Protein AF-A0A1M2VVT5-F1 (afdb_monomer_lite)

Foldseek 3Di:
DPDPPCPVVQLLQLVLQLLLLVLLVCLLVVPQVVVPDDPVDDDSLLLSQLLSLLSSLLLCCLPPVPAFEQEPDACPCCPDPNNPVSLVSSLVSNQCSQADDDFASDDVSSLHHNVNGDDSVSSNVSSHSNVFQFAQAAKHKYWGSWFQSVCSSVVHWIWTKMFIDHRQATFKIKIKIQADDPDPVCNPDDGIKIWIFGPPPFIWIDHSPDHPPDDTHGFAQDDDDLALAAEEEEPDCQFAVVVLVVQLCVLSNRPDYYDYGTALVSLVCRRNNVHFKYWTFHPDPDDFAFCRRPSNSQRNLVRNQKHKAALQRHHQGSRPTGTSPPGGTMMIGHPNCRVVSSVSSVVSVVVVVVVCVLLPDDDDDDPVVVVVVVVPPPDDPPPVVVVSPVVSCVVCVLVVLLVVLQADADAELVVLLVVLCVCLVPLSSLLSHAHYHYHYEPCPSCLVSCLRRQQSNQNYAHYAEAYADLVSVVSLLPGNHAYQYYEYEHQADHLCLLVSLLSHLNHAEYEYHYHHDPPDPHPCVSLAQSDDCVRHVNHAYYFYACVHPPPVSHDAAHLHQEYAYHQDELVRLVVVLVRHQARYQYYHYAYEDEPVHDLLVLAPQPSLQVGARANHAYYEYEYDYDPDDPHANDLVSHDDHLCCRRYQNHAEYEYADAPVNQVNPQDDDPPDRDRQPSVVVSVVVVCVSHVNHAKYWYFHVVPVVDQWTWTFMWGQDPVRDIDDRDIDTDGCHPVVRPDDPPD

InterPro domains:
  IPR000760 Inositol monophosphatase-like [PF00459] (11-348)
  IPR000760 Inositol monophosphatase-like [PR00377] (65-81)
  IPR000760 Inositol monophosphatase-like [PR00377] (289-313)
  IPR006239 3(2),5 -bisphosphate nucleotidase [TIGR01330] (6-351)
  IPR020550 Inositol monophosphatase, conserved site [PS00630] (292-306)
  IPR020583 Inositol monophosphatase, metal-binding site [PS00629] (141-154)
  IPR051090 Inositol Monophosphatase Superfamily [PTHR43200] (3-349)

Sequence (743 aa):
MSTPTYAAEKQVAIAAVRRACVLTASVFNKLVKQETMTKEDASPVTVGDYAAQAVVNTILGRTFPKDPVVGEEDAADLRQESGKTLRERIVQLASETLAAPLAEGEKEEWGLGPNQAQTSEQLLDAIDRGNYEGGRTGRFWTLDPIDGTKGFLRGEQYAVCLALVVDSRPELGVIGCPNLPVSAADPAGPRGCIFVAVRGQGAYQLALDSPFSAPATRLTIPPSTSETLNFLESVEKAHAKLSFNERVGQVLGITRAPTRMDSQAKYCALARGDGGAYLRMPTGVGYKEKIWDHAAGLILVEEAGGVITDGRGEPLDFGLGRTLGENFGVVAAGKDVHERVIAAIKQAKAEEDVAAQANGSIFKLPPELVRMIFEHFADEQHQFWLVWISTICKALMPEVEAALYRTVAVSSCKNATRLCRALVKRPYRALAVRSLVVYITGGASIKQPLKSALPLLTSLKRLELTVDDPSIFPLLLDAPFRLRTLLTGGYYYPDCVEDILASQPSLQRFSLMFTPRREEPLDLEHARTILRPDILPNLRSLTGWVARFPLTLIKHPYPIVHLALVGATRRDITHAISLFGNTLVTLILIRLIDEQSPPECYWPTYMFRHAHLPKLEYFMVADRYDEHADLPLERETMVIPGLREICPALKTIVWGADGTVIDDLQWDFDGMTSRGWAMTVYARMLFDAIPALERVSIYDDEVAASREVMGEVFTRAEDRTVKGPESASISLDEDMWTLRPET

Secondary structure (DSSP, 8-state):
-PPPTTHHHHHHHHHHHHHHHHHHHHHIIIIITT----TTSPPHHHHHHHHHHHHHHHHHHHH-TT--EEES--STTTTSGGGHHHHHHHHHHHHHHHHSPPPTT--GGGT-STT----HHHHHHHHHTTB----SSSEEEEEEEEETHHHHHHTS--EEEEEEEETTEEEEEEEEEEEEES-TT-TTS-EEEEEEEETTTEEEEEETTS-TTSPPEEP-PPPPPTTT--EEE-S-TTSS-HHHHHHHHHHHT--SPPEE--STHHHHHHHHTSSSEEEE--SSSS---BSTTTHHHHHHHHHTTEEEE-TTSPPP-TTSSSB-TT--SEEEEEHHHHHHHHHHHHHHHHHHHHHHHHTT------HHHHHHHHHH--SGGGHHHHHHHHHHHHHSHHHHHHHHTSEEEE-SHHHHHHHHHHHHH-HHHHHH-SEEEEEESSGGGTHHHHHHHGGG-TT--EEEEEES-GGGGGGGTT-----SEEEEEESS--TTHHHHHHT-TT--EEEEEE---TTS---TTS---S--TTT-TT--EEEEETTTS-GGG--S----SEEEEEEE-HHHHHHHHHHHTTT-SEEEEEEEE-TTS-TTTTSTTGGGTT---TT--EEEEEEEE-TT------GGG-----HHHH-TT--EEEEEE-HHHHHHT---STT---TTHHHHHHHHHHHHH-TT--EEEEEEGGGTTSSEEEEEEEEE-TTS-EEEEEEEEEE--TTTTS-----

Radius of gyration: 32.45 Å; chains: 1; bounding box: 67×86×88 Å

Organism: Trametes pubescens (NCBI:txid154538)

Structure (mmCIF, N/CA/C/O backbone):
data_AF-A0A1M2VVT5-F1
#
_entry.id   AF-A0A1M2VVT5-F1
#
loop_
_atom_site.group_PDB
_atom_site.id
_atom_site.type_symbol
_atom_site.label_atom_id
_atom_site.label_alt_id
_atom_site.label_comp_id
_atom_site.label_asym_id
_atom_site.label_entity_id
_atom_site.label_seq_id
_atom_site.pdbx_PDB_ins_code
_atom_site.Cartn_x
_atom_site.Cartn_y
_atom_site.Cartn_z
_atom_site.occupancy
_atom_site.B_iso_or_equiv
_atom_site.auth_seq_id
_atom_site.auth_comp_id
_atom_site.auth_asym_id
_atom_site.auth_atom_id
_atom_site.pdbx_PDB_model_num
ATOM 1 N N . MET A 1 1 ? -20.269 -43.582 3.033 1.00 42.09 1 MET A N 1
ATOM 2 C CA . MET A 1 1 ? -20.320 -42.198 3.547 1.00 42.09 1 MET A CA 1
ATOM 3 C C . MET A 1 1 ? -19.741 -41.311 2.461 1.00 42.09 1 MET A C 1
ATOM 5 O O . MET A 1 1 ? -18.658 -41.627 1.989 1.00 42.09 1 MET A O 1
ATOM 9 N N . SER A 1 2 ? -20.481 -40.312 1.979 1.00 49.31 2 SER A N 1
ATOM 10 C CA . SER A 1 2 ? -19.954 -39.342 1.010 1.00 49.31 2 SER A CA 1
ATOM 11 C C . SER A 1 2 ? -18.793 -38.578 1.642 1.00 49.31 2 SER A C 1
ATOM 13 O O . SER A 1 2 ? -18.899 -38.162 2.797 1.00 49.31 2 SER A O 1
ATOM 15 N N . THR A 1 3 ? -17.691 -38.409 0.914 1.00 57.53 3 THR A N 1
ATOM 16 C CA . THR A 1 3 ? -16.566 -37.576 1.355 1.00 57.53 3 THR A CA 1
ATOM 17 C C . THR A 1 3 ? -17.083 -36.165 1.672 1.00 57.53 3 THR A C 1
ATOM 19 O O . THR A 1 3 ? -17.848 -35.634 0.864 1.00 57.53 3 THR A O 1
ATOM 22 N N . PRO A 1 4 ? -16.729 -35.558 2.822 1.00 76.75 4 PRO A N 1
ATOM 23 C CA . PRO A 1 4 ? -17.168 -34.204 3.152 1.00 76.75 4 PRO A CA 1
ATOM 24 C C . PRO A 1 4 ? -16.739 -33.212 2.064 1.00 76.75 4 PRO A C 1
ATOM 26 O O . PRO A 1 4 ? -15.616 -33.297 1.560 1.00 76.75 4 PRO A O 1
ATOM 29 N N . THR A 1 5 ? -17.614 -32.270 1.707 1.00 90.12 5 THR A N 1
ATOM 30 C CA . THR A 1 5 ? -17.294 -31.199 0.752 1.00 90.12 5 THR A CA 1
ATOM 31 C C . THR A 1 5 ? -16.037 -30.452 1.212 1.00 90.12 5 THR A C 1
ATOM 33 O O . THR A 1 5 ? -15.899 -30.146 2.397 1.00 90.12 5 THR A O 1
ATOM 36 N N . TYR A 1 6 ? -15.112 -30.188 0.288 1.00 96.06 6 TYR A N 1
ATOM 37 C CA . TYR A 1 6 ? -13.825 -29.522 0.535 1.00 96.06 6 TYR A CA 1
ATOM 38 C C . TYR A 1 6 ? -12.852 -30.240 1.497 1.00 96.06 6 TYR A C 1
ATOM 40 O O . TYR A 1 6 ? -11.954 -29.613 2.062 1.00 96.06 6 TYR A O 1
ATOM 48 N N . ALA A 1 7 ? -12.995 -31.555 1.715 1.00 93.56 7 ALA A N 1
ATOM 49 C CA . ALA A 1 7 ? -12.109 -32.296 2.621 1.00 93.56 7 ALA A CA 1
ATOM 50 C C . ALA A 1 7 ? -10.628 -32.269 2.192 1.00 93.56 7 ALA A C 1
ATOM 52 O O . ALA A 1 7 ? -9.751 -32.124 3.045 1.00 93.56 7 ALA A O 1
ATOM 53 N N . ALA A 1 8 ? -10.346 -32.394 0.890 1.00 94.44 8 ALA A N 1
ATOM 54 C CA . ALA A 1 8 ? -8.980 -32.362 0.367 1.00 94.44 8 ALA A CA 1
ATOM 55 C C . ALA A 1 8 ? -8.381 -30.952 0.483 1.00 94.44 8 ALA A C 1
ATOM 57 O O . ALA A 1 8 ? -7.282 -30.782 1.003 1.00 94.44 8 ALA A O 1
ATOM 58 N N . GLU A 1 9 ? -9.146 -29.939 0.080 1.00 97.88 9 GLU A N 1
ATOM 59 C CA . GLU A 1 9 ? -8.807 -28.521 0.186 1.00 97.88 9 GLU A CA 1
ATOM 60 C C . GLU A 1 9 ? -8.457 -28.131 1.615 1.00 97.88 9 GLU A C 1
ATOM 62 O O . GLU A 1 9 ? -7.445 -27.475 1.842 1.00 97.88 9 GLU A O 1
ATOM 67 N N . LYS A 1 10 ? -9.248 -28.593 2.588 1.00 96.38 10 LYS A N 1
ATOM 68 C CA . LYS A 1 10 ? -8.997 -28.361 4.012 1.00 96.38 10 LYS A CA 1
ATOM 69 C C . LYS A 1 10 ? -7.655 -28.919 4.459 1.00 96.38 10 LYS A C 1
ATOM 71 O O . LYS A 1 10 ? -6.904 -28.216 5.128 1.00 96.38 10 LYS A O 1
ATOM 76 N N . GLN A 1 11 ? -7.350 -30.166 4.110 1.00 94.62 11 GLN A N 1
ATOM 77 C CA . GLN A 1 11 ? -6.089 -30.797 4.506 1.00 94.62 11 GLN A CA 1
ATOM 78 C C . GLN A 1 11 ? -4.883 -30.080 3.890 1.00 94.62 11 GLN A C 1
ATOM 80 O O . GLN A 1 11 ? -3.928 -29.769 4.600 1.00 94.62 11 GLN A O 1
ATOM 85 N N . VAL A 1 12 ? -4.970 -29.758 2.598 1.00 97.19 12 VAL A N 1
ATOM 86 C CA . VAL A 1 12 ? -3.911 -29.061 1.857 1.00 97.19 12 VAL A CA 1
ATOM 87 C C . VAL A 1 12 ? -3.706 -27.645 2.395 1.00 97.19 12 VAL A C 1
ATOM 89 O O . VAL A 1 12 ? -2.570 -27.251 2.640 1.00 97.19 12 VAL A O 1
ATOM 92 N N . ALA A 1 13 ? -4.784 -26.897 2.645 1.00 97.75 13 ALA A N 1
ATOM 93 C CA . ALA A 1 13 ? -4.708 -25.541 3.182 1.00 97.75 13 ALA A CA 1
ATOM 94 C C . ALA A 1 13 ? -4.097 -25.513 4.592 1.00 97.75 13 ALA A C 1
ATOM 96 O O . ALA A 1 13 ? -3.251 -24.665 4.872 1.00 97.75 13 ALA A O 1
ATOM 97 N N . ILE A 1 14 ? -4.455 -26.467 5.465 1.00 96.38 14 ILE A N 1
ATOM 98 C CA . ILE A 1 14 ? -3.831 -26.601 6.793 1.00 96.38 14 ILE A CA 1
ATOM 99 C C . ILE A 1 14 ? -2.331 -26.896 6.658 1.00 96.38 14 ILE A C 1
ATOM 101 O O . ILE A 1 14 ? -1.536 -26.269 7.356 1.00 96.38 14 ILE A O 1
ATOM 105 N N . ALA A 1 15 ? -1.931 -27.809 5.764 1.00 96.06 15 ALA A N 1
ATOM 106 C CA . ALA A 1 15 ? -0.518 -28.127 5.533 1.00 96.06 15 ALA A CA 1
ATOM 107 C C . ALA A 1 15 ? 0.264 -26.917 5.006 1.00 96.06 15 ALA A C 1
ATOM 109 O O . ALA A 1 15 ? 1.323 -26.583 5.539 1.00 96.06 15 ALA A O 1
ATOM 110 N N . ALA A 1 16 ? -0.290 -26.220 4.012 1.00 97.88 16 ALA A N 1
ATOM 111 C CA . ALA A 1 16 ? 0.321 -25.041 3.415 1.00 97.88 16 ALA A CA 1
ATOM 112 C C . ALA A 1 16 ? 0.520 -23.916 4.439 1.00 97.88 16 ALA A C 1
ATOM 114 O O . ALA A 1 16 ? 1.635 -23.418 4.598 1.00 97.88 16 ALA A O 1
ATOM 115 N N . VAL A 1 17 ? -0.530 -23.574 5.193 1.00 98.06 17 VAL A N 1
ATOM 116 C CA . VAL A 1 17 ? -0.460 -22.542 6.238 1.00 98.06 17 VAL A CA 1
ATOM 117 C C . VAL A 1 17 ? 0.502 -22.949 7.352 1.00 98.06 17 VAL A C 1
ATOM 119 O O . VAL A 1 17 ? 1.298 -22.127 7.796 1.00 98.06 17 VAL A O 1
ATOM 122 N N . ARG A 1 18 ? 0.510 -24.219 7.774 1.00 96.19 18 ARG A N 1
ATOM 123 C CA . ARG A 1 18 ? 1.448 -24.711 8.795 1.00 96.19 18 ARG A CA 1
ATOM 124 C C . ARG A 1 18 ? 2.905 -24.553 8.358 1.00 96.19 18 ARG A C 1
ATOM 126 O O . ARG A 1 18 ? 3.715 -24.046 9.133 1.00 96.19 18 ARG A O 1
ATOM 133 N N . ARG A 1 19 ? 3.234 -24.946 7.123 1.00 96.12 19 ARG A N 1
ATOM 134 C CA . ARG A 1 19 ? 4.581 -24.795 6.548 1.00 96.12 19 ARG A CA 1
ATOM 135 C C . ARG A 1 19 ? 4.985 -23.327 6.436 1.00 96.12 19 ARG A C 1
ATOM 137 O O . ARG A 1 19 ? 6.092 -22.978 6.839 1.00 96.12 19 ARG A O 1
ATOM 144 N N . ALA A 1 20 ? 4.075 -22.469 5.981 1.00 97.81 20 ALA A N 1
ATOM 145 C CA . ALA A 1 20 ? 4.297 -21.029 5.943 1.00 97.81 20 ALA A CA 1
ATOM 146 C C . ALA A 1 20 ? 4.532 -20.441 7.346 1.00 97.81 20 ALA A C 1
ATOM 148 O O . ALA A 1 20 ? 5.492 -19.706 7.533 1.00 97.81 20 ALA A O 1
ATOM 149 N N . CYS A 1 21 ? 3.757 -20.834 8.363 1.00 97.31 21 CYS A N 1
ATOM 150 C CA . CYS A 1 21 ? 3.969 -20.397 9.747 1.00 97.31 21 CYS A CA 1
ATOM 151 C C . CYS A 1 21 ? 5.342 -20.801 10.310 1.00 97.31 21 CYS A C 1
ATOM 153 O O . CYS A 1 21 ? 5.968 -20.030 11.040 1.00 97.31 21 CYS A O 1
ATOM 155 N N . VAL A 1 22 ? 5.822 -22.008 9.988 1.00 94.94 22 VAL A N 1
ATOM 156 C CA . VAL A 1 22 ? 7.175 -22.452 10.366 1.00 94.94 22 VAL A CA 1
ATOM 157 C C . VAL A 1 22 ? 8.232 -21.587 9.674 1.00 94.94 22 VAL A C 1
ATOM 159 O O . VAL A 1 22 ? 9.185 -21.145 10.324 1.00 94.94 22 VAL A O 1
ATOM 162 N N . LEU A 1 23 ? 8.042 -21.294 8.384 1.00 96.06 23 LEU A N 1
ATOM 163 C CA . LEU A 1 23 ? 8.922 -20.417 7.614 1.00 96.06 23 LEU A CA 1
ATOM 164 C C . LEU A 1 23 ? 8.971 -19.012 8.215 1.00 96.06 23 LEU A C 1
ATOM 166 O O . LEU A 1 23 ? 10.059 -18.527 8.523 1.00 96.06 23 LEU A O 1
ATOM 170 N N . THR A 1 24 ? 7.825 -18.365 8.429 1.00 95.94 24 THR A N 1
ATOM 171 C CA . THR A 1 24 ? 7.761 -16.988 8.942 1.00 95.94 24 THR A CA 1
ATOM 172 C C . THR A 1 24 ? 8.351 -16.891 10.348 1.00 95.94 24 THR A C 1
ATOM 174 O O . THR A 1 24 ? 9.094 -15.954 10.646 1.00 95.94 24 THR A O 1
ATOM 177 N N . ALA A 1 25 ? 8.128 -17.895 11.204 1.00 92.75 25 ALA A N 1
ATOM 178 C CA . ALA A 1 25 ? 8.772 -17.976 12.514 1.00 92.75 25 ALA A CA 1
ATOM 179 C C . ALA A 1 25 ? 10.301 -18.135 12.401 1.00 92.75 25 ALA A C 1
ATOM 181 O O . ALA A 1 25 ? 11.049 -17.498 13.149 1.00 92.75 25 ALA A O 1
ATOM 182 N N . SER A 1 26 ? 10.785 -18.943 11.449 1.00 91.12 26 SER A N 1
ATOM 183 C CA . SER A 1 26 ? 12.218 -19.056 11.158 1.00 91.12 26 SER A CA 1
ATOM 184 C C . SER A 1 26 ? 12.795 -17.734 10.649 1.00 91.12 26 SER A C 1
ATOM 186 O O . SER A 1 26 ? 13.879 -17.352 11.084 1.00 91.12 26 SER A O 1
ATOM 188 N N . VAL A 1 27 ? 12.102 -17.030 9.749 1.00 89.44 27 VAL A N 1
ATOM 189 C CA . VAL A 1 27 ? 12.517 -15.717 9.229 1.00 89.44 27 VAL A CA 1
ATOM 190 C C . VAL A 1 27 ? 12.622 -14.707 10.364 1.00 89.44 27 VAL A C 1
ATOM 192 O O . VAL A 1 27 ? 13.664 -14.076 10.524 1.00 89.44 27 VAL A O 1
ATOM 195 N N . PHE A 1 28 ? 11.603 -14.622 11.219 1.00 86.38 28 PHE A N 1
ATOM 196 C CA . PHE A 1 28 ? 11.613 -13.734 12.377 1.00 86.38 28 PHE A CA 1
ATOM 197 C C . PHE A 1 28 ? 12.810 -14.007 13.303 1.00 86.38 28 PHE A C 1
ATOM 199 O O . PHE A 1 28 ? 13.554 -13.095 13.670 1.00 86.38 28 PHE A O 1
ATOM 206 N N . ASN A 1 29 ? 13.056 -15.275 13.644 1.00 84.62 29 ASN A N 1
ATOM 207 C CA . ASN A 1 29 ? 14.167 -15.632 14.526 1.00 84.62 29 ASN A CA 1
ATOM 208 C C . ASN A 1 29 ? 15.545 -15.414 13.871 1.00 84.62 29 ASN A C 1
ATOM 210 O O . ASN A 1 29 ? 16.459 -14.960 14.554 1.00 84.62 29 ASN A O 1
ATOM 214 N N . LYS A 1 30 ? 15.696 -15.721 12.574 1.00 79.81 30 LYS A N 1
ATOM 215 C CA . LYS A 1 30 ? 16.975 -15.624 11.850 1.00 79.81 30 LYS A CA 1
ATOM 216 C C . LYS A 1 30 ? 17.321 -14.210 11.391 1.00 79.81 30 LYS A C 1
ATOM 218 O O . LYS A 1 30 ? 18.504 -13.945 11.255 1.00 79.81 30 LYS A O 1
ATOM 223 N N . LEU A 1 31 ? 16.339 -13.360 11.074 1.00 73.12 31 LEU A N 1
ATOM 224 C CA . LEU A 1 31 ? 16.561 -12.063 10.411 1.00 73.12 31 LEU A CA 1
ATOM 225 C C . LEU A 1 31 ? 16.135 -10.858 11.256 1.00 73.12 31 LEU A C 1
ATOM 227 O O . LEU A 1 31 ? 16.740 -9.801 11.135 1.00 73.12 31 LEU A O 1
ATOM 231 N N . VAL A 1 32 ? 15.121 -11.002 12.118 1.00 67.81 32 VAL A N 1
ATOM 232 C CA . VAL A 1 32 ? 14.647 -9.894 12.968 1.00 67.81 32 VAL A CA 1
ATOM 233 C C . VAL A 1 32 ? 15.345 -9.922 14.326 1.00 67.81 32 VAL A C 1
ATOM 235 O O . VAL A 1 32 ? 15.939 -8.933 14.736 1.00 67.81 32 VAL A O 1
ATOM 238 N N . LYS A 1 33 ? 15.334 -11.068 15.019 1.00 69.31 33 LYS A N 1
ATOM 239 C CA . LYS A 1 33 ? 15.942 -11.187 16.360 1.00 69.31 33 LYS A CA 1
ATOM 240 C C . LYS A 1 33 ? 17.468 -11.182 16.374 1.00 69.31 33 LYS A C 1
ATOM 242 O O . LYS A 1 33 ? 18.047 -10.795 17.381 1.00 69.31 33 LYS A O 1
ATOM 247 N N . GLN A 1 34 ? 18.111 -11.676 15.319 1.00 60.25 34 GLN A N 1
ATOM 248 C CA . GLN A 1 34 ? 19.571 -11.807 15.262 1.00 60.25 34 GLN A CA 1
ATOM 249 C C . GLN A 1 34 ? 20.271 -10.581 14.649 1.00 60.25 34 GLN A C 1
ATOM 251 O O . GLN A 1 34 ? 21.483 -10.634 14.480 1.00 60.25 34 GLN A O 1
ATOM 256 N N . GLU A 1 35 ? 19.531 -9.504 14.323 1.00 54.66 35 GLU A N 1
ATOM 257 C CA . GLU A 1 35 ? 20.031 -8.263 13.683 1.00 54.66 35 GLU A CA 1
ATOM 258 C C . GLU A 1 35 ? 20.997 -8.503 12.506 1.00 54.66 35 GLU A C 1
ATOM 260 O O . GLU A 1 35 ? 21.853 -7.688 12.177 1.00 54.66 35 GLU A O 1
ATOM 265 N N . THR A 1 36 ? 20.863 -9.643 11.841 1.00 48.44 36 THR A N 1
ATOM 266 C CA . THR A 1 36 ? 21.752 -10.119 10.777 1.00 48.44 36 THR A CA 1
ATOM 267 C C . THR A 1 36 ? 21.563 -9.366 9.465 1.00 48.44 36 THR A C 1
ATOM 269 O O . THR A 1 36 ? 22.276 -9.651 8.510 1.00 48.44 36 THR A O 1
ATOM 272 N N . MET A 1 37 ? 20.624 -8.415 9.410 1.00 43.34 37 MET A N 1
ATOM 273 C CA . MET A 1 37 ? 20.390 -7.555 8.254 1.00 43.34 37 MET A CA 1
ATOM 274 C C . MET A 1 37 ? 20.961 -6.162 8.522 1.00 43.34 37 MET A C 1
ATOM 276 O O . MET A 1 37 ? 20.467 -5.412 9.367 1.00 43.34 37 MET A O 1
ATOM 280 N N . THR A 1 38 ? 22.018 -5.811 7.794 1.00 37.91 38 THR A N 1
ATOM 281 C CA . THR A 1 38 ? 22.513 -4.435 7.705 1.00 37.91 38 THR A CA 1
ATOM 282 C C . THR A 1 38 ? 21.556 -3.597 6.851 1.00 37.91 38 THR A C 1
ATOM 284 O O . THR A 1 38 ? 20.773 -4.121 6.066 1.00 37.91 38 THR A O 1
ATOM 287 N N . LYS A 1 39 ? 21.615 -2.263 6.988 1.00 35.97 39 LYS A N 1
ATOM 288 C CA . LYS A 1 39 ? 20.764 -1.268 6.289 1.00 35.97 39 LYS A CA 1
ATOM 289 C C . LYS A 1 39 ? 20.768 -1.341 4.745 1.00 35.97 39 LYS A C 1
ATOM 291 O O . LYS A 1 39 ? 20.079 -0.540 4.118 1.00 35.97 39 LYS A O 1
ATOM 296 N N . GLU A 1 40 ? 21.547 -2.242 4.158 1.00 36.12 40 GLU A N 1
ATOM 297 C CA . GLU A 1 40 ? 21.693 -2.457 2.716 1.00 36.12 40 GLU A CA 1
ATOM 298 C C . GLU A 1 40 ? 20.838 -3.629 2.198 1.00 36.12 40 GLU A C 1
ATOM 300 O O . GLU A 1 40 ? 20.537 -3.666 1.007 1.00 36.12 40 GLU A O 1
ATOM 305 N N . ASP A 1 41 ? 20.371 -4.527 3.077 1.00 44.44 41 ASP A N 1
ATOM 306 C CA . ASP A 1 41 ? 19.568 -5.693 2.699 1.00 44.44 41 ASP A CA 1
ATOM 307 C C . ASP A 1 41 ? 18.058 -5.440 2.885 1.00 44.44 41 ASP A C 1
ATOM 309 O O . ASP A 1 41 ? 17.619 -4.752 3.810 1.00 44.44 41 ASP A O 1
ATOM 313 N N . ALA A 1 42 ? 17.247 -5.991 1.976 1.00 52.97 42 ALA A N 1
ATOM 314 C CA . ALA A 1 42 ? 15.788 -5.842 1.940 1.00 52.97 42 ALA A CA 1
ATOM 315 C C . ALA A 1 42 ? 15.106 -6.151 3.290 1.00 52.97 42 ALA A C 1
ATOM 317 O O . ALA A 1 42 ? 15.571 -6.985 4.056 1.00 52.97 42 ALA A O 1
ATOM 318 N N . SER A 1 43 ? 13.965 -5.513 3.578 1.00 64.38 43 SER A N 1
ATOM 319 C CA . SER A 1 43 ? 13.260 -5.688 4.859 1.00 64.38 43 SER A CA 1
ATOM 320 C C . SER A 1 43 ? 12.983 -7.175 5.176 1.00 64.38 43 SER A C 1
ATOM 322 O O . SER A 1 43 ? 12.505 -7.896 4.296 1.00 64.38 43 SER A O 1
ATOM 324 N N . PRO A 1 44 ? 13.192 -7.647 6.425 1.00 65.81 44 PRO A N 1
ATOM 325 C CA . PRO A 1 44 ? 12.872 -9.016 6.849 1.00 65.81 44 PRO A CA 1
ATOM 326 C C . PRO A 1 44 ? 11.429 -9.450 6.556 1.00 65.81 44 PRO A C 1
ATOM 328 O O . PRO A 1 44 ? 11.169 -10.637 6.378 1.00 65.81 44 PRO A O 1
ATOM 331 N N . VAL A 1 45 ? 10.505 -8.484 6.521 1.00 71.88 45 VAL A N 1
ATOM 332 C CA . VAL A 1 45 ? 9.100 -8.670 6.127 1.00 71.88 45 VAL A CA 1
ATOM 333 C C . VAL A 1 45 ? 9.029 -9.129 4.678 1.00 71.88 45 VAL A C 1
ATOM 335 O O . VAL A 1 45 ? 8.622 -10.251 4.430 1.00 71.88 45 VAL A O 1
ATOM 338 N N . THR A 1 46 ? 9.610 -8.356 3.758 1.00 80.69 46 THR A N 1
ATOM 339 C CA . THR A 1 46 ? 9.644 -8.657 2.322 1.00 80.69 46 THR A CA 1
ATOM 340 C C . THR A 1 46 ? 10.172 -10.066 2.031 1.00 80.69 46 THR A C 1
ATOM 342 O O . THR A 1 46 ? 9.603 -10.788 1.222 1.00 80.69 46 THR A O 1
ATOM 345 N N . VAL A 1 47 ? 11.233 -10.506 2.719 1.00 88.69 47 VAL A N 1
ATOM 346 C CA . VAL A 1 47 ? 11.750 -11.882 2.573 1.00 88.69 47 VAL A CA 1
ATOM 347 C C . VAL A 1 47 ? 10.719 -12.926 3.020 1.00 88.69 47 VAL A C 1
ATOM 349 O O . VAL A 1 47 ? 10.559 -13.953 2.361 1.00 88.69 47 VAL A O 1
ATOM 352 N N . GLY A 1 48 ? 10.062 -12.689 4.157 1.00 91.62 48 GLY A N 1
ATOM 353 C CA . GLY A 1 48 ? 9.060 -13.585 4.724 1.00 91.62 48 GLY A CA 1
ATOM 354 C C . GLY A 1 48 ? 7.807 -13.696 3.861 1.00 91.62 48 GLY A C 1
ATOM 355 O O . GLY A 1 48 ? 7.379 -14.819 3.601 1.00 91.62 48 GLY A O 1
ATOM 356 N N . ASP A 1 49 ? 7.280 -12.568 3.382 1.00 92.56 49 ASP A N 1
ATOM 357 C CA . ASP A 1 49 ? 6.087 -12.493 2.532 1.00 92.56 49 ASP A CA 1
ATOM 358 C C . ASP A 1 49 ? 6.268 -13.298 1.242 1.00 92.56 49 ASP A C 1
ATOM 360 O O . ASP A 1 49 ? 5.541 -14.266 0.990 1.00 92.56 49 ASP A O 1
ATOM 364 N N . TYR A 1 50 ? 7.325 -12.999 0.480 1.00 95.69 50 TYR A N 1
ATOM 365 C CA . TYR A 1 50 ? 7.621 -13.719 -0.756 1.00 95.69 50 TYR A CA 1
ATOM 366 C C . TYR A 1 50 ? 7.845 -15.213 -0.532 1.00 95.69 50 TYR A C 1
ATOM 368 O O . TYR A 1 50 ? 7.329 -16.040 -1.283 1.00 95.69 50 TYR A O 1
ATOM 376 N N . ALA A 1 51 ? 8.619 -15.583 0.491 1.00 96.69 51 ALA A N 1
ATOM 377 C CA . ALA A 1 51 ? 8.956 -16.979 0.731 1.00 96.69 51 ALA A CA 1
ATOM 378 C C . ALA A 1 51 ? 7.745 -17.788 1.230 1.00 96.69 51 ALA A C 1
ATOM 380 O O . ALA A 1 51 ? 7.552 -18.923 0.789 1.00 96.69 51 ALA A O 1
ATOM 381 N N . ALA A 1 52 ? 6.894 -17.209 2.085 1.00 97.88 52 ALA A N 1
ATOM 382 C CA . ALA A 1 52 ? 5.639 -17.828 2.503 1.00 97.88 52 ALA A CA 1
ATOM 383 C C . ALA A 1 52 ? 4.668 -17.982 1.320 1.00 97.88 52 ALA A C 1
ATOM 385 O O . ALA A 1 52 ? 4.109 -19.069 1.138 1.00 97.88 52 ALA A O 1
ATOM 386 N N . GLN A 1 53 ? 4.535 -16.958 0.467 1.00 98.31 53 GLN A N 1
ATOM 387 C CA . GLN A 1 53 ? 3.722 -17.041 -0.747 1.00 98.31 53 GLN A CA 1
ATOM 388 C C . GLN A 1 53 ? 4.235 -18.123 -1.706 1.00 98.31 53 GLN A C 1
ATOM 390 O O . GLN A 1 53 ? 3.437 -18.928 -2.189 1.00 98.31 53 GLN A O 1
ATOM 395 N N . ALA A 1 54 ? 5.552 -18.221 -1.922 1.00 98.06 54 ALA A N 1
ATOM 396 C CA . ALA A 1 54 ? 6.139 -19.269 -2.759 1.00 98.06 54 ALA A CA 1
ATOM 397 C C . ALA A 1 54 ? 5.804 -20.676 -2.232 1.00 98.06 54 ALA A C 1
ATOM 399 O O . ALA A 1 54 ? 5.417 -21.552 -3.009 1.00 98.06 54 ALA A O 1
ATOM 400 N N . VAL A 1 55 ? 5.910 -20.898 -0.914 1.00 98.31 55 VAL A N 1
ATOM 401 C CA . VAL A 1 55 ? 5.590 -22.190 -0.280 1.00 98.31 55 VAL A CA 1
ATOM 402 C C . VAL A 1 55 ? 4.117 -22.547 -0.467 1.00 98.31 55 VAL A C 1
ATOM 404 O O . VAL A 1 55 ? 3.810 -23.634 -0.962 1.00 98.31 55 VAL A O 1
ATOM 407 N N . VAL A 1 56 ? 3.204 -21.638 -0.112 1.00 98.56 56 VAL A N 1
ATOM 408 C CA . VAL A 1 56 ? 1.759 -21.894 -0.207 1.00 98.56 56 VAL A CA 1
ATOM 409 C C . VAL A 1 56 ? 1.348 -22.124 -1.659 1.00 98.56 56 VAL A C 1
ATOM 411 O O . VAL A 1 56 ? 0.689 -23.122 -1.960 1.00 98.56 56 VAL A O 1
ATOM 414 N N . ASN A 1 57 ? 1.791 -21.267 -2.579 1.00 98.38 57 ASN A N 1
ATOM 415 C CA . ASN A 1 57 ? 1.426 -21.376 -3.988 1.00 98.38 57 ASN A CA 1
ATOM 416 C C . ASN A 1 57 ? 2.049 -22.597 -4.671 1.00 98.38 57 ASN A C 1
ATOM 418 O O . ASN A 1 57 ? 1.431 -23.149 -5.582 1.00 98.38 57 ASN A O 1
ATOM 422 N N . THR A 1 58 ? 3.216 -23.070 -4.219 1.00 98.12 58 THR A N 1
ATOM 423 C CA . THR A 1 58 ? 3.782 -24.345 -4.691 1.00 98.12 58 THR A CA 1
ATOM 424 C C . THR A 1 58 ? 2.865 -25.505 -4.308 1.00 98.12 58 THR A C 1
ATOM 426 O O . THR A 1 58 ? 2.488 -26.304 -5.166 1.00 98.12 58 THR A O 1
ATOM 429 N N . ILE A 1 59 ? 2.442 -25.567 -3.043 1.00 98.12 59 ILE A N 1
ATOM 430 C CA . ILE A 1 59 ? 1.582 -26.641 -2.523 1.00 98.12 59 ILE A CA 1
ATOM 431 C C . ILE A 1 59 ? 0.208 -26.635 -3.214 1.00 98.12 59 ILE A C 1
ATOM 433 O O . ILE A 1 59 ? -0.284 -27.677 -3.670 1.00 98.12 59 ILE A O 1
ATOM 437 N N . LEU A 1 60 ? -0.394 -25.448 -3.357 1.00 98.31 60 LEU A N 1
ATOM 438 C CA . LEU A 1 60 ? -1.653 -25.268 -4.082 1.00 98.31 60 LEU A CA 1
ATOM 439 C C . LEU A 1 60 ? -1.501 -25.595 -5.568 1.00 98.31 60 LEU A C 1
ATOM 441 O O . LEU A 1 60 ? -2.345 -26.287 -6.123 1.00 98.31 60 LEU A O 1
ATOM 445 N N . GLY A 1 61 ? -0.420 -25.157 -6.213 1.00 96.94 61 GLY A N 1
ATOM 446 C CA . GLY A 1 61 ? -0.176 -25.405 -7.632 1.00 96.94 61 GLY A CA 1
ATOM 447 C C . GLY A 1 61 ? 0.050 -26.878 -7.967 1.00 96.94 61 GLY A C 1
ATOM 448 O O . GLY A 1 61 ? -0.342 -27.321 -9.047 1.00 96.94 61 GLY A O 1
ATOM 449 N N . ARG A 1 62 ? 0.619 -27.657 -7.039 1.00 95.62 62 ARG A N 1
ATOM 450 C CA . ARG A 1 62 ? 0.759 -29.115 -7.179 1.00 95.62 62 ARG A CA 1
ATOM 451 C C . ARG A 1 62 ? -0.576 -29.836 -7.040 1.00 95.62 62 ARG A C 1
ATOM 453 O O . ARG A 1 62 ? -0.856 -30.744 -7.819 1.00 95.62 62 ARG A O 1
ATOM 460 N N . THR A 1 63 ? -1.395 -29.423 -6.077 1.00 96.94 63 THR A N 1
ATOM 461 C CA . THR A 1 63 ? -2.614 -30.162 -5.716 1.00 96.94 63 THR A CA 1
ATOM 462 C C . THR A 1 63 ? -3.847 -29.710 -6.504 1.00 96.94 63 THR A C 1
ATOM 464 O O . THR A 1 63 ? -4.675 -30.528 -6.900 1.00 96.94 63 THR A O 1
ATOM 467 N N . PHE A 1 64 ? -3.946 -28.411 -6.787 1.00 97.50 64 PHE A N 1
ATOM 468 C CA . PHE A 1 64 ? -5.046 -27.759 -7.498 1.00 97.50 64 PHE A CA 1
ATOM 469 C C . PHE A 1 64 ? -4.509 -26.903 -8.658 1.00 97.50 64 PHE A C 1
ATOM 471 O O . PHE A 1 64 ? -4.680 -25.684 -8.674 1.00 97.50 64 PHE A O 1
ATOM 478 N N . PRO A 1 65 ? -3.870 -27.509 -9.679 1.00 96.56 65 PRO A N 1
ATOM 479 C CA . PRO A 1 65 ? -3.144 -26.776 -10.718 1.00 96.56 65 PRO A CA 1
ATOM 480 C C . PRO A 1 65 ? -4.012 -25.800 -11.519 1.00 96.56 65 PRO A C 1
ATOM 482 O O . PRO A 1 65 ? -3.479 -24.823 -12.041 1.00 96.56 65 PRO A O 1
ATOM 485 N N . LYS A 1 66 ? -5.330 -26.025 -11.579 1.00 96.75 66 LYS A N 1
ATOM 486 C CA . LYS A 1 66 ? -6.292 -25.176 -12.296 1.00 96.75 66 LYS A CA 1
ATOM 487 C C . LYS A 1 66 ? -6.865 -24.029 -11.461 1.00 96.75 66 LYS A C 1
ATOM 489 O O . LYS A 1 66 ? -7.462 -23.138 -12.052 1.00 96.75 66 LYS A O 1
ATOM 494 N N . ASP A 1 67 ? -6.699 -24.046 -10.139 1.00 97.62 67 ASP A N 1
ATOM 495 C CA . ASP A 1 67 ? -7.259 -23.015 -9.263 1.00 97.62 67 ASP A CA 1
ATOM 496 C C . ASP A 1 67 ? -6.334 -21.781 -9.280 1.00 97.62 67 ASP A C 1
ATOM 498 O O . ASP A 1 67 ? -5.168 -21.898 -8.880 1.00 97.62 67 ASP A O 1
ATOM 502 N N . PRO A 1 68 ? -6.800 -20.603 -9.730 1.00 97.50 68 PRO A N 1
ATOM 503 C CA . PRO A 1 68 ? -6.029 -19.364 -9.656 1.00 97.50 68 PRO A CA 1
ATOM 504 C C . PRO A 1 68 ? -5.802 -18.924 -8.206 1.00 97.50 68 PRO A C 1
ATOM 506 O O . PRO A 1 68 ? -6.537 -19.341 -7.304 1.00 97.50 68 PRO A O 1
ATOM 509 N N . VAL A 1 69 ? -4.816 -18.051 -7.983 1.00 98.50 69 VAL A N 1
ATOM 510 C CA . VAL A 1 69 ? -4.531 -17.485 -6.659 1.00 98.50 69 VAL A CA 1
ATOM 511 C C . VAL A 1 69 ? -4.469 -15.961 -6.734 1.00 98.50 69 VAL A C 1
ATOM 513 O O . VAL A 1 69 ? -3.793 -15.405 -7.591 1.00 98.50 69 VAL A O 1
ATOM 516 N N . VAL A 1 70 ? -5.170 -15.289 -5.824 1.00 98.44 70 VAL A N 1
ATOM 517 C CA . VAL A 1 70 ? -5.025 -13.859 -5.535 1.00 98.44 70 VAL A CA 1
ATOM 518 C C . VAL A 1 70 ? -4.112 -13.727 -4.313 1.00 98.44 70 VAL A C 1
ATOM 520 O O . VAL A 1 70 ? -4.583 -13.840 -3.180 1.00 98.44 70 VAL A O 1
ATOM 523 N N . GLY A 1 71 ? -2.812 -13.566 -4.546 1.00 95.38 71 GLY A N 1
ATOM 524 C CA . GLY A 1 71 ? -1.802 -13.317 -3.510 1.00 95.38 71 GLY A CA 1
ATOM 525 C C . GLY A 1 71 ? -1.422 -11.841 -3.452 1.00 95.38 71 GLY A C 1
ATOM 526 O O . GLY A 1 71 ? -1.646 -11.128 -4.428 1.00 95.38 71 GLY A O 1
ATOM 527 N N . GLU A 1 72 ? -0.867 -11.377 -2.336 1.00 88.19 72 GLU A N 1
ATOM 528 C CA . GLU A 1 72 ? -0.456 -9.976 -2.164 1.00 88.19 72 GLU A CA 1
ATOM 529 C C . GLU A 1 72 ? 0.736 -9.590 -3.052 1.00 88.19 72 GLU A C 1
ATOM 531 O O . GLU A 1 72 ? 0.739 -8.498 -3.622 1.00 88.19 72 GLU A O 1
ATOM 536 N N . GLU A 1 73 ? 1.693 -10.505 -3.212 1.00 88.25 73 GLU A N 1
ATOM 537 C CA . GLU A 1 73 ? 3.017 -10.223 -3.772 1.00 88.25 73 GLU A CA 1
ATOM 538 C C . GLU A 1 73 ? 3.180 -10.677 -5.237 1.00 88.25 73 GLU A C 1
ATOM 540 O O . GLU A 1 73 ? 2.538 -11.637 -5.667 1.00 88.25 73 GLU A O 1
ATOM 545 N N . ASP A 1 74 ? 4.101 -10.054 -5.984 1.00 91.94 74 ASP A N 1
ATOM 546 C CA . ASP A 1 74 ? 4.509 -10.463 -7.342 1.00 91.94 74 ASP A CA 1
ATOM 547 C C . ASP A 1 74 ? 6.041 -10.505 -7.509 1.00 91.94 74 ASP A C 1
ATOM 549 O O . ASP A 1 74 ? 6.784 -9.804 -6.817 1.00 91.94 74 ASP A O 1
ATOM 553 N N . ALA A 1 75 ? 6.548 -11.343 -8.419 1.00 90.94 75 ALA A N 1
ATOM 554 C CA . ALA A 1 75 ? 7.986 -11.566 -8.562 1.00 90.94 75 ALA A CA 1
ATOM 555 C C . ALA A 1 75 ? 8.684 -10.595 -9.537 1.00 90.94 75 ALA A C 1
ATOM 557 O O . ALA A 1 75 ? 9.853 -10.830 -9.870 1.00 90.94 75 ALA A O 1
ATOM 558 N N . ALA A 1 76 ? 8.034 -9.520 -10.008 1.00 88.81 76 ALA A N 1
ATOM 559 C CA . ALA A 1 76 ? 8.584 -8.664 -11.065 1.00 88.81 76 ALA A CA 1
ATOM 560 C C . ALA A 1 76 ? 9.941 -8.046 -10.685 1.00 88.81 76 ALA A C 1
ATOM 562 O O . ALA A 1 76 ? 10.872 -8.040 -11.497 1.00 88.81 76 ALA A O 1
ATOM 563 N N . ASP A 1 77 ? 10.090 -7.594 -9.438 1.00 84.44 77 ASP A N 1
ATOM 564 C CA . ASP A 1 77 ? 11.355 -7.051 -8.928 1.00 84.44 77 ASP A CA 1
ATOM 565 C C . ASP A 1 77 ? 12.390 -8.151 -8.636 1.00 84.44 77 ASP A C 1
ATOM 567 O O . ASP A 1 77 ? 13.587 -7.962 -8.864 1.00 84.44 77 ASP A O 1
ATOM 571 N N . LEU A 1 78 ? 11.946 -9.339 -8.208 1.00 87.56 78 LEU A N 1
ATOM 572 C CA . LEU A 1 78 ? 12.820 -10.488 -7.930 1.00 87.56 78 LEU A CA 1
ATOM 573 C C . LEU A 1 78 ? 13.451 -11.071 -9.196 1.00 87.56 78 LEU A C 1
ATOM 575 O O . LEU A 1 78 ? 14.525 -11.674 -9.135 1.00 87.56 78 LEU A O 1
ATOM 579 N N . ARG A 1 79 ? 12.791 -10.914 -10.345 1.00 90.81 79 ARG A N 1
ATOM 580 C CA . ARG A 1 79 ? 13.282 -11.372 -11.651 1.00 90.81 79 ARG A CA 1
ATOM 581 C C . ARG A 1 79 ? 14.386 -10.473 -12.215 1.00 90.81 79 ARG A C 1
ATOM 583 O O . ARG A 1 79 ? 15.172 -10.931 -13.040 1.00 90.81 79 ARG A O 1
ATOM 590 N N . GLN A 1 80 ? 14.498 -9.231 -11.746 1.00 89.25 80 GLN A N 1
ATOM 591 C CA . GLN A 1 80 ? 15.545 -8.296 -12.165 1.00 89.25 80 GLN A CA 1
ATOM 592 C C . GLN A 1 80 ? 16.898 -8.616 -11.506 1.00 89.25 80 GLN A C 1
ATOM 594 O O . GLN A 1 80 ? 16.969 -9.276 -10.468 1.00 89.25 80 GLN A O 1
ATOM 599 N N . GLU A 1 81 ? 17.998 -8.124 -12.087 1.00 85.00 81 GLU A N 1
ATOM 600 C CA . GLU A 1 81 ? 19.343 -8.319 -11.516 1.00 85.00 81 GLU A CA 1
ATOM 601 C C . GLU A 1 81 ? 19.500 -7.601 -10.165 1.00 85.00 81 GLU A C 1
ATOM 603 O O . GLU A 1 81 ? 20.140 -8.118 -9.253 1.00 85.00 81 GLU A O 1
ATOM 608 N N . SER A 1 82 ? 18.833 -6.456 -9.992 1.00 80.12 82 SER A N 1
ATOM 609 C CA . SER A 1 82 ? 18.749 -5.730 -8.718 1.00 80.12 82 SER A CA 1
ATOM 610 C C . SER A 1 82 ? 18.100 -6.546 -7.595 1.00 80.12 82 SER A C 1
ATOM 612 O O . SER A 1 82 ? 18.396 -6.308 -6.427 1.00 80.12 82 SER A O 1
ATOM 614 N N . GLY A 1 83 ? 17.244 -7.516 -7.930 1.00 82.19 83 GLY A N 1
ATOM 615 C CA . GLY A 1 83 ? 16.569 -8.397 -6.978 1.00 82.19 83 GLY A CA 1
ATOM 616 C C . GLY A 1 83 ? 17.344 -9.669 -6.629 1.00 82.19 83 GLY A C 1
ATOM 617 O O . GLY A 1 83 ? 16.846 -10.471 -5.843 1.00 82.19 83 GLY A O 1
ATOM 618 N N . LYS A 1 84 ? 18.545 -9.892 -7.186 1.00 87.00 84 LYS A N 1
ATOM 619 C CA . LYS A 1 84 ? 19.262 -11.176 -7.090 1.00 87.00 84 LYS A CA 1
ATOM 620 C C . LYS A 1 84 ? 19.522 -11.644 -5.656 1.00 87.00 84 LYS A C 1
ATOM 622 O O . LYS A 1 84 ? 19.190 -12.782 -5.339 1.00 87.00 84 LYS A O 1
ATOM 627 N N . THR A 1 85 ? 20.068 -10.787 -4.792 1.00 85.19 85 THR A N 1
ATOM 628 C CA . THR A 1 85 ? 20.372 -11.144 -3.392 1.00 85.19 85 THR A CA 1
ATOM 629 C C . THR A 1 85 ? 19.106 -11.536 -2.628 1.00 85.19 85 THR A C 1
ATOM 631 O O . THR A 1 85 ? 19.069 -12.549 -1.928 1.00 85.19 85 THR A O 1
ATOM 634 N N . LEU A 1 86 ? 18.033 -10.761 -2.811 1.00 86.50 86 LEU A N 1
ATOM 635 C CA . LEU A 1 86 ? 16.730 -11.031 -2.207 1.00 86.50 86 LEU A CA 1
ATOM 636 C C . LEU A 1 86 ? 16.133 -12.344 -2.745 1.00 86.50 86 LEU A C 1
ATOM 638 O O . LEU A 1 86 ? 15.707 -13.193 -1.961 1.00 86.50 86 LEU A O 1
ATOM 642 N N . ARG A 1 87 ? 16.179 -12.550 -4.067 1.00 91.88 87 ARG A N 1
ATOM 643 C CA . ARG A 1 87 ? 15.742 -13.779 -4.743 1.00 91.88 87 ARG A CA 1
ATOM 644 C C . ARG A 1 87 ? 16.465 -15.009 -4.204 1.00 91.88 87 ARG A C 1
ATOM 646 O O . ARG A 1 87 ? 15.804 -15.980 -3.857 1.00 91.88 87 ARG A O 1
ATOM 653 N N . GLU A 1 88 ? 17.793 -14.982 -4.110 1.00 91.75 88 GLU A N 1
ATOM 654 C CA . GLU A 1 88 ? 18.586 -16.109 -3.597 1.00 91.75 88 GLU A CA 1
ATOM 655 C C . GLU A 1 88 ? 18.166 -16.482 -2.170 1.00 91.75 88 GLU A C 1
ATOM 657 O O . GLU A 1 88 ? 18.006 -17.665 -1.855 1.00 91.75 88 GLU A O 1
ATOM 662 N N . ARG A 1 89 ? 17.890 -15.481 -1.326 1.00 89.69 89 ARG A N 1
ATOM 663 C CA . ARG A 1 89 ? 17.436 -15.705 0.048 1.00 89.69 89 ARG A CA 1
ATOM 664 C C . ARG A 1 89 ? 16.030 -16.299 0.124 1.00 89.69 89 ARG A C 1
ATOM 666 O O . ARG A 1 89 ? 15.809 -17.229 0.903 1.00 89.69 89 ARG A O 1
ATOM 673 N N . ILE A 1 90 ? 15.096 -15.783 -0.674 1.00 92.31 90 ILE A N 1
ATOM 674 C CA . ILE A 1 90 ? 13.722 -16.299 -0.773 1.00 92.31 90 ILE A CA 1
ATOM 675 C C . ILE A 1 90 ? 13.741 -17.748 -1.262 1.00 92.31 90 ILE A C 1
ATOM 677 O O . ILE A 1 90 ? 13.142 -18.620 -0.633 1.00 92.31 90 ILE A O 1
ATOM 681 N N . VAL A 1 91 ? 14.486 -18.015 -2.340 1.00 94.56 91 VAL A N 1
ATOM 682 C CA . VAL A 1 91 ? 14.639 -19.352 -2.928 1.00 94.56 91 VAL A CA 1
ATOM 683 C C . VAL A 1 91 ? 15.211 -20.325 -1.909 1.00 94.56 91 VAL A C 1
ATOM 685 O O . VAL A 1 91 ? 14.678 -21.424 -1.760 1.00 94.56 91 VAL A O 1
ATOM 688 N N . GLN A 1 92 ? 16.243 -19.918 -1.165 1.00 93.81 92 GLN A N 1
ATOM 689 C CA . GLN A 1 92 ? 16.818 -20.733 -0.101 1.00 93.81 92 GLN A CA 1
ATOM 690 C C . GLN A 1 92 ? 15.768 -21.097 0.960 1.00 93.81 92 GLN A C 1
ATOM 692 O O . GLN A 1 92 ? 15.561 -22.276 1.238 1.00 93.81 92 GLN A O 1
ATOM 697 N N . LEU A 1 93 ? 15.093 -20.102 1.545 1.00 94.12 93 LEU A N 1
ATOM 698 C CA . LEU A 1 93 ? 14.155 -20.315 2.654 1.00 94.12 93 LEU A CA 1
ATOM 699 C C . LEU A 1 93 ? 12.924 -21.131 2.239 1.00 94.12 93 LEU A C 1
ATOM 701 O O . LEU A 1 93 ? 12.493 -22.021 2.980 1.00 94.12 93 LEU A O 1
ATOM 705 N N . ALA A 1 94 ? 12.369 -20.854 1.057 1.00 96.06 94 ALA A N 1
ATOM 706 C CA . ALA A 1 94 ? 11.240 -21.605 0.523 1.00 96.06 94 ALA A CA 1
ATOM 707 C C . ALA A 1 94 ? 11.638 -23.056 0.208 1.00 96.06 94 ALA A C 1
ATOM 709 O O . ALA A 1 94 ? 10.921 -23.981 0.591 1.00 96.06 94 ALA A O 1
ATOM 710 N N . SER A 1 95 ? 12.812 -23.270 -0.398 1.00 95.56 95 SER A N 1
ATOM 711 C CA . SER A 1 95 ? 13.329 -24.617 -0.685 1.00 95.56 95 SER A CA 1
ATOM 712 C C . SER A 1 95 ? 13.583 -25.418 0.591 1.00 95.56 95 SER A C 1
ATOM 714 O O . SER A 1 95 ? 13.140 -26.559 0.685 1.00 95.56 95 SER A O 1
ATOM 716 N N . GLU A 1 96 ? 14.237 -24.821 1.597 1.00 94.50 96 GLU A N 1
ATOM 717 C CA . GLU A 1 96 ? 14.452 -25.445 2.913 1.00 94.50 96 GLU A CA 1
ATOM 718 C C . GLU A 1 96 ? 13.118 -25.864 3.555 1.00 94.50 96 GLU A C 1
ATOM 720 O O . GLU A 1 96 ? 13.000 -26.960 4.106 1.00 94.50 96 GLU A O 1
ATOM 725 N N . THR A 1 97 ? 12.093 -25.015 3.447 1.00 95.62 97 THR A N 1
ATOM 726 C CA . THR A 1 97 ? 10.773 -25.263 4.046 1.00 95.62 97 THR A CA 1
ATOM 727 C C . THR A 1 97 ? 10.002 -26.369 3.330 1.00 95.62 97 THR A C 1
ATOM 729 O O . THR A 1 97 ? 9.404 -27.218 3.997 1.00 95.62 97 THR A O 1
ATOM 732 N N . LEU A 1 98 ? 10.014 -26.384 1.994 1.00 96.31 98 LEU A N 1
ATOM 733 C CA . LEU A 1 98 ? 9.363 -27.426 1.192 1.00 96.31 98 LEU A CA 1
ATOM 734 C C . LEU A 1 98 ? 10.069 -28.778 1.353 1.00 96.31 98 LEU A C 1
ATOM 736 O O . LEU A 1 98 ? 9.400 -29.805 1.455 1.00 96.31 98 LEU A O 1
ATOM 740 N N . ALA A 1 99 ? 11.403 -28.774 1.450 1.00 95.44 99 ALA A N 1
ATOM 741 C CA . ALA A 1 99 ? 12.218 -29.980 1.574 1.00 95.44 99 ALA A CA 1
ATOM 742 C C . ALA A 1 99 ? 12.302 -30.550 3.003 1.00 95.44 99 ALA A C 1
ATOM 744 O O . ALA A 1 99 ? 12.782 -31.668 3.196 1.00 95.44 99 ALA A O 1
ATOM 745 N N . ALA A 1 100 ? 11.858 -29.818 4.030 1.00 94.56 100 ALA A N 1
ATOM 746 C CA . ALA A 1 100 ? 11.908 -30.321 5.401 1.00 94.56 100 ALA A CA 1
ATOM 747 C C . ALA A 1 100 ? 11.055 -31.603 5.571 1.00 94.56 100 ALA A C 1
ATOM 749 O O . ALA A 1 100 ? 10.014 -31.720 4.914 1.00 94.56 100 ALA A O 1
ATOM 750 N N . PRO A 1 101 ? 11.454 -32.549 6.454 1.00 94.69 101 PRO A N 1
ATOM 751 C CA . PRO A 1 101 ? 10.788 -33.844 6.623 1.00 94.69 101 PRO A CA 1
ATOM 752 C C . PRO A 1 101 ? 9.272 -33.727 6.773 1.00 94.69 101 PRO A C 1
ATOM 754 O O . PRO A 1 101 ? 8.785 -32.771 7.375 1.00 94.69 101 PRO A O 1
ATOM 757 N N . LEU A 1 102 ? 8.532 -34.693 6.228 1.00 92.31 102 LEU A N 1
ATOM 758 C CA . LEU A 1 102 ? 7.073 -34.718 6.334 1.00 92.31 102 LEU A CA 1
ATOM 759 C C . LEU A 1 102 ? 6.646 -34.855 7.799 1.00 92.31 102 LEU A C 1
ATOM 761 O O . LEU A 1 102 ? 7.094 -35.761 8.505 1.00 92.31 102 LEU A O 1
ATOM 765 N N . ALA A 1 103 ? 5.760 -33.968 8.236 1.00 87.69 103 ALA A N 1
ATOM 766 C CA . ALA A 1 103 ? 5.038 -34.105 9.487 1.00 87.69 103 ALA A CA 1
ATOM 767 C C . ALA A 1 103 ? 3.876 -35.101 9.327 1.00 87.69 103 ALA A C 1
ATOM 769 O O . ALA A 1 103 ? 3.403 -35.378 8.223 1.00 87.69 103 ALA A O 1
ATOM 770 N N . GLU A 1 104 ? 3.385 -35.634 10.446 1.00 83.62 104 GLU A N 1
ATOM 771 C CA . GLU A 1 104 ? 2.261 -36.574 10.455 1.00 83.62 104 GLU A CA 1
ATOM 772 C C . GLU A 1 104 ? 1.019 -35.966 9.787 1.00 83.62 104 GLU A C 1
ATOM 774 O O . GLU A 1 104 ? 0.470 -34.984 10.283 1.00 83.62 104 GLU A O 1
ATOM 779 N N . GLY A 1 105 ? 0.556 -36.574 8.689 1.00 84.19 105 GLY A N 1
ATOM 780 C CA . GLY A 1 105 ? -0.609 -36.132 7.913 1.00 84.19 105 GLY A CA 1
ATOM 781 C C . GLY A 1 105 ? -0.273 -35.317 6.662 1.00 84.19 105 GLY A C 1
ATOM 782 O O . GLY A 1 105 ? -1.141 -35.152 5.804 1.00 84.19 105 GLY A O 1
ATOM 783 N N . GLU A 1 106 ? 0.973 -34.863 6.515 1.00 91.88 106 GLU A N 1
ATOM 784 C CA . GLU A 1 106 ? 1.458 -34.290 5.262 1.00 91.88 106 GLU A CA 1
ATOM 785 C C . GLU A 1 106 ? 1.773 -35.383 4.242 1.00 91.88 106 GLU A C 1
ATOM 787 O O . GLU A 1 106 ? 2.117 -36.516 4.591 1.00 91.88 106 GLU A O 1
ATOM 792 N N . LYS A 1 107 ? 1.662 -35.036 2.960 1.00 92.88 107 LYS A N 1
ATOM 793 C CA . LYS A 1 107 ? 1.873 -35.974 1.862 1.00 92.88 107 LYS A CA 1
ATOM 794 C C . LYS A 1 107 ? 2.889 -35.441 0.869 1.00 92.88 107 LYS A C 1
ATOM 796 O O . LYS A 1 107 ? 2.847 -34.271 0.496 1.00 92.88 107 LYS A O 1
ATOM 801 N N . GLU A 1 108 ? 3.738 -36.336 0.376 1.00 92.88 108 GLU A N 1
ATOM 802 C CA . GLU A 1 108 ? 4.745 -36.007 -0.639 1.00 92.88 108 GLU A CA 1
ATOM 803 C C . GLU A 1 108 ? 4.109 -35.498 -1.945 1.00 92.88 108 GLU A C 1
ATOM 805 O O . GLU A 1 108 ? 4.637 -34.595 -2.588 1.00 92.88 108 GLU A O 1
ATOM 810 N N . GLU A 1 109 ? 2.913 -35.996 -2.288 1.00 93.50 109 GLU A N 1
ATOM 811 C CA . GLU A 1 109 ? 2.140 -35.587 -3.474 1.00 93.50 109 GLU A CA 1
ATOM 812 C C . GLU A 1 109 ? 1.755 -34.095 -3.490 1.00 93.50 109 GLU A C 1
ATOM 814 O O . GLU A 1 109 ? 1.480 -33.544 -4.553 1.00 93.50 109 GLU A O 1
ATOM 819 N N . TRP A 1 110 ? 1.780 -33.420 -2.335 1.00 94.19 110 TRP A N 1
ATOM 820 C CA . TRP A 1 110 ? 1.516 -31.981 -2.219 1.00 94.19 110 TRP A CA 1
ATOM 821 C C . TRP A 1 110 ? 2.747 -31.113 -2.513 1.00 94.19 110 TRP A C 1
ATOM 823 O O . TRP A 1 110 ? 2.684 -29.895 -2.368 1.00 94.19 110 TRP A O 1
ATOM 833 N N . GLY A 1 111 ? 3.870 -31.713 -2.917 1.00 91.69 111 GLY A N 1
ATOM 834 C CA . GLY A 1 111 ? 5.129 -30.996 -3.126 1.00 91.69 111 GLY A CA 1
ATOM 835 C C . GLY A 1 111 ? 5.902 -30.740 -1.832 1.00 91.69 111 GLY A C 1
ATOM 836 O O . GLY A 1 111 ? 6.657 -29.774 -1.760 1.00 91.69 111 GLY A O 1
ATOM 837 N N . LEU A 1 112 ? 5.719 -31.595 -0.819 1.00 93.62 112 LEU A N 1
ATOM 838 C CA . LEU A 1 112 ? 6.419 -31.534 0.470 1.00 93.62 112 LEU A CA 1
ATOM 839 C C . LEU A 1 112 ? 7.390 -32.709 0.670 1.00 93.62 112 LEU A C 1
ATOM 841 O O . LEU A 1 112 ? 7.144 -33.816 0.198 1.00 93.62 112 LEU A O 1
ATOM 845 N N . GLY A 1 113 ? 8.462 -32.486 1.426 1.00 93.88 113 GLY A N 1
ATOM 846 C CA . GLY A 1 113 ? 9.398 -33.519 1.871 1.00 93.88 113 GLY A CA 1
ATOM 847 C C . GLY A 1 113 ? 10.762 -33.502 1.163 1.00 93.88 113 GLY A C 1
ATOM 848 O O . GLY A 1 113 ? 10.953 -32.778 0.188 1.00 93.88 113 GLY A O 1
ATOM 849 N N . PRO A 1 114 ? 11.727 -34.323 1.624 1.00 91.00 114 PRO A N 1
ATOM 850 C CA . PRO A 1 114 ? 13.149 -34.208 1.262 1.00 91.00 114 PRO A CA 1
ATOM 851 C C . PRO A 1 114 ? 13.483 -34.303 -0.229 1.00 91.00 114 PRO A C 1
ATOM 853 O O . PRO A 1 114 ? 14.522 -33.808 -0.656 1.00 91.00 114 PRO A O 1
ATOM 856 N N . ASN A 1 115 ? 12.608 -34.915 -1.029 1.00 87.94 115 ASN A N 1
ATOM 857 C CA . ASN A 1 115 ? 12.810 -35.093 -2.467 1.00 87.94 115 ASN A CA 1
ATOM 858 C C . ASN A 1 115 ? 12.244 -33.937 -3.312 1.00 87.94 115 ASN A C 1
ATOM 860 O O . ASN A 1 115 ? 12.306 -33.985 -4.540 1.00 87.94 115 ASN A O 1
ATOM 864 N N . GLN A 1 116 ? 11.678 -32.900 -2.688 1.00 85.50 116 GLN A N 1
ATOM 865 C CA . GLN A 1 116 ? 10.958 -31.822 -3.374 1.00 85.50 116 GLN A CA 1
ATOM 866 C C . GLN A 1 116 ? 11.857 -30.628 -3.693 1.00 85.50 116 GLN A C 1
ATOM 868 O O . GLN A 1 116 ? 11.582 -29.491 -3.306 1.00 85.50 116 GLN A O 1
ATOM 873 N N . ALA A 1 117 ? 12.935 -30.879 -4.436 1.00 82.81 117 ALA A N 1
ATOM 874 C CA . ALA A 1 117 ? 13.798 -29.814 -4.933 1.00 82.81 117 ALA A CA 1
ATOM 875 C C . ALA A 1 117 ? 13.026 -28.905 -5.907 1.00 82.81 117 ALA A C 1
ATOM 877 O O . ALA A 1 117 ? 12.479 -29.380 -6.904 1.00 82.81 117 ALA A O 1
ATOM 878 N N . GLN A 1 118 ? 12.999 -27.600 -5.626 1.00 88.81 118 GLN A N 1
ATOM 879 C CA . GLN A 1 118 ? 12.490 -26.589 -6.552 1.00 88.81 118 GLN A CA 1
ATOM 880 C C . GLN A 1 118 ? 13.656 -25.808 -7.153 1.00 88.81 118 GLN A C 1
ATOM 882 O O . GLN A 1 118 ? 14.654 -25.519 -6.492 1.00 88.81 118 GLN A O 1
ATOM 887 N N . THR A 1 119 ? 13.526 -25.454 -8.424 1.00 93.25 119 THR A N 1
ATOM 888 C CA . THR A 1 119 ? 14.423 -24.490 -9.065 1.00 93.25 119 THR A CA 1
ATOM 889 C C . THR A 1 119 ? 14.046 -23.066 -8.658 1.00 93.25 119 THR A C 1
ATOM 891 O O . THR A 1 119 ? 12.906 -22.803 -8.275 1.00 93.25 119 THR A O 1
ATOM 894 N N . SER A 1 120 ? 14.991 -22.129 -8.789 1.00 94.81 120 SER A N 1
ATOM 895 C CA . SER A 1 120 ? 14.711 -20.701 -8.578 1.00 94.81 120 SER A CA 1
ATOM 896 C C . SER A 1 120 ? 13.519 -20.235 -9.417 1.00 94.81 120 SER A C 1
ATOM 898 O O . SER A 1 120 ? 12.645 -19.558 -8.893 1.00 94.81 120 SER A O 1
ATOM 900 N N . GLU A 1 121 ? 13.462 -20.620 -10.694 1.00 95.94 121 GLU A N 1
ATOM 901 C CA . GLU A 1 121 ? 12.394 -20.204 -11.610 1.00 95.94 121 GLU A CA 1
ATOM 902 C C . GLU A 1 121 ? 11.020 -20.713 -11.160 1.00 95.94 121 GLU A C 1
ATOM 904 O O . GLU A 1 121 ? 10.074 -19.941 -11.083 1.00 95.94 121 GLU A O 1
ATOM 909 N N . GLN A 1 122 ? 10.930 -21.981 -10.743 1.00 96.25 122 GLN A N 1
ATOM 910 C CA . GLN A 1 122 ? 9.677 -22.565 -10.250 1.00 96.25 122 GLN A CA 1
ATOM 911 C C . GLN A 1 122 ? 9.122 -21.840 -9.019 1.00 96.25 122 GLN A C 1
ATOM 913 O O . GLN A 1 122 ? 7.907 -21.751 -8.860 1.00 96.25 122 GLN A O 1
ATOM 918 N N . LEU A 1 123 ? 9.992 -21.331 -8.142 1.00 97.25 123 LEU A N 1
ATOM 919 C CA . LEU A 1 123 ? 9.560 -20.575 -6.967 1.00 97.25 123 LEU A CA 1
ATOM 920 C C . LEU A 1 123 ? 9.108 -19.157 -7.327 1.00 97.25 123 LEU A C 1
ATOM 922 O O . LEU A 1 123 ? 8.147 -18.672 -6.735 1.00 97.25 123 LEU A O 1
ATOM 926 N N . LEU A 1 124 ? 9.746 -18.509 -8.306 1.00 97.12 124 LEU A N 1
ATOM 927 C CA . LEU A 1 124 ? 9.274 -17.220 -8.824 1.00 97.12 124 LEU A CA 1
ATOM 928 C C . LEU A 1 124 ? 7.924 -17.374 -9.536 1.00 97.12 124 LEU A C 1
ATOM 930 O O . LEU A 1 124 ? 7.012 -16.591 -9.286 1.00 97.12 124 LEU A O 1
ATOM 934 N N . ASP A 1 125 ? 7.754 -18.431 -10.333 1.00 97.38 125 ASP A N 1
ATOM 935 C CA . ASP A 1 125 ? 6.474 -18.769 -10.965 1.00 97.38 125 ASP A CA 1
ATOM 936 C C . ASP A 1 125 ? 5.388 -19.063 -9.921 1.00 97.38 125 ASP A C 1
ATOM 938 O O . ASP A 1 125 ? 4.226 -18.688 -10.094 1.00 97.38 125 ASP A O 1
ATOM 942 N N . ALA A 1 126 ? 5.751 -19.713 -8.809 1.00 97.50 126 ALA A N 1
ATOM 943 C CA . ALA A 1 126 ? 4.837 -19.921 -7.695 1.00 97.50 126 ALA A CA 1
ATOM 944 C C . ALA A 1 126 ? 4.415 -18.589 -7.054 1.00 97.50 126 ALA A C 1
ATOM 946 O O . ALA A 1 126 ? 3.238 -18.432 -6.736 1.00 97.50 126 ALA A O 1
ATOM 947 N N . ILE A 1 127 ? 5.319 -17.616 -6.902 1.00 97.62 127 ILE A N 1
ATOM 948 C CA . ILE A 1 127 ? 4.961 -16.269 -6.427 1.00 97.62 127 ILE A CA 1
ATOM 949 C C . ILE A 1 127 ? 3.989 -15.606 -7.415 1.00 97.62 127 ILE A C 1
ATOM 951 O O . ILE A 1 127 ? 2.895 -15.228 -6.999 1.00 97.62 127 ILE A O 1
ATOM 955 N N . ASP A 1 128 ? 4.320 -15.581 -8.711 1.00 97.31 128 ASP A N 1
ATOM 956 C CA . ASP A 1 128 ? 3.504 -14.956 -9.769 1.00 97.31 128 ASP A CA 1
ATOM 957 C C . ASP A 1 128 ? 2.136 -15.622 -9.979 1.00 97.31 128 ASP A C 1
ATOM 959 O O . ASP A 1 128 ? 1.206 -15.006 -10.506 1.00 97.31 128 ASP A O 1
ATOM 963 N N . ARG A 1 129 ? 1.950 -16.864 -9.509 1.00 97.00 129 ARG A N 1
ATOM 964 C CA . ARG A 1 129 ? 0.627 -17.506 -9.449 1.00 97.00 129 ARG A CA 1
ATOM 965 C C . ARG A 1 129 ? -0.388 -16.679 -8.641 1.00 97.00 129 ARG A C 1
ATOM 967 O O . ARG A 1 129 ? -1.585 -16.860 -8.850 1.00 97.00 129 ARG A O 1
ATOM 974 N N . GLY A 1 130 ? 0.083 -15.784 -7.764 1.00 96.81 130 GLY A N 1
ATOM 975 C CA . GLY A 1 130 ? -0.705 -14.817 -6.991 1.00 96.81 130 GLY A CA 1
ATOM 976 C C . GLY A 1 130 ? -1.303 -13.648 -7.796 1.00 96.81 130 GLY A C 1
ATOM 977 O O . GLY A 1 130 ? -2.083 -12.866 -7.246 1.00 96.81 130 GLY A O 1
ATOM 978 N N . ASN A 1 131 ? -0.995 -13.530 -9.091 1.00 96.94 131 ASN A N 1
ATOM 979 C CA . ASN A 1 131 ? -1.408 -12.400 -9.933 1.00 96.94 131 ASN A CA 1
ATOM 980 C C . ASN A 1 131 ? -2.847 -12.499 -10.468 1.00 96.94 131 ASN A C 1
ATOM 982 O O . ASN A 1 131 ? -3.233 -11.733 -11.348 1.00 96.94 131 ASN A O 1
ATOM 986 N N . TYR A 1 132 ? -3.669 -13.436 -9.982 1.00 97.50 132 TYR A N 1
ATOM 987 C CA . TYR A 1 132 ? -5.071 -13.466 -10.389 1.00 97.50 132 TYR A CA 1
ATOM 988 C C . TYR A 1 132 ? -5.806 -12.218 -9.878 1.00 97.50 132 TYR A C 1
ATOM 990 O O . TYR A 1 132 ? -5.602 -11.767 -8.749 1.00 97.50 132 TYR A O 1
ATOM 998 N N . GLU A 1 133 ? -6.695 -11.665 -10.699 1.00 95.38 133 GLU A N 1
ATOM 999 C CA . GLU A 1 133 ? -7.442 -10.448 -10.357 1.00 95.38 133 GLU A CA 1
ATOM 1000 C C . GLU A 1 133 ? -8.662 -10.712 -9.463 1.00 95.38 133 GLU A C 1
ATOM 1002 O O . GLU A 1 133 ? -9.242 -9.777 -8.918 1.00 95.38 133 GLU A O 1
ATOM 1007 N N . GLY A 1 134 ? -9.063 -11.973 -9.281 1.00 94.69 134 GLY A N 1
ATOM 1008 C CA . GLY A 1 134 ? -10.327 -12.321 -8.632 1.00 94.69 134 GLY A CA 1
ATOM 1009 C C . GLY A 1 134 ? -11.530 -12.106 -9.557 1.00 94.69 134 GLY A C 1
ATOM 1010 O O . GLY A 1 134 ? -11.391 -11.839 -10.751 1.00 94.69 134 GLY A O 1
ATOM 1011 N N . GLY A 1 135 ? -12.737 -12.239 -9.011 1.00 91.75 135 GLY A N 1
ATOM 1012 C CA . GLY A 1 135 ? -13.960 -12.009 -9.775 1.00 91.75 135 GLY A CA 1
ATOM 1013 C C . GLY A 1 135 ? -15.192 -12.680 -9.183 1.00 91.75 135 GLY A C 1
ATOM 1014 O O . GLY A 1 135 ? -15.129 -13.406 -8.194 1.00 91.75 135 GLY A O 1
ATOM 1015 N N . ARG A 1 136 ? -16.339 -12.418 -9.812 1.00 94.88 136 ARG A N 1
ATOM 1016 C CA . ARG A 1 136 ? -17.656 -12.816 -9.298 1.00 94.88 136 ARG A CA 1
ATOM 1017 C C . ARG A 1 136 ? -17.998 -14.295 -9.478 1.00 94.88 136 ARG A C 1
ATOM 1019 O O . ARG A 1 136 ? -18.809 -14.820 -8.729 1.00 94.88 136 ARG A O 1
ATOM 1026 N N . THR A 1 137 ? -17.409 -14.961 -10.463 1.00 94.75 137 THR A N 1
ATOM 1027 C CA . THR A 1 137 ? -17.729 -16.351 -10.816 1.00 94.75 137 THR A CA 1
ATOM 1028 C C . THR A 1 137 ? -16.480 -17.211 -10.835 1.00 94.75 137 THR A C 1
ATOM 1030 O O . THR A 1 137 ? -15.403 -16.728 -11.186 1.00 94.75 137 THR A O 1
ATOM 1033 N N . GLY A 1 138 ? -16.649 -18.502 -10.575 1.00 95.25 138 GLY A N 1
ATOM 1034 C CA . GLY A 1 138 ? -15.568 -19.474 -10.579 1.00 95.25 138 GLY A CA 1
ATOM 1035 C C . GLY A 1 138 ? -14.925 -19.634 -9.208 1.00 95.25 138 GLY A C 1
ATOM 1036 O O . GLY A 1 138 ? -15.421 -19.148 -8.194 1.00 95.25 138 GLY A O 1
ATOM 1037 N N . ARG A 1 139 ? -13.819 -20.369 -9.183 1.00 97.50 139 ARG A N 1
ATOM 1038 C CA . ARG A 1 139 ? -13.148 -20.804 -7.962 1.00 97.50 139 ARG A CA 1
ATOM 1039 C C . ARG A 1 139 ? -11.703 -20.330 -7.961 1.00 97.50 139 ARG A C 1
ATOM 1041 O O . ARG A 1 139 ? -11.003 -20.563 -8.942 1.00 97.50 139 ARG A O 1
ATOM 1048 N N . PHE A 1 140 ? -11.263 -19.715 -6.867 1.00 98.56 140 PHE A N 1
ATOM 1049 C CA . PHE A 1 140 ? -9.888 -19.248 -6.685 1.00 98.56 140 PHE A CA 1
ATOM 1050 C C . PHE A 1 140 ? -9.491 -19.237 -5.205 1.00 98.56 140 PHE A C 1
ATOM 1052 O O . PHE A 1 140 ? -10.342 -19.179 -4.317 1.00 98.56 140 PHE A O 1
ATOM 1059 N N . TRP A 1 141 ? -8.189 -19.267 -4.939 1.00 98.75 141 TRP A N 1
ATOM 1060 C CA . TRP A 1 141 ? -7.638 -19.064 -3.601 1.00 98.75 141 TRP A CA 1
ATOM 1061 C C . TRP A 1 141 ? -7.247 -17.604 -3.404 1.00 98.75 141 TRP A C 1
ATOM 1063 O O . TRP A 1 141 ? -6.847 -16.939 -4.354 1.00 98.75 141 TRP A O 1
ATOM 1073 N N . THR A 1 142 ? -7.317 -17.100 -2.179 1.00 98.62 142 THR A N 1
ATOM 1074 C CA . THR A 1 142 ? -6.749 -15.802 -1.813 1.00 98.62 142 THR A CA 1
ATOM 1075 C C . THR A 1 142 ? -5.841 -15.950 -0.601 1.00 98.62 142 THR A C 1
ATOM 1077 O O . THR A 1 142 ? -6.174 -16.695 0.325 1.00 98.62 142 THR A O 1
ATOM 1080 N N . LEU A 1 143 ? -4.677 -15.304 -0.654 1.00 98.62 143 LEU A N 1
ATOM 1081 C CA . LEU A 1 143 ? -3.577 -15.497 0.283 1.00 98.62 143 LEU A CA 1
ATOM 1082 C C . LEU A 1 143 ? -3.012 -14.152 0.736 1.00 98.62 143 LEU A C 1
ATOM 1084 O O . LEU A 1 143 ? -2.600 -13.347 -0.095 1.00 98.62 143 LEU A O 1
ATOM 1088 N N . ASP A 1 144 ? -2.934 -13.986 2.050 1.00 98.00 144 ASP A N 1
ATOM 1089 C CA . ASP A 1 144 ? -2.066 -13.016 2.708 1.00 98.00 144 ASP A CA 1
ATOM 1090 C C . ASP A 1 144 ? -0.919 -13.793 3.391 1.00 98.00 144 ASP A C 1
ATOM 1092 O O . ASP A 1 144 ? -1.179 -14.574 4.325 1.00 98.00 144 ASP A O 1
ATOM 1096 N N . PRO A 1 145 ? 0.325 -13.686 2.889 1.00 96.38 145 PRO A N 1
ATOM 1097 C CA . PRO A 1 145 ? 1.446 -14.457 3.406 1.00 96.38 145 PRO A CA 1
ATOM 1098 C C . PRO A 1 145 ? 1.900 -14.008 4.804 1.00 96.38 145 PRO A C 1
ATOM 1100 O O . PRO A 1 145 ? 2.276 -14.878 5.596 1.00 96.38 145 PRO A O 1
ATOM 1103 N N . ILE A 1 146 ? 1.845 -12.710 5.132 1.00 96.44 146 ILE A N 1
ATOM 1104 C CA . ILE A 1 146 ? 2.076 -12.162 6.479 1.00 96.44 146 ILE A CA 1
ATOM 1105 C C . ILE A 1 146 ? 1.124 -10.983 6.729 1.00 96.44 146 ILE A C 1
ATOM 1107 O O . ILE A 1 146 ? 1.494 -9.805 6.691 1.00 96.44 146 ILE A O 1
ATOM 1111 N N . ASP A 1 147 ? -0.077 -11.308 7.190 1.00 94.94 147 ASP A N 1
ATOM 1112 C CA . ASP A 1 147 ? -1.019 -10.295 7.632 1.00 94.94 147 ASP A CA 1
ATOM 1113 C C . ASP A 1 147 ? -0.530 -9.693 8.955 1.00 94.94 147 ASP A C 1
ATOM 1115 O O . ASP A 1 147 ? -0.223 -10.398 9.928 1.00 94.94 147 ASP A O 1
ATOM 1119 N N . GLY A 1 148 ? -0.479 -8.364 9.021 1.00 89.31 148 GLY A N 1
ATOM 1120 C CA . GLY A 1 148 ? 0.047 -7.634 10.169 1.00 89.31 148 GLY A CA 1
ATOM 1121 C C . GLY A 1 148 ? 1.573 -7.519 10.179 1.00 89.31 148 GLY A C 1
ATOM 1122 O O . GLY A 1 148 ? 2.183 -7.616 11.243 1.00 89.31 148 GLY A O 1
ATOM 1123 N N . THR A 1 149 ? 2.190 -7.235 9.029 1.00 85.00 149 THR A N 1
ATOM 1124 C CA . THR A 1 149 ? 3.643 -7.011 8.847 1.00 85.00 149 THR A CA 1
ATOM 1125 C C . THR A 1 149 ? 4.316 -6.140 9.924 1.00 85.00 149 THR A C 1
ATOM 1127 O O . THR A 1 149 ? 5.431 -6.421 10.367 1.00 85.00 149 THR A O 1
ATOM 1130 N N . LYS A 1 150 ? 3.644 -5.098 10.431 1.00 83.75 150 LYS A N 1
ATOM 1131 C CA . LYS A 1 150 ? 4.156 -4.285 11.554 1.00 83.75 150 LYS A CA 1
ATOM 1132 C C . LYS A 1 150 ? 4.186 -5.040 12.884 1.00 83.75 150 LYS A C 1
ATOM 1134 O O . LYS A 1 150 ? 5.142 -4.889 13.642 1.00 83.75 150 LYS A O 1
ATOM 1139 N N . GLY A 1 151 ? 3.157 -5.837 13.162 1.00 85.50 151 GLY A N 1
ATOM 1140 C CA . GLY A 1 151 ? 3.121 -6.730 14.317 1.00 85.50 151 GLY A CA 1
ATOM 1141 C C . GLY A 1 151 ? 4.208 -7.801 14.217 1.00 85.50 151 GLY A C 1
ATOM 1142 O O . GLY A 1 151 ? 4.918 -8.036 15.194 1.00 85.50 151 GLY A O 1
ATOM 1143 N N . PHE A 1 152 ? 4.440 -8.344 13.015 1.00 89.00 152 PHE A N 1
ATOM 1144 C CA . PHE A 1 152 ? 5.568 -9.236 12.734 1.00 89.00 152 PHE A CA 1
ATOM 1145 C C . PHE A 1 152 ? 6.915 -8.585 13.083 1.00 89.00 152 PHE A C 1
ATOM 1147 O O . PHE A 1 152 ? 7.676 -9.156 13.859 1.00 89.00 152 PHE A O 1
ATOM 1154 N N . LEU A 1 153 ? 7.189 -7.364 12.605 1.00 85.25 153 LEU A N 1
ATOM 1155 C CA . LEU A 1 153 ? 8.435 -6.638 12.910 1.00 85.25 153 LEU A CA 1
ATOM 1156 C C . LEU A 1 153 ? 8.624 -6.347 14.403 1.00 85.25 153 LEU A C 1
ATOM 1158 O O . LEU A 1 153 ? 9.753 -6.353 14.889 1.00 85.25 153 LEU A O 1
ATOM 1162 N N . ARG A 1 154 ? 7.533 -6.103 15.138 1.00 85.25 154 ARG A N 1
ATOM 1163 C CA . ARG A 1 154 ? 7.570 -5.893 16.595 1.00 85.25 154 ARG A CA 1
ATOM 1164 C C . ARG A 1 154 ? 7.727 -7.186 17.400 1.00 85.25 154 ARG A C 1
ATOM 1166 O O . ARG A 1 154 ? 7.924 -7.119 18.610 1.00 85.25 154 ARG A O 1
ATOM 1173 N N . GLY A 1 155 ? 7.623 -8.355 16.768 1.00 87.06 155 GLY A N 1
ATOM 1174 C CA . GLY A 1 155 ? 7.523 -9.633 17.479 1.00 87.06 155 GLY A CA 1
ATOM 1175 C C . GLY A 1 155 ? 6.198 -9.825 18.218 1.00 87.06 155 GLY A C 1
ATOM 1176 O O . GLY A 1 155 ? 6.118 -10.628 19.149 1.00 87.06 155 GLY A O 1
ATOM 1177 N N . GLU A 1 156 ? 5.171 -9.080 17.813 1.00 91.12 156 GLU A N 1
ATOM 1178 C CA . GLU A 1 156 ? 3.801 -9.158 18.311 1.00 91.12 156 GLU A CA 1
ATOM 1179 C C . GLU A 1 156 ? 2.967 -10.102 17.419 1.00 91.12 156 GLU A C 1
ATOM 1181 O O . GLU A 1 156 ? 3.485 -11.083 16.885 1.00 91.12 156 GLU A O 1
ATOM 1186 N N . GLN A 1 157 ? 1.655 -9.885 17.301 1.00 94.06 157 GLN A N 1
ATOM 1187 C CA . GLN A 1 157 ? 0.776 -10.765 16.527 1.00 94.06 157 GLN A CA 1
ATOM 1188 C C . GLN A 1 157 ? 0.899 -10.512 15.021 1.00 94.06 157 GLN A C 1
ATOM 1190 O O . GLN A 1 157 ? 0.939 -9.369 14.577 1.00 94.06 157 GLN A O 1
ATOM 1195 N N . TYR A 1 158 ? 0.914 -11.599 14.258 1.00 96.31 158 TYR A N 1
ATOM 1196 C CA . TYR A 1 158 ? 0.784 -11.640 12.805 1.00 96.31 158 TYR A CA 1
ATOM 1197 C C . TYR A 1 158 ? 0.126 -12.971 12.420 1.00 96.31 158 TYR A C 1
ATOM 1199 O O . TYR A 1 158 ? 0.089 -13.896 13.249 1.00 96.31 158 TYR A O 1
ATOM 1207 N N . ALA A 1 159 ? -0.370 -13.080 11.191 1.00 98.19 159 ALA A N 1
ATOM 1208 C CA . ALA A 1 159 ? -1.018 -14.294 10.716 1.00 98.19 159 ALA A CA 1
ATOM 1209 C C . ALA A 1 159 ? -0.650 -14.639 9.268 1.00 98.19 159 ALA A C 1
ATOM 1211 O O . ALA A 1 159 ? -0.318 -13.765 8.484 1.00 98.19 159 ALA A O 1
ATOM 1212 N N . VAL A 1 160 ? -0.741 -15.921 8.919 1.00 98.50 160 VAL A N 1
ATOM 1213 C CA . VAL A 1 160 ? -0.760 -16.401 7.530 1.00 98.50 160 VAL A CA 1
ATOM 1214 C C . VAL A 1 160 ? -2.208 -16.749 7.203 1.00 98.50 160 VAL A C 1
ATOM 1216 O O . VAL A 1 160 ? -2.793 -17.591 7.895 1.00 98.50 160 VAL A O 1
ATOM 1219 N N . CYS A 1 161 ? -2.795 -16.127 6.182 1.00 98.69 161 CYS A N 1
ATOM 1220 C CA . CYS A 1 161 ? -4.234 -16.216 5.932 1.00 98.69 161 CYS A CA 1
ATOM 1221 C C . CYS A 1 161 ? -4.512 -16.765 4.535 1.00 98.69 161 CYS A C 1
ATOM 1223 O O . CYS A 1 161 ? -4.144 -16.156 3.538 1.00 98.69 161 CYS A O 1
ATOM 1225 N N . LEU A 1 162 ? -5.199 -17.904 4.460 1.00 98.88 162 LEU A N 1
ATOM 1226 C CA . LEU A 1 162 ? -5.539 -18.564 3.204 1.00 98.88 162 LEU A CA 1
ATOM 1227 C C . LEU A 1 162 ? -7.036 -18.861 3.159 1.00 98.88 162 LEU A C 1
ATOM 1229 O O . LEU A 1 162 ? -7.581 -19.464 4.083 1.00 98.88 162 LEU A O 1
ATOM 1233 N N . ALA A 1 163 ? -7.699 -18.493 2.067 1.00 98.81 163 ALA A N 1
ATOM 1234 C CA . ALA A 1 163 ? -9.102 -18.819 1.853 1.00 98.81 163 ALA A CA 1
ATOM 1235 C C . ALA A 1 163 ? -9.376 -19.317 0.436 1.00 98.81 163 ALA A C 1
ATOM 1237 O O . ALA A 1 163 ? -8.728 -18.902 -0.521 1.00 98.81 163 ALA A O 1
ATOM 1238 N N . LEU A 1 164 ? -10.372 -20.190 0.317 1.00 98.81 164 LEU A N 1
ATOM 1239 C CA . LEU A 1 164 ? -10.957 -20.615 -0.946 1.00 98.81 164 LEU A CA 1
ATOM 1240 C C . LEU A 1 164 ? -12.259 -19.851 -1.170 1.00 98.81 164 LEU A C 1
ATOM 1242 O O . LEU A 1 164 ? -13.168 -19.916 -0.338 1.00 98.81 164 LEU A O 1
ATOM 1246 N N . VAL A 1 165 ? -12.361 -19.183 -2.313 1.00 98.62 165 VAL A N 1
ATOM 1247 C CA . VAL A 1 165 ? -13.551 -18.454 -2.749 1.00 98.62 165 VAL A CA 1
ATOM 1248 C C . VAL A 1 165 ? -14.171 -19.183 -3.940 1.00 98.62 165 VAL A C 1
ATOM 1250 O O . VAL A 1 165 ? -13.471 -19.542 -4.888 1.00 98.62 165 VAL A O 1
ATOM 1253 N N . VAL A 1 166 ? -15.484 -19.408 -3.890 1.00 98.31 166 VAL A N 1
ATOM 1254 C CA . VAL A 1 166 ? -16.281 -19.988 -4.978 1.00 98.31 166 VAL A CA 1
ATOM 1255 C C . VAL A 1 166 ? -17.458 -19.062 -5.249 1.00 98.31 166 VAL A C 1
ATOM 1257 O O . VAL A 1 166 ? -18.212 -18.745 -4.335 1.00 98.31 166 VAL A O 1
ATOM 1260 N N . ASP A 1 167 ? -17.585 -18.594 -6.490 1.00 96.56 167 ASP A N 1
ATOM 1261 C CA . ASP A 1 167 ? -18.634 -17.676 -6.941 1.00 96.56 167 ASP A CA 1
ATOM 1262 C C . ASP A 1 167 ? -18.814 -16.483 -5.987 1.00 96.56 167 ASP A C 1
ATOM 1264 O O . ASP A 1 167 ? -19.895 -16.241 -5.450 1.00 96.56 167 ASP A O 1
ATOM 1268 N N . SER A 1 168 ? -17.719 -15.747 -5.742 1.00 93.75 168 SER A N 1
ATOM 1269 C CA . SER A 1 168 ? -17.626 -14.592 -4.824 1.00 93.75 168 SER A CA 1
ATOM 1270 C C . SER A 1 168 ? -17.904 -14.873 -3.342 1.00 93.75 168 SER A C 1
ATOM 1272 O O . SER A 1 168 ? -18.033 -13.940 -2.550 1.00 93.75 168 SER A O 1
ATOM 1274 N N . ARG A 1 169 ? -17.956 -16.144 -2.932 1.00 96.69 169 ARG A N 1
ATOM 1275 C CA . ARG A 1 169 ? -18.221 -16.533 -1.547 1.00 96.69 169 ARG A CA 1
ATOM 1276 C C . ARG A 1 169 ? -17.053 -17.319 -0.949 1.00 96.69 169 ARG A C 1
ATOM 1278 O O . ARG A 1 169 ? -16.680 -18.353 -1.500 1.00 96.69 169 ARG A O 1
ATOM 1285 N N . PRO A 1 170 ? -16.472 -16.885 0.183 1.00 98.25 170 PRO A N 1
ATOM 1286 C CA . PRO A 1 170 ? -15.519 -17.709 0.919 1.00 98.25 170 PRO A CA 1
ATOM 1287 C C . PRO A 1 170 ? -16.188 -19.000 1.408 1.00 98.25 170 PRO A C 1
ATOM 1289 O O . PRO A 1 170 ? -17.184 -18.959 2.132 1.00 98.25 170 PRO A O 1
ATOM 1292 N N . GLU A 1 171 ? -15.658 -20.146 0.994 1.00 98.50 171 GLU A N 1
ATOM 1293 C CA . GLU A 1 171 ? -16.176 -21.484 1.320 1.00 98.50 171 GLU A CA 1
ATOM 1294 C C . GLU A 1 171 ? -15.303 -22.207 2.353 1.00 98.50 171 GLU A C 1
ATOM 1296 O O . GLU A 1 171 ? -15.783 -23.057 3.106 1.00 98.50 171 GLU A O 1
ATOM 1301 N N . LEU A 1 172 ? -14.018 -21.853 2.410 1.00 98.75 172 LEU A N 1
ATOM 1302 C CA . LEU A 1 172 ? -13.039 -22.414 3.332 1.00 98.75 172 LEU A CA 1
ATOM 1303 C C . LEU A 1 172 ? -12.016 -21.348 3.712 1.00 98.75 172 LEU A C 1
ATOM 1305 O O . LEU A 1 172 ? -11.577 -20.588 2.854 1.00 98.75 172 LEU A O 1
ATOM 1309 N N . GLY A 1 173 ? -11.619 -21.313 4.981 1.00 98.69 173 GLY A N 1
ATOM 1310 C CA . GLY A 1 173 ? -10.601 -20.396 5.490 1.00 98.69 173 GLY A CA 1
ATOM 1311 C C . GLY A 1 173 ? -9.681 -21.088 6.485 1.00 98.69 173 GLY A C 1
ATOM 1312 O O . GLY A 1 173 ? -10.144 -21.868 7.321 1.00 98.69 173 GLY A O 1
ATOM 1313 N N . VAL A 1 174 ? -8.385 -20.800 6.391 1.00 98.75 174 VAL A N 1
ATOM 1314 C CA . VAL A 1 174 ? -7.346 -21.236 7.322 1.00 98.75 174 VAL A CA 1
ATOM 1315 C C . VAL A 1 174 ? -6.506 -20.026 7.721 1.00 98.75 174 VAL A C 1
ATOM 1317 O O . VAL A 1 174 ? -5.977 -19.327 6.860 1.00 98.75 174 VAL A O 1
ATOM 1320 N N . ILE A 1 175 ? -6.376 -19.787 9.025 1.00 98.81 175 ILE A N 1
ATOM 1321 C CA . ILE A 1 175 ? -5.563 -18.701 9.584 1.00 98.81 175 ILE A CA 1
ATOM 1322 C C . ILE A 1 175 ? -4.547 -19.309 10.544 1.00 98.81 175 ILE A C 1
ATOM 1324 O O . ILE A 1 175 ? -4.917 -19.925 11.545 1.00 98.81 175 ILE A O 1
ATOM 1328 N N . GLY A 1 176 ? -3.265 -19.155 10.241 1.00 98.50 176 GLY A N 1
ATOM 1329 C CA . GLY A 1 176 ? -2.175 -19.561 11.117 1.00 98.50 176 GLY A CA 1
ATOM 1330 C C . GLY A 1 176 ? -1.662 -18.369 11.911 1.00 98.50 176 GLY A C 1
ATOM 1331 O O . GLY A 1 176 ? -1.236 -17.389 11.314 1.00 98.50 176 GLY A O 1
ATOM 1332 N N . CYS A 1 177 ? -1.671 -18.450 13.240 1.00 98.00 177 CYS A N 1
ATOM 1333 C CA . CYS A 1 177 ? -1.223 -17.386 14.142 1.00 98.00 177 CYS A CA 1
ATOM 1334 C C . CYS A 1 177 ? -0.028 -17.881 14.977 1.00 98.00 177 CYS A C 1
ATOM 1336 O O . CYS A 1 177 ? -0.239 -18.428 16.068 1.00 98.00 177 CYS A O 1
ATOM 1338 N N . PRO A 1 178 ? 1.227 -17.716 14.512 1.00 96.88 178 PRO A N 1
ATOM 1339 C CA . PRO A 1 178 ? 2.401 -18.307 15.166 1.00 96.88 178 PRO A CA 1
ATOM 1340 C C . PRO A 1 178 ? 2.657 -17.788 16.585 1.00 96.88 178 PRO A C 1
ATOM 1342 O O . PRO A 1 178 ? 3.128 -18.528 17.444 1.00 96.88 178 PRO A O 1
ATOM 1345 N N . ASN A 1 179 ? 2.309 -16.527 16.848 1.00 95.38 179 ASN A N 1
ATOM 1346 C CA . ASN A 1 179 ? 2.572 -15.868 18.128 1.00 95.38 179 ASN A CA 1
ATOM 1347 C C . ASN A 1 179 ? 1.366 -15.856 19.080 1.00 95.38 179 ASN A C 1
ATOM 1349 O O . ASN A 1 179 ? 1.492 -15.358 20.205 1.00 95.38 179 ASN A O 1
ATOM 1353 N N . LEU A 1 180 ? 0.208 -16.379 18.664 1.00 95.12 180 LEU A N 1
ATOM 1354 C CA . LEU A 1 180 ? -1.003 -16.354 19.481 1.00 95.12 180 LEU A CA 1
ATOM 1355 C C . LEU A 1 180 ? -0.948 -17.471 20.538 1.00 95.12 180 LEU A C 1
ATOM 1357 O O . LEU A 1 180 ? -0.693 -18.622 20.172 1.00 95.12 180 LEU A O 1
ATOM 1361 N N . PRO A 1 181 ? -1.190 -17.179 21.832 1.00 94.44 181 PRO A N 1
ATOM 1362 C CA . PRO A 1 181 ? -1.294 -18.211 22.863 1.00 94.44 181 PRO A CA 1
ATOM 1363 C C . PRO A 1 181 ? -2.405 -19.211 22.540 1.00 94.44 181 PRO A C 1
ATOM 1365 O O . PRO A 1 181 ? -3.493 -18.799 22.129 1.00 94.44 181 PRO A O 1
ATOM 1368 N N . VAL A 1 182 ? -2.154 -20.503 22.768 1.00 92.38 182 VAL A N 1
ATOM 1369 C CA . VAL A 1 182 ? -3.129 -21.583 22.521 1.00 92.38 182 VAL A CA 1
ATOM 1370 C C . VAL A 1 182 ? -4.397 -21.390 23.354 1.00 92.38 182 VAL A C 1
ATOM 1372 O O . VAL A 1 182 ? -5.502 -21.620 22.863 1.00 92.38 182 VAL A O 1
ATOM 1375 N N . SER A 1 183 ? -4.249 -20.893 24.581 1.00 89.94 183 SER A N 1
ATOM 1376 C CA . SER A 1 183 ? -5.354 -20.524 25.462 1.00 89.94 183 SER A CA 1
ATOM 1377 C C . SER A 1 183 ? -5.224 -19.068 25.890 1.00 89.94 183 SER A C 1
ATOM 1379 O O . SER A 1 183 ? -4.178 -18.656 26.383 1.00 89.94 183 SER A O 1
ATOM 1381 N N . ALA A 1 184 ? -6.295 -18.285 25.760 1.00 84.38 184 ALA A N 1
ATOM 1382 C CA . ALA A 1 184 ? -6.321 -16.922 26.292 1.00 84.38 184 ALA A CA 1
ATOM 1383 C C . ALA A 1 184 ? -6.282 -16.884 27.831 1.00 84.38 184 ALA A C 1
ATOM 1385 O O . ALA A 1 184 ? -5.827 -15.897 28.405 1.00 84.38 184 ALA A O 1
ATOM 1386 N N . ALA A 1 185 ? -6.718 -17.961 28.497 1.00 87.38 185 ALA A N 1
ATOM 1387 C CA . ALA A 1 185 ? -6.642 -18.096 29.952 1.00 87.38 185 ALA A CA 1
ATOM 1388 C C . ALA A 1 185 ? -5.215 -18.377 30.454 1.00 87.38 185 ALA A C 1
ATOM 1390 O O . ALA A 1 185 ? -4.941 -18.181 31.635 1.00 87.38 185 ALA A O 1
ATOM 1391 N N . ASP A 1 186 ? -4.308 -18.798 29.566 1.00 90.38 186 ASP A N 1
ATOM 1392 C CA . ASP A 1 186 ? -2.891 -19.002 29.869 1.00 90.38 186 ASP A CA 1
ATOM 1393 C C . ASP A 1 186 ? -1.993 -18.299 28.829 1.00 90.38 186 ASP A C 1
ATOM 1395 O O . ASP A 1 186 ? -1.425 -18.940 27.941 1.00 90.38 186 ASP A O 1
ATOM 1399 N N . PRO A 1 187 ? -1.842 -16.960 28.916 1.00 87.06 187 PRO A N 1
ATOM 1400 C CA . PRO A 1 187 ? -1.028 -16.195 27.967 1.00 87.06 187 PRO A CA 1
ATOM 1401 C C . PRO A 1 187 ? 0.471 -16.539 27.988 1.00 87.06 187 PRO A C 1
ATOM 1403 O O . PRO A 1 187 ? 1.192 -16.182 27.050 1.00 87.06 187 PRO A O 1
ATOM 1406 N N . ALA A 1 188 ? 0.944 -17.172 29.069 1.00 89.00 188 ALA A N 1
ATOM 1407 C CA . ALA A 1 188 ? 2.330 -17.602 29.251 1.00 89.00 188 ALA A CA 1
ATOM 1408 C C . ALA A 1 188 ? 2.577 -19.043 28.769 1.00 89.00 188 ALA A C 1
ATOM 1410 O O . ALA A 1 188 ? 3.734 -19.455 28.669 1.00 89.00 188 ALA A O 1
ATOM 1411 N N . GLY A 1 189 ? 1.511 -19.786 28.470 1.00 90.69 189 GLY A N 1
ATOM 1412 C CA . GLY A 1 189 ? 1.562 -21.152 27.974 1.00 90.69 189 GLY A CA 1
ATOM 1413 C C . GLY A 1 189 ? 2.033 -21.277 26.519 1.00 90.69 189 GLY A C 1
ATOM 1414 O O . GLY A 1 189 ? 2.576 -20.333 25.930 1.00 90.69 189 GLY A O 1
ATOM 1415 N N . PRO A 1 190 ? 1.827 -22.459 25.908 1.00 91.88 190 PRO A N 1
ATOM 1416 C CA . PRO A 1 190 ? 2.198 -22.720 24.523 1.00 91.88 190 PRO A CA 1
ATOM 1417 C C . PRO A 1 190 ? 1.597 -21.700 23.548 1.00 91.88 190 PRO A C 1
ATOM 1419 O O . PRO A 1 190 ? 0.473 -21.219 23.721 1.00 91.88 190 PRO A O 1
ATOM 1422 N N . ARG A 1 191 ? 2.350 -21.389 22.492 1.00 93.75 191 ARG A N 1
ATOM 1423 C CA . ARG A 1 191 ? 1.965 -20.449 21.433 1.00 93.75 191 ARG A CA 1
ATOM 1424 C C . ARG A 1 191 ? 1.921 -21.146 20.083 1.00 93.75 191 ARG A C 1
ATOM 1426 O O . ARG A 1 191 ? 2.600 -22.146 19.876 1.00 93.75 191 ARG A O 1
ATOM 1433 N N . GLY A 1 192 ? 1.164 -20.558 19.168 1.00 95.62 192 GLY A N 1
ATOM 1434 C CA . GLY A 1 192 ? 0.986 -21.061 17.818 1.00 95.62 192 GLY A CA 1
ATOM 1435 C C . GLY A 1 192 ? -0.355 -21.761 17.682 1.00 95.62 192 GLY A C 1
ATOM 1436 O O . GLY A 1 192 ? -0.594 -22.810 18.278 1.00 95.62 192 GLY A O 1
ATOM 1437 N N . CYS A 1 193 ? -1.228 -21.187 16.862 1.00 96.44 193 CYS A N 1
ATOM 1438 C CA . CYS A 1 193 ? -2.553 -21.729 16.581 1.00 96.44 193 CYS A CA 1
ATOM 1439 C C . CYS A 1 193 ? -2.797 -21.808 15.074 1.00 96.44 193 CYS A C 1
ATOM 1441 O O . CYS A 1 193 ? -2.317 -20.959 14.325 1.00 96.44 193 CYS A O 1
ATOM 1443 N N . ILE A 1 194 ? -3.602 -22.777 14.648 1.00 97.50 194 ILE A N 1
ATOM 1444 C CA . ILE A 1 194 ? -4.258 -22.796 13.340 1.00 97.50 194 ILE A CA 1
ATOM 1445 C C . ILE A 1 194 ? -5.764 -22.765 13.575 1.00 97.50 194 ILE A C 1
ATOM 1447 O O . ILE A 1 194 ? -6.301 -23.581 14.322 1.00 97.50 194 ILE A O 1
ATOM 1451 N N . PHE A 1 195 ? -6.439 -21.847 12.901 1.00 98.44 195 PHE A N 1
ATOM 1452 C CA . PHE A 1 195 ? -7.887 -21.733 12.862 1.00 98.44 195 PHE A CA 1
ATOM 1453 C C . PHE A 1 195 ? -8.373 -22.194 11.498 1.00 98.44 195 PHE A C 1
ATOM 1455 O O . PHE A 1 195 ? -7.783 -21.829 10.485 1.00 98.44 195 PHE A O 1
ATOM 1462 N N . VAL A 1 196 ? -9.429 -23.001 11.462 1.00 98.12 196 VAL A N 1
ATOM 1463 C CA . VAL A 1 196 ? -9.996 -23.522 10.217 1.00 98.12 196 VAL A CA 1
ATOM 1464 C C . VAL A 1 196 ? -11.513 -23.512 10.261 1.00 98.12 196 VAL A C 1
ATOM 1466 O O . VAL A 1 196 ? -12.119 -23.929 11.248 1.00 98.12 196 VAL A O 1
ATOM 1469 N N . ALA A 1 197 ? -12.124 -23.092 9.162 1.00 98.50 197 ALA A N 1
ATOM 1470 C CA . ALA A 1 197 ? -13.559 -23.171 8.953 1.00 98.50 197 ALA A CA 1
ATOM 1471 C C . ALA A 1 197 ? -13.862 -23.624 7.527 1.00 98.50 197 ALA A C 1
ATOM 1473 O O . ALA A 1 197 ? -13.169 -23.253 6.579 1.00 98.50 197 ALA A O 1
ATOM 1474 N N . VAL A 1 198 ? -14.905 -24.439 7.396 1.00 98.38 198 VAL A N 1
ATOM 1475 C CA . VAL A 1 198 ? -15.496 -24.815 6.110 1.00 98.38 198 VAL A CA 1
ATOM 1476 C C . VAL A 1 198 ? -16.984 -24.565 6.220 1.00 98.38 198 VAL A C 1
ATOM 1478 O O . VAL A 1 198 ? -17.587 -24.925 7.233 1.00 98.38 198 VAL A O 1
ATOM 1481 N N . ARG A 1 199 ? -17.569 -23.966 5.186 1.00 97.75 199 ARG A N 1
ATOM 1482 C CA . ARG A 1 199 ? -18.975 -23.580 5.186 1.00 97.75 199 ARG A CA 1
ATOM 1483 C C . ARG A 1 199 ? -19.891 -24.758 5.533 1.00 97.75 199 ARG A C 1
ATOM 1485 O O . ARG A 1 199 ? -19.823 -25.821 4.916 1.00 97.75 199 ARG A O 1
ATOM 1492 N N . GLY A 1 200 ? -20.744 -24.560 6.534 1.00 97.12 200 GLY A N 1
ATOM 1493 C CA . GLY A 1 200 ? -21.672 -25.554 7.070 1.00 97.12 200 GLY A CA 1
ATOM 1494 C C . GLY A 1 200 ? -21.037 -26.660 7.921 1.00 97.12 200 GLY A C 1
ATOM 1495 O O . GLY A 1 200 ? -21.740 -27.607 8.275 1.00 97.12 200 GLY A O 1
ATOM 1496 N N . GLN A 1 201 ? -19.741 -26.587 8.241 1.00 97.44 201 GLN A N 1
ATOM 1497 C CA . GLN A 1 201 ? -19.025 -27.625 9.000 1.00 97.44 201 GLN A CA 1
ATOM 1498 C C . GLN A 1 201 ? -18.507 -27.139 10.359 1.00 97.44 201 GLN A C 1
ATOM 1500 O O . GLN A 1 201 ? -18.038 -27.956 11.148 1.00 97.44 201 GLN A O 1
ATOM 1505 N N . GLY A 1 202 ? -18.633 -25.849 10.673 1.00 97.56 202 GLY A N 1
ATOM 1506 C CA . GLY A 1 202 ? -18.160 -25.240 11.910 1.00 97.56 202 GLY A CA 1
ATOM 1507 C C . GLY A 1 202 ? -16.709 -24.750 11.853 1.00 97.56 202 GLY A C 1
ATOM 1508 O O . GLY A 1 202 ? -15.923 -25.109 10.971 1.00 97.56 202 GLY A O 1
ATOM 1509 N N . ALA A 1 203 ? -16.368 -23.916 12.834 1.00 98.25 203 ALA A N 1
ATOM 1510 C CA . ALA A 1 203 ? -15.031 -23.378 13.055 1.00 98.25 203 ALA A CA 1
ATOM 1511 C C . ALA A 1 203 ? -14.266 -24.194 14.106 1.00 98.25 203 ALA A C 1
ATOM 1513 O O . ALA A 1 203 ? -14.839 -24.641 15.105 1.00 98.25 203 ALA A O 1
ATOM 1514 N N . TYR A 1 204 ? -12.962 -24.368 13.902 1.00 97.75 204 TYR A N 1
ATOM 1515 C CA . TYR A 1 204 ? -12.098 -25.165 14.768 1.00 97.75 204 TYR A CA 1
ATOM 1516 C C . TYR A 1 204 ? -10.732 -24.513 14.981 1.00 97.75 204 TYR A C 1
ATOM 1518 O O . TYR A 1 204 ? -10.211 -23.840 14.093 1.00 97.75 204 TYR A O 1
ATOM 1526 N N . GLN A 1 205 ? -10.133 -24.784 16.138 1.00 97.19 205 GLN A N 1
ATOM 1527 C CA . GLN A 1 205 ? -8.758 -24.438 16.486 1.00 97.19 205 GLN A CA 1
ATOM 1528 C C . GLN A 1 205 ? -7.914 -25.704 16.665 1.00 97.19 205 GLN A C 1
ATOM 1530 O O . GLN A 1 205 ? -8.351 -26.678 17.279 1.00 97.19 205 GLN A O 1
ATOM 1535 N N . LEU A 1 206 ? -6.673 -25.648 16.191 1.00 94.81 206 LEU A N 1
ATOM 1536 C CA . LEU A 1 206 ? -5.605 -26.607 16.457 1.00 94.81 206 LEU A CA 1
ATOM 1537 C C . LEU A 1 206 ? -4.385 -25.848 16.993 1.00 94.81 206 LEU A C 1
ATOM 1539 O O . LEU A 1 206 ? -4.176 -24.690 16.627 1.00 94.81 206 LEU A O 1
ATOM 1543 N N . ALA A 1 207 ? -3.556 -26.477 17.826 1.00 93.38 207 ALA A N 1
ATOM 1544 C CA . ALA A 1 207 ? -2.227 -25.929 18.091 1.00 93.38 207 ALA A CA 1
ATOM 1545 C C . ALA A 1 207 ? -1.329 -26.134 16.857 1.00 93.38 207 ALA A C 1
ATOM 1547 O O . ALA A 1 207 ? -1.478 -27.112 16.119 1.00 93.38 207 ALA A O 1
ATOM 1548 N N . LEU A 1 208 ? -0.434 -25.179 16.598 1.00 92.31 208 LEU A N 1
ATOM 1549 C CA . LEU A 1 208 ? 0.380 -25.144 15.376 1.00 92.31 208 LEU A CA 1
ATOM 1550 C C . LEU A 1 208 ? 1.318 -26.358 15.256 1.00 92.31 208 LEU A C 1
ATOM 1552 O O . LEU A 1 208 ? 1.544 -26.856 14.154 1.00 92.31 208 LEU A O 1
ATOM 1556 N N . ASP A 1 209 ? 1.825 -26.838 16.389 1.00 86.06 209 ASP A N 1
ATOM 1557 C CA . ASP A 1 209 ? 2.745 -27.970 16.526 1.00 86.06 209 ASP A CA 1
ATOM 1558 C C . ASP A 1 209 ? 2.044 -29.336 16.624 1.00 86.06 209 ASP A C 1
ATOM 1560 O O . ASP A 1 209 ? 2.700 -30.377 16.594 1.00 86.06 209 ASP A O 1
ATOM 1564 N N . SER A 1 210 ? 0.714 -29.356 16.725 1.00 84.62 210 SER A N 1
ATOM 1565 C CA . SER A 1 210 ? -0.031 -30.597 16.913 1.00 84.62 210 SER A CA 1
ATOM 1566 C C . SER A 1 210 ? -0.127 -31.422 15.622 1.00 84.62 210 SER A C 1
ATOM 1568 O O . SER A 1 210 ? -0.324 -30.863 14.531 1.00 84.62 210 SER A O 1
ATOM 1570 N N . PRO A 1 211 ? -0.052 -32.764 15.714 1.00 80.94 211 PRO A N 1
ATOM 1571 C CA . PRO A 1 211 ? -0.235 -33.634 14.556 1.00 80.94 211 PRO A CA 1
ATOM 1572 C C . PRO A 1 211 ? -1.628 -33.436 13.947 1.00 80.94 211 PRO A C 1
ATOM 1574 O O . PRO A 1 211 ? -2.563 -33.021 14.631 1.00 80.94 211 PRO A O 1
ATOM 1577 N N . PHE A 1 212 ? -1.797 -33.731 12.654 1.00 76.25 212 PHE A N 1
ATOM 1578 C CA . PHE A 1 212 ? -3.103 -33.596 11.984 1.00 76.25 212 PHE A CA 1
ATOM 1579 C C . PHE A 1 212 ? -4.202 -34.463 12.618 1.00 76.25 212 PHE A C 1
ATOM 1581 O O . PHE A 1 212 ? -5.385 -34.160 12.475 1.00 76.25 212 PHE A O 1
ATOM 1588 N N . SER A 1 213 ? -3.809 -35.538 13.304 1.00 77.19 213 SER A N 1
ATOM 1589 C CA . SER A 1 213 ? -4.684 -36.446 14.047 1.00 77.19 213 SER A CA 1
ATOM 1590 C C . SER A 1 213 ? -5.118 -35.903 15.414 1.00 77.19 213 SER A C 1
ATOM 1592 O O . SER A 1 213 ? -6.033 -36.463 16.023 1.00 77.19 213 SER A O 1
ATOM 1594 N N . ALA A 1 214 ? -4.494 -34.826 15.906 1.00 81.69 214 ALA A N 1
ATOM 1595 C CA . ALA A 1 214 ? -4.837 -34.236 17.191 1.00 81.69 214 ALA A CA 1
ATOM 1596 C C . ALA A 1 214 ? -6.281 -33.706 17.194 1.00 81.69 214 ALA A C 1
ATOM 1598 O O . ALA A 1 214 ? -6.764 -33.189 16.180 1.00 81.69 214 ALA A O 1
ATOM 1599 N N . PRO A 1 215 ? -6.984 -33.796 18.337 1.00 81.75 215 PRO A N 1
ATOM 1600 C CA . PRO A 1 215 ? -8.342 -33.292 18.441 1.00 81.75 215 PRO A CA 1
ATOM 1601 C C . PRO A 1 215 ? -8.367 -31.776 18.221 1.00 81.75 215 PRO A C 1
ATOM 1603 O O . PRO A 1 215 ? -7.686 -31.021 18.913 1.00 81.75 215 PRO A O 1
ATOM 1606 N N . ALA A 1 216 ? -9.181 -31.334 17.264 1.00 90.94 216 ALA A N 1
ATOM 1607 C CA . ALA A 1 216 ? -9.441 -29.921 17.037 1.00 90.94 216 ALA A CA 1
ATOM 1608 C C . ALA A 1 216 ? -10.539 -29.424 17.990 1.00 90.94 216 ALA A C 1
ATOM 1610 O O . ALA A 1 216 ? -11.587 -30.060 18.136 1.00 90.94 216 ALA A O 1
ATOM 1611 N N . THR A 1 217 ? -10.330 -28.264 18.605 1.00 94.88 217 THR A N 1
ATOM 1612 C CA . THR A 1 217 ? -11.314 -27.639 19.494 1.00 94.88 217 THR A CA 1
ATOM 1613 C C . THR A 1 217 ? -12.341 -26.894 18.657 1.00 94.88 217 THR A C 1
ATOM 1615 O O . THR A 1 217 ? -11.981 -25.985 17.911 1.00 94.88 217 THR A O 1
ATOM 1618 N N . ARG A 1 218 ? -13.622 -27.257 18.769 1.00 96.94 218 ARG A N 1
ATOM 1619 C CA . ARG A 1 218 ? -14.702 -26.517 18.104 1.00 96.94 218 ARG A CA 1
ATOM 1620 C C . ARG A 1 218 ? -14.845 -25.133 18.730 1.00 96.94 218 ARG A C 1
ATOM 1622 O O . ARG A 1 218 ? -14.890 -25.008 19.951 1.00 96.94 218 ARG A O 1
ATOM 1629 N N . LEU A 1 219 ? -14.954 -24.121 17.884 1.00 97.12 219 LEU A N 1
ATOM 1630 C CA . LEU A 1 219 ? -15.122 -22.732 18.282 1.00 97.12 219 LEU A CA 1
ATOM 1631 C C . LEU A 1 219 ? -16.592 -22.342 18.219 1.00 97.12 219 LEU A C 1
ATOM 1633 O O . LEU A 1 219 ? -17.352 -22.798 17.361 1.00 97.12 219 LEU A O 1
ATOM 1637 N N . THR A 1 220 ? -17.014 -21.517 19.163 1.00 95.81 220 THR A N 1
ATOM 1638 C CA . THR A 1 220 ? -18.348 -20.926 19.182 1.00 95.81 220 THR A CA 1
ATOM 1639 C C . THR A 1 220 ? -18.234 -19.593 19.893 1.00 95.81 220 THR A C 1
ATOM 1641 O O . THR A 1 220 ? -17.800 -19.552 21.043 1.00 95.81 220 THR A O 1
ATOM 1644 N N . ILE A 1 221 ? -18.614 -18.518 19.205 1.00 95.38 221 ILE A N 1
ATOM 1645 C CA . ILE A 1 221 ? -18.620 -17.176 19.777 1.00 95.38 221 ILE A CA 1
ATOM 1646 C C . ILE A 1 221 ? -19.666 -17.167 20.899 1.00 95.38 221 ILE A C 1
ATOM 1648 O O . ILE A 1 221 ? -20.843 -17.434 20.631 1.00 95.38 221 ILE A O 1
ATOM 1652 N N . PRO A 1 222 ? -19.268 -16.918 22.157 1.00 91.00 222 PRO A N 1
ATOM 1653 C CA . PRO A 1 222 ? -20.206 -16.890 23.262 1.00 91.00 222 PRO A CA 1
ATOM 1654 C C . PRO A 1 222 ? -21.092 -15.636 23.179 1.00 91.00 222 PRO A C 1
ATOM 1656 O O . PRO A 1 222 ? -20.642 -14.599 22.679 1.00 91.00 222 PRO A O 1
ATOM 1659 N N . PRO A 1 223 ? -22.325 -15.686 23.715 1.00 88.50 223 PRO A N 1
ATOM 1660 C CA . PRO A 1 223 ? -23.131 -14.487 23.904 1.00 88.50 223 PRO A CA 1
ATOM 1661 C C . PRO A 1 223 ? -22.368 -13.443 24.724 1.00 88.50 223 PRO A C 1
ATOM 1663 O O . PRO A 1 223 ? -21.710 -13.774 25.715 1.00 88.50 223 PRO A O 1
ATOM 1666 N N . SER A 1 224 ? -22.466 -12.180 24.324 1.00 85.69 224 SER A N 1
ATOM 1667 C CA . SER A 1 224 ? -21.766 -11.075 24.972 1.00 85.69 224 SER A CA 1
ATOM 1668 C C . SER A 1 224 ? -22.695 -10.303 25.910 1.00 85.69 224 SER A C 1
ATOM 1670 O O . SER A 1 224 ? -23.779 -9.860 25.531 1.00 85.69 224 SER A O 1
ATOM 1672 N N . THR A 1 225 ? -22.250 -10.082 27.147 1.00 79.44 225 THR A N 1
ATOM 1673 C CA . THR A 1 225 ? -22.882 -9.145 28.085 1.00 79.44 225 THR A CA 1
ATOM 1674 C C . THR A 1 225 ? -22.192 -7.785 28.005 1.00 79.44 225 THR A C 1
ATOM 1676 O O . THR A 1 225 ? -21.106 -7.661 27.440 1.00 79.44 225 THR A O 1
ATOM 1679 N N . SER A 1 226 ? -22.779 -6.747 28.604 1.00 72.81 226 SER A N 1
ATOM 1680 C CA . SER A 1 226 ? -22.130 -5.427 28.679 1.00 72.81 226 SER A CA 1
ATOM 1681 C C . SER A 1 226 ? -20.782 -5.450 29.420 1.00 72.81 226 SER A C 1
ATOM 1683 O O . SER A 1 226 ? -19.957 -4.572 29.196 1.00 72.81 226 SER A O 1
ATOM 1685 N N . GLU A 1 227 ? -20.546 -6.445 30.283 1.00 72.88 227 GLU A N 1
ATOM 1686 C CA . GLU A 1 227 ? -19.287 -6.611 31.025 1.00 72.88 227 GLU A CA 1
ATOM 1687 C C . GLU A 1 227 ? -18.231 -7.393 30.230 1.00 72.88 227 GLU A C 1
ATOM 1689 O O . GLU A 1 227 ? -17.032 -7.144 30.375 1.00 72.88 227 GLU A O 1
ATOM 1694 N N . THR A 1 228 ? -18.652 -8.339 29.381 1.00 80.62 228 THR A N 1
ATOM 1695 C CA . THR A 1 228 ? -17.727 -9.161 28.585 1.00 80.62 228 THR A CA 1
ATOM 1696 C C . THR A 1 228 ? -17.391 -8.534 27.235 1.00 80.62 228 THR A C 1
ATOM 1698 O O . THR A 1 228 ? -16.298 -8.781 26.718 1.00 80.62 228 THR A O 1
ATOM 1701 N N . LEU A 1 229 ? -18.291 -7.708 26.686 1.00 87.25 229 LEU A N 1
ATOM 1702 C CA . LEU A 1 229 ? -18.122 -7.021 25.409 1.00 87.25 229 LEU A CA 1
ATOM 1703 C C . LEU A 1 229 ? -16.948 -6.035 25.481 1.00 87.25 229 LEU A C 1
ATOM 1705 O O . LEU A 1 229 ? -16.909 -5.143 26.324 1.00 87.25 229 LEU A O 1
ATOM 1709 N N . ASN A 1 230 ? -15.998 -6.178 24.566 1.00 90.75 230 ASN A N 1
ATOM 1710 C CA . ASN A 1 230 ? -14.940 -5.210 24.301 1.00 90.75 230 ASN A CA 1
ATOM 1711 C C . ASN A 1 230 ? -14.637 -5.174 22.800 1.00 90.75 230 ASN A C 1
ATOM 1713 O O . ASN A 1 230 ? -15.078 -6.053 22.054 1.00 90.75 230 ASN A O 1
ATOM 1717 N N . PHE A 1 231 ? -13.859 -4.185 22.361 1.00 91.00 231 PHE A N 1
ATOM 1718 C CA . PHE A 1 231 ? -13.401 -4.147 20.977 1.00 91.00 231 PHE A CA 1
ATOM 1719 C C . PHE A 1 231 ? -12.092 -4.900 20.760 1.00 91.00 231 PHE A C 1
ATOM 1721 O O . PHE A 1 231 ? -11.180 -4.848 21.585 1.00 91.00 231 PHE A O 1
ATOM 1728 N N . LEU A 1 232 ? -12.002 -5.554 19.609 1.00 89.56 232 LEU A N 1
ATOM 1729 C CA . LEU A 1 232 ? -10.781 -6.071 19.013 1.00 89.56 232 LEU A CA 1
ATOM 1730 C C . LEU A 1 232 ? -10.341 -5.058 17.954 1.00 89.56 232 LEU A C 1
ATOM 1732 O O . LEU A 1 232 ? -11.054 -4.836 16.977 1.00 89.56 232 LEU A O 1
ATOM 1736 N N . GLU A 1 233 ? -9.191 -4.418 18.144 1.00 83.69 233 GLU A N 1
ATOM 1737 C CA . GLU A 1 233 ? -8.763 -3.294 17.299 1.00 83.69 233 GLU A CA 1
ATOM 1738 C C . GLU A 1 233 ? -7.312 -3.432 16.849 1.00 83.69 233 GLU A C 1
ATOM 1740 O O . GLU A 1 233 ? -6.501 -4.108 17.482 1.00 83.69 233 GLU A O 1
ATOM 1745 N N . SER A 1 234 ? -6.965 -2.764 15.753 1.00 79.00 234 SER A N 1
ATOM 1746 C CA . SER A 1 234 ? -5.572 -2.645 15.319 1.00 79.00 234 SER A CA 1
ATOM 1747 C C . SER A 1 234 ? -4.758 -1.817 16.324 1.00 79.00 234 SER A C 1
ATOM 1749 O O . SER A 1 234 ? -5.255 -0.836 16.879 1.00 79.00 234 SER A O 1
ATOM 1751 N N . VAL A 1 235 ? -3.485 -2.172 16.530 1.00 72.94 235 VAL A N 1
ATOM 1752 C CA . VAL A 1 235 ? -2.546 -1.376 17.352 1.00 72.94 235 VAL A CA 1
ATOM 1753 C C . VAL A 1 235 ? -2.257 -0.022 16.686 1.00 72.94 235 VAL A C 1
ATOM 1755 O O . VAL A 1 235 ? -2.095 1.009 17.341 1.00 72.94 235 VAL A O 1
ATOM 1758 N N . GLU A 1 236 ? -2.233 -0.013 15.357 1.00 60.78 236 GLU A N 1
ATOM 1759 C CA . GLU A 1 236 ? -1.873 1.131 14.529 1.00 60.78 236 GLU A CA 1
ATOM 1760 C C . GLU A 1 236 ? -3.019 2.129 14.328 1.00 60.78 236 GLU A C 1
ATOM 1762 O O . GLU A 1 236 ? -4.031 1.832 13.689 1.00 60.78 236 GLU A O 1
ATOM 1767 N N . LYS A 1 237 ? -2.789 3.381 14.741 1.00 57.31 237 LYS A N 1
ATOM 1768 C CA . LYS A 1 237 ? -3.742 4.497 14.579 1.00 57.31 237 LYS A CA 1
ATOM 1769 C C . LYS A 1 237 ? -4.098 4.816 13.119 1.00 57.31 237 LYS A C 1
ATOM 1771 O O . LYS A 1 237 ? -5.106 5.462 12.872 1.00 57.31 237 LYS A O 1
ATOM 1776 N N . ALA A 1 238 ? -3.268 4.404 12.157 1.00 48.94 238 ALA A N 1
ATOM 1777 C CA . ALA A 1 238 ? -3.512 4.622 10.729 1.00 48.94 238 ALA A CA 1
ATOM 1778 C C . ALA A 1 238 ? -4.519 3.624 10.124 1.00 48.94 238 ALA A C 1
ATOM 1780 O O . ALA A 1 238 ? -5.121 3.929 9.096 1.00 48.94 238 ALA A O 1
ATOM 1781 N N . HIS A 1 239 ? -4.713 2.458 10.757 1.00 52.34 239 HIS A N 1
ATOM 1782 C CA . HIS A 1 239 ? -5.537 1.358 10.235 1.00 52.34 239 HIS A CA 1
ATOM 1783 C C . HIS A 1 239 ? -6.957 1.316 10.825 1.00 52.34 239 HIS A C 1
ATOM 1785 O O . HIS A 1 239 ? -7.739 0.446 10.456 1.00 52.34 239 HIS A O 1
ATOM 1791 N N . ALA A 1 240 ? -7.296 2.228 11.742 1.00 56.69 240 ALA A N 1
ATOM 1792 C CA . ALA A 1 240 ? -8.647 2.388 12.274 1.00 56.69 240 ALA A CA 1
ATOM 1793 C C . ALA A 1 240 ? -8.851 3.809 12.819 1.00 56.69 240 ALA A C 1
ATOM 1795 O O . ALA A 1 240 ? -7.948 4.392 13.424 1.00 56.69 240 ALA A O 1
ATOM 1796 N N . LYS A 1 241 ? -10.058 4.360 12.658 1.00 63.66 241 LYS A N 1
ATOM 1797 C CA . LYS A 1 241 ? -10.449 5.643 13.262 1.00 63.66 241 LYS A CA 1
ATOM 1798 C C . LYS A 1 241 ? -10.756 5.443 14.755 1.00 63.66 241 LYS A C 1
ATOM 1800 O O . LYS A 1 241 ? -11.912 5.393 15.153 1.00 63.66 241 LYS A O 1
ATOM 1805 N N . LEU A 1 242 ? -9.717 5.315 15.587 1.00 67.75 242 LEU A N 1
ATOM 1806 C CA . LEU A 1 242 ? -9.853 4.943 17.009 1.00 67.75 242 LEU A CA 1
ATOM 1807 C C . LEU A 1 242 ? -10.812 5.847 17.803 1.00 67.75 242 LEU A C 1
ATOM 1809 O O . LEU A 1 242 ? -11.565 5.345 18.625 1.00 67.75 242 LEU A O 1
ATOM 1813 N N . SER A 1 243 ? -10.855 7.152 17.521 1.00 76.62 243 SER A N 1
ATOM 1814 C CA . SER A 1 243 ? -11.806 8.069 18.170 1.00 76.62 243 SER A CA 1
ATOM 1815 C C . SER A 1 243 ? -13.268 7.778 17.810 1.00 76.62 243 SER A C 1
ATOM 1817 O O . SER A 1 243 ? -14.161 7.977 18.630 1.00 76.62 243 SER A O 1
ATOM 1819 N N . PHE A 1 244 ? -13.523 7.284 16.595 1.00 82.06 244 PHE A N 1
ATOM 1820 C CA . PHE A 1 244 ? -14.851 6.839 16.184 1.00 82.06 244 PHE A CA 1
ATOM 1821 C C . PHE A 1 244 ? -15.226 5.542 16.894 1.00 82.06 244 PHE A C 1
ATOM 1823 O O . PHE A 1 244 ? -16.315 5.448 17.452 1.00 82.06 244 PHE A O 1
ATOM 1830 N N . ASN A 1 245 ? -14.310 4.573 16.954 1.00 84.50 245 ASN A N 1
ATOM 1831 C CA . ASN A 1 245 ? -14.546 3.331 17.685 1.00 84.50 245 ASN A CA 1
ATOM 1832 C C . ASN A 1 245 ? -14.799 3.587 19.180 1.00 84.50 245 ASN A C 1
ATOM 1834 O O . ASN A 1 245 ? -15.731 3.023 19.750 1.00 84.50 245 ASN A O 1
ATOM 1838 N N . GLU A 1 246 ? -14.035 4.488 19.806 1.00 85.31 246 GLU A N 1
ATOM 1839 C CA . GLU A 1 246 ? -14.270 4.930 21.186 1.00 85.31 246 GLU A CA 1
ATOM 1840 C C . GLU A 1 246 ? -15.692 5.478 21.358 1.00 85.31 246 GLU A C 1
ATOM 1842 O O . GLU A 1 246 ? -16.373 5.130 22.327 1.00 85.31 246 GLU A O 1
ATOM 1847 N N . ARG A 1 247 ? -16.185 6.274 20.398 1.00 89.06 247 ARG A N 1
ATOM 1848 C CA . ARG A 1 247 ? -17.564 6.773 20.428 1.00 89.06 247 ARG A CA 1
ATOM 1849 C C . ARG A 1 247 ? -18.593 5.650 20.292 1.00 89.06 247 ARG A C 1
ATOM 1851 O O . ARG A 1 247 ? -19.552 5.626 21.061 1.00 89.06 247 ARG A O 1
ATOM 1858 N N . VAL A 1 248 ? -18.385 4.701 19.380 1.00 89.56 248 VAL A N 1
ATOM 1859 C CA . VAL A 1 248 ? -19.246 3.509 19.248 1.00 89.56 248 VAL A CA 1
ATOM 1860 C C . VAL A 1 248 ? -19.279 2.724 20.565 1.00 89.56 248 VAL A C 1
ATOM 1862 O O . VAL A 1 248 ? -20.346 2.304 21.009 1.00 89.56 248 VAL A O 1
ATOM 1865 N N . GLY A 1 249 ? -18.137 2.589 21.244 1.00 89.56 249 GLY A N 1
ATOM 1866 C CA . GLY A 1 249 ? -18.042 1.937 22.553 1.00 89.56 249 GLY A CA 1
ATOM 1867 C C . GLY A 1 249 ? -18.843 2.646 23.638 1.00 89.56 249 GLY A C 1
ATOM 1868 O O . GLY A 1 249 ? -19.547 1.987 24.401 1.00 89.56 249 GLY A O 1
ATOM 1869 N N . GLN A 1 250 ? -18.806 3.981 23.666 1.00 89.25 250 GLN A N 1
ATOM 1870 C CA . GLN A 1 250 ? -19.625 4.783 24.580 1.00 89.25 250 GLN A CA 1
ATOM 1871 C C . GLN A 1 250 ? -21.124 4.583 24.332 1.00 89.25 250 GLN A C 1
ATOM 1873 O O . GLN A 1 250 ? -21.875 4.412 25.289 1.00 89.25 250 GLN A O 1
ATOM 1878 N N . VAL A 1 251 ? -21.554 4.571 23.065 1.00 90.69 251 VAL A N 1
ATOM 1879 C CA . VAL A 1 251 ? -22.960 4.325 22.694 1.00 90.69 251 VAL A CA 1
ATOM 1880 C C . VAL A 1 251 ? -23.406 2.923 23.125 1.00 90.69 251 VAL A C 1
ATOM 1882 O O . VAL A 1 251 ? -24.519 2.751 23.617 1.00 90.69 251 VAL A O 1
ATOM 1885 N N . LEU A 1 252 ? -22.528 1.923 23.002 1.00 89.44 252 LEU A N 1
ATOM 1886 C CA . LEU A 1 252 ? -22.793 0.548 23.439 1.00 89.44 252 LEU A CA 1
ATOM 1887 C C . LEU A 1 252 ? -22.695 0.341 24.958 1.00 89.44 252 LEU A C 1
ATOM 1889 O O . LEU A 1 252 ? -23.089 -0.723 25.440 1.00 89.44 252 LEU A O 1
ATOM 1893 N N . GLY A 1 253 ? -22.171 1.317 25.706 1.00 88.38 253 GLY A N 1
ATOM 1894 C CA . GLY A 1 253 ? -21.903 1.185 27.138 1.00 88.38 253 GLY A CA 1
ATOM 1895 C C . GLY A 1 253 ? -20.768 0.207 27.462 1.00 88.38 253 GLY A C 1
ATOM 1896 O O . GLY A 1 253 ? -20.787 -0.411 28.525 1.00 88.38 253 GLY A O 1
ATOM 1897 N N . ILE A 1 254 ? -19.800 0.037 26.555 1.00 88.56 254 ILE A N 1
ATOM 1898 C CA . ILE A 1 254 ? -18.634 -0.831 26.764 1.00 88.56 254 ILE A CA 1
ATOM 1899 C C . ILE A 1 254 ? -17.712 -0.195 27.808 1.00 88.56 254 ILE A C 1
ATOM 1901 O O . ILE A 1 254 ? -17.200 0.907 27.615 1.00 88.56 254 ILE A O 1
ATOM 1905 N N . THR A 1 255 ? -17.472 -0.912 28.904 1.00 84.19 255 THR A N 1
ATOM 1906 C CA . THR A 1 255 ? -16.568 -0.482 29.985 1.00 84.19 255 THR A CA 1
ATOM 1907 C C . THR A 1 255 ? -15.230 -1.218 29.963 1.00 84.19 255 THR A C 1
ATOM 1909 O O . THR A 1 255 ? -14.228 -0.703 30.462 1.00 84.19 255 THR A O 1
ATOM 1912 N N . ARG A 1 256 ? -15.188 -2.414 29.366 1.00 87.25 256 ARG A N 1
ATOM 1913 C CA . ARG A 1 256 ? -13.975 -3.222 29.233 1.00 87.25 256 ARG A CA 1
ATOM 1914 C C . ARG A 1 256 ? -13.055 -2.632 28.162 1.00 87.25 256 ARG A C 1
ATOM 1916 O O . ARG A 1 256 ? -13.488 -2.305 27.060 1.00 87.25 256 ARG A O 1
ATOM 1923 N N . ALA A 1 257 ? -11.767 -2.523 28.483 1.00 87.12 257 ALA A N 1
ATOM 1924 C CA . ALA A 1 257 ? -10.769 -1.965 27.575 1.00 87.12 257 ALA A CA 1
ATOM 1925 C C . ALA A 1 257 ? -10.648 -2.777 26.264 1.00 87.12 257 ALA A C 1
ATOM 1927 O O . ALA A 1 257 ? -10.778 -4.010 26.288 1.00 87.12 257 ALA A O 1
ATOM 1928 N N . PRO A 1 258 ? -10.364 -2.114 25.126 1.00 89.12 258 PRO A N 1
ATOM 1929 C CA . PRO A 1 258 ? -10.157 -2.801 23.859 1.00 89.12 258 PRO A CA 1
ATOM 1930 C C . PRO A 1 258 ? -8.898 -3.673 23.909 1.00 89.12 258 PRO A C 1
ATOM 1932 O O . PRO A 1 258 ? -7.863 -3.275 24.451 1.00 89.12 258 PRO A O 1
ATOM 1935 N N . THR A 1 259 ? -8.967 -4.852 23.299 1.00 89.44 259 THR A N 1
ATOM 1936 C CA . THR A 1 259 ? -7.797 -5.694 23.048 1.00 89.44 259 THR A CA 1
ATOM 1937 C C . THR A 1 259 ? -7.211 -5.305 21.700 1.00 89.44 259 THR A C 1
ATOM 1939 O O . THR A 1 259 ? -7.844 -5.473 20.656 1.00 89.44 259 THR A O 1
ATOM 1942 N N . ARG A 1 260 ? -5.987 -4.780 21.718 1.00 88.81 260 ARG A N 1
ATOM 1943 C CA . ARG A 1 260 ? -5.302 -4.336 20.504 1.00 88.81 260 ARG A CA 1
ATOM 1944 C C . ARG A 1 260 ? -4.332 -5.399 20.012 1.00 88.81 260 ARG A C 1
ATOM 1946 O O . ARG A 1 260 ? -3.482 -5.846 20.776 1.00 88.81 260 ARG A O 1
ATOM 1953 N N . MET A 1 261 ? -4.468 -5.789 18.750 1.00 90.12 261 MET A N 1
ATOM 1954 C CA . MET A 1 261 ? -3.543 -6.693 18.068 1.00 90.12 261 MET A CA 1
ATOM 1955 C C . MET A 1 261 ? -3.584 -6.474 16.551 1.00 90.12 261 MET A C 1
ATOM 1957 O O . MET A 1 261 ? -4.612 -6.096 15.978 1.00 90.12 261 MET A O 1
ATOM 1961 N N . ASP A 1 262 ? -2.469 -6.719 15.874 1.00 90.75 262 ASP A N 1
ATOM 1962 C CA . ASP A 1 262 ? -2.411 -6.710 14.412 1.00 90.75 262 ASP A CA 1
ATOM 1963 C C . ASP A 1 262 ? -2.953 -8.022 13.828 1.00 90.75 262 ASP A C 1
ATOM 1965 O O . ASP A 1 262 ? -3.221 -8.974 14.564 1.00 90.75 262 ASP A O 1
ATOM 1969 N N . SER A 1 263 ? -3.161 -8.050 12.508 1.00 94.38 263 SER A N 1
ATOM 1970 C CA . SER A 1 263 ? -3.632 -9.204 11.720 1.00 94.38 263 SER A CA 1
ATOM 1971 C C . SER A 1 263 ? -5.058 -9.725 11.982 1.00 94.38 263 SER A C 1
ATOM 1973 O O . SER A 1 263 ? -5.767 -9.295 12.902 1.00 94.38 263 SER A O 1
ATOM 1975 N N . GLN A 1 264 ? -5.465 -10.713 11.193 1.00 97.50 264 GLN A N 1
ATOM 1976 C CA . GLN A 1 264 ? -6.666 -11.529 11.292 1.00 97.50 264 GLN A CA 1
ATOM 1977 C C . GLN A 1 264 ? -6.665 -12.426 12.540 1.00 97.50 264 GLN A C 1
ATOM 1979 O O . GLN A 1 264 ? -7.687 -13.047 12.847 1.00 97.50 264 GLN A O 1
ATOM 1984 N N . ALA A 1 265 ? -5.603 -12.400 13.360 1.00 96.56 265 ALA A N 1
ATOM 1985 C CA . ALA A 1 265 ? -5.653 -12.880 14.742 1.00 96.56 265 ALA A CA 1
ATOM 1986 C C . ALA A 1 265 ? -6.819 -12.253 15.536 1.00 96.56 265 ALA A C 1
ATOM 1988 O O . ALA A 1 265 ? -7.348 -12.890 16.445 1.00 96.56 265 ALA A O 1
ATOM 1989 N N . LYS A 1 266 ? -7.297 -11.060 15.143 1.00 96.25 266 LYS A N 1
ATOM 1990 C CA . LYS A 1 266 ? -8.533 -10.457 15.674 1.00 96.25 266 LYS A CA 1
ATOM 1991 C C . LYS A 1 266 ? -9.776 -11.309 15.403 1.00 96.25 266 LYS A C 1
ATOM 1993 O O . LYS A 1 266 ? -10.550 -11.542 16.324 1.00 96.25 266 LYS A O 1
ATOM 1998 N N . TYR A 1 267 ? -9.963 -11.825 14.187 1.00 97.94 267 TYR A N 1
ATOM 1999 C CA . TYR A 1 267 ? -11.076 -12.739 13.898 1.00 97.94 267 TYR A CA 1
ATOM 2000 C C . TYR A 1 267 ? -10.953 -14.042 14.682 1.00 97.94 267 TYR A C 1
ATOM 2002 O O . TYR A 1 267 ? -11.952 -14.573 15.158 1.00 97.94 267 TYR A O 1
ATOM 2010 N N . CYS A 1 268 ? -9.725 -14.524 14.872 1.00 97.44 268 CYS A N 1
ATOM 2011 C CA . CYS A 1 268 ? -9.455 -15.711 15.673 1.00 97.44 268 CYS A CA 1
ATOM 2012 C C . CYS A 1 268 ? -9.829 -15.491 17.146 1.00 97.44 268 CYS A C 1
ATOM 2014 O O . CYS A 1 268 ? -10.547 -16.298 17.729 1.00 97.44 268 CYS A O 1
ATOM 2016 N N . ALA A 1 269 ? -9.405 -14.368 17.732 1.00 95.25 269 ALA A N 1
ATOM 2017 C CA . ALA A 1 269 ? -9.757 -13.980 19.095 1.00 95.25 269 ALA A CA 1
ATOM 2018 C C . ALA A 1 269 ? -11.275 -13.810 19.270 1.00 95.25 269 ALA A C 1
ATOM 2020 O O . ALA A 1 269 ? -11.827 -14.248 20.280 1.00 95.25 269 ALA A O 1
ATOM 2021 N N . LEU A 1 270 ? -11.960 -13.243 18.267 1.00 95.75 270 LEU A N 1
ATOM 2022 C CA . LEU A 1 270 ? -13.420 -13.169 18.246 1.00 95.75 270 LEU A CA 1
ATOM 2023 C C . LEU A 1 270 ? -14.038 -14.570 18.248 1.00 95.75 270 LEU A C 1
ATOM 2025 O O . LEU A 1 270 ? -14.849 -14.863 19.117 1.00 95.75 270 LEU A O 1
ATOM 2029 N N . ALA A 1 271 ? -13.615 -15.449 17.333 1.00 96.62 271 ALA A N 1
ATOM 2030 C CA . ALA A 1 271 ? -14.127 -16.815 17.201 1.00 96.62 271 ALA A CA 1
ATOM 2031 C C . ALA A 1 271 ? -13.935 -17.664 18.473 1.00 96.62 271 ALA A C 1
ATOM 2033 O O . ALA A 1 271 ? -14.765 -18.526 18.764 1.00 96.62 271 ALA A O 1
ATOM 2034 N N . ARG A 1 272 ? -12.868 -17.409 19.247 1.00 93.69 272 ARG A N 1
ATOM 2035 C CA . ARG A 1 272 ? -12.636 -18.020 20.571 1.00 93.69 272 ARG A CA 1
ATOM 2036 C C . ARG A 1 272 ? -13.495 -17.431 21.689 1.00 93.69 272 ARG A C 1
ATOM 2038 O O . ARG A 1 272 ? -13.663 -18.082 22.716 1.00 93.69 272 ARG A O 1
ATOM 2045 N N . GLY A 1 273 ? -14.017 -16.219 21.508 1.00 91.00 273 GLY A N 1
ATOM 2046 C CA . GLY A 1 273 ? -14.724 -15.472 22.546 1.00 91.00 273 GLY A CA 1
ATOM 2047 C C . GLY A 1 273 ? -13.821 -14.668 23.484 1.00 91.00 273 GLY A C 1
ATOM 2048 O O . GLY A 1 273 ? -14.261 -14.285 24.565 1.00 91.00 273 GLY A O 1
ATOM 2049 N N . ASP A 1 274 ? -12.570 -14.392 23.103 1.00 88.06 274 ASP A N 1
ATOM 2050 C CA . ASP A 1 274 ? -11.644 -13.612 23.943 1.00 88.06 274 ASP A CA 1
ATOM 2051 C C . ASP A 1 274 ? -11.994 -12.120 23.971 1.00 88.06 274 ASP A C 1
ATOM 2053 O O . ASP A 1 274 ? -11.646 -11.393 24.913 1.00 88.06 274 ASP A O 1
ATOM 2057 N N . GLY A 1 275 ? -12.682 -11.673 22.920 1.00 81.62 275 GLY A N 1
ATOM 2058 C CA . GLY A 1 275 ? -13.229 -10.336 22.805 1.00 81.62 275 GLY A CA 1
ATOM 2059 C C . GLY A 1 275 ? -14.592 -10.305 22.124 1.00 81.62 275 GLY A C 1
ATOM 2060 O O . GLY A 1 275 ? -15.097 -11.328 21.668 1.00 81.62 275 GLY A O 1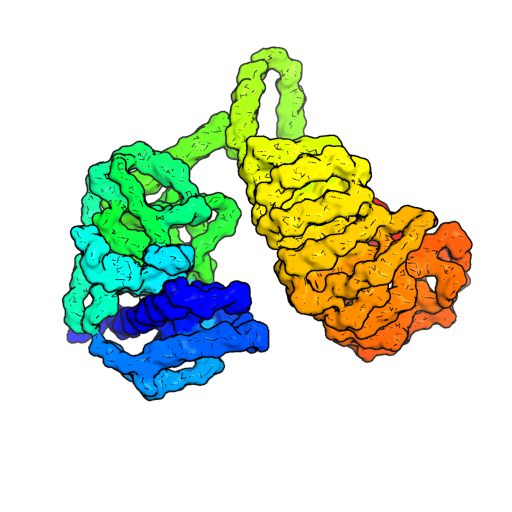
ATOM 2061 N N . GLY A 1 276 ? -15.202 -9.122 22.111 1.00 83.06 276 GLY A N 1
ATOM 2062 C CA . GLY A 1 276 ? -16.636 -8.974 21.855 1.00 83.06 276 GLY A CA 1
ATOM 2063 C C . GLY A 1 276 ? -17.032 -8.527 20.445 1.00 83.06 276 GLY A C 1
ATOM 2064 O O . GLY A 1 276 ? -17.993 -9.043 19.877 1.00 83.06 276 GLY A O 1
ATOM 2065 N N . ALA A 1 277 ? -16.313 -7.563 19.870 1.00 92.19 277 ALA A N 1
ATOM 2066 C CA . ALA A 1 277 ? -16.580 -7.066 18.522 1.00 92.19 277 ALA A CA 1
ATOM 2067 C C . ALA A 1 277 ? -15.300 -6.556 17.854 1.00 92.19 277 ALA A C 1
ATOM 2069 O O . ALA A 1 277 ? -14.523 -5.817 18.449 1.00 92.19 277 ALA A O 1
ATOM 2070 N N . TYR A 1 278 ? -15.085 -6.921 16.600 1.00 93.69 278 TYR A N 1
ATOM 2071 C CA . TYR A 1 278 ? -14.046 -6.371 15.744 1.00 93.69 278 TYR A CA 1
ATOM 2072 C C . TYR A 1 278 ? -14.612 -5.217 14.914 1.00 93.69 278 TYR A C 1
ATOM 2074 O O . TYR A 1 278 ? -15.656 -5.360 14.276 1.00 93.69 278 TYR A O 1
ATOM 2082 N N . LEU A 1 279 ? -13.910 -4.082 14.921 1.00 88.88 279 LEU A N 1
ATOM 2083 C CA . LEU A 1 279 ? -14.300 -2.885 14.184 1.00 88.88 279 LEU A CA 1
ATOM 2084 C C . LEU A 1 279 ? -13.106 -2.293 13.431 1.00 88.88 279 LEU A C 1
ATOM 2086 O O . LEU A 1 279 ? -12.117 -1.864 14.035 1.00 88.88 279 LEU A O 1
ATOM 2090 N N . ARG A 1 280 ? -13.231 -2.208 12.107 1.00 88.38 280 ARG A N 1
ATOM 2091 C CA . ARG A 1 280 ? -12.267 -1.557 11.219 1.00 88.38 280 ARG A CA 1
ATOM 2092 C C . ARG A 1 280 ? -12.979 -0.547 10.331 1.00 88.38 280 ARG A C 1
ATOM 2094 O O . ARG A 1 280 ? -13.524 -0.885 9.287 1.00 88.38 280 ARG A O 1
ATOM 2101 N N . MET A 1 281 ? -12.961 0.711 10.762 1.00 84.12 281 MET A N 1
ATOM 2102 C CA . MET A 1 281 ? -13.523 1.824 9.998 1.00 84.12 281 MET A CA 1
ATOM 2103 C C . MET A 1 281 ? -12.424 2.544 9.205 1.00 84.12 281 MET A C 1
ATOM 2105 O O . MET A 1 281 ? -11.369 2.839 9.782 1.00 84.12 281 MET A O 1
ATOM 2109 N N . PRO A 1 282 ? -12.651 2.860 7.917 1.00 74.12 282 PRO A N 1
ATOM 2110 C CA . PRO A 1 282 ? -11.644 3.476 7.060 1.00 74.12 282 PRO A CA 1
ATOM 2111 C C . PRO A 1 282 ? -11.266 4.882 7.551 1.00 74.12 282 PRO A C 1
ATOM 2113 O O . PRO A 1 282 ? -12.105 5.651 8.022 1.00 74.12 282 PRO A O 1
ATOM 2116 N N . THR A 1 283 ? -9.984 5.234 7.425 1.00 61.47 283 THR A N 1
ATOM 2117 C CA . THR A 1 283 ? -9.398 6.494 7.925 1.00 61.47 283 THR A CA 1
ATOM 2118 C C . THR A 1 283 ? -9.313 7.609 6.868 1.00 61.47 283 THR A C 1
ATOM 2120 O O . THR A 1 283 ? -8.675 8.635 7.101 1.00 61.47 283 THR A O 1
ATOM 2123 N N . GLY A 1 284 ? -9.984 7.463 5.718 1.00 54.62 284 GLY A N 1
ATOM 2124 C CA . GLY A 1 284 ? -10.003 8.465 4.647 1.00 54.62 284 GLY A CA 1
ATOM 2125 C C . GLY A 1 284 ? -10.876 8.074 3.451 1.00 54.62 284 GLY A C 1
ATOM 2126 O O . GLY A 1 284 ? -11.475 7.002 3.429 1.00 54.62 284 GLY A O 1
ATOM 2127 N N . VAL A 1 285 ? -10.947 8.954 2.447 1.00 54.12 285 VAL A N 1
ATOM 2128 C CA . VAL A 1 285 ? -11.697 8.715 1.201 1.00 54.12 285 VAL A CA 1
ATOM 2129 C C . VAL A 1 285 ? -10.831 7.912 0.224 1.00 54.12 285 VAL A C 1
ATOM 2131 O O . VAL A 1 285 ? -9.698 8.304 -0.050 1.00 54.12 285 VAL A O 1
ATOM 2134 N N . GLY A 1 286 ? -11.369 6.814 -0.317 1.00 61.97 286 GLY A N 1
ATOM 2135 C CA . GLY A 1 286 ? -10.781 6.074 -1.443 1.00 61.97 286 GLY A CA 1
ATOM 2136 C C . GLY A 1 286 ? -9.937 4.839 -1.101 1.00 61.97 286 GLY A C 1
ATOM 2137 O O . GLY A 1 286 ? -9.476 4.172 -2.022 1.00 61.97 286 GLY A O 1
ATOM 2138 N N . TYR A 1 287 ? -9.739 4.500 0.179 1.00 75.44 287 TYR A N 1
ATOM 2139 C CA . TYR A 1 287 ? -9.119 3.221 0.545 1.00 75.44 287 TYR A CA 1
ATOM 2140 C C . TYR A 1 287 ? -10.117 2.072 0.363 1.00 75.44 287 TYR A C 1
ATOM 2142 O O . TYR A 1 287 ? -11.257 2.172 0.814 1.00 75.44 287 TYR A O 1
ATOM 2150 N N . LYS A 1 288 ? -9.674 0.992 -0.286 1.00 85.19 288 LYS A N 1
ATOM 2151 C CA . LYS A 1 288 ? -10.452 -0.229 -0.515 1.00 85.19 288 LYS A CA 1
ATOM 2152 C C . LYS A 1 288 ? -9.734 -1.396 0.154 1.00 85.19 288 LYS A C 1
ATOM 2154 O O . LYS A 1 288 ? -8.579 -1.664 -0.186 1.00 85.19 288 LYS A O 1
ATOM 2159 N N . GLU A 1 289 ? -10.414 -2.053 1.091 1.00 90.62 289 GLU A N 1
ATOM 2160 C CA . GLU A 1 289 ? -9.894 -3.236 1.788 1.00 90.62 289 GLU A CA 1
ATOM 2161 C C . GLU A 1 289 ? -9.570 -4.346 0.784 1.00 90.62 289 GLU A C 1
ATOM 2163 O O . GLU A 1 289 ? -10.279 -4.520 -0.218 1.00 90.62 289 GLU A O 1
ATOM 2168 N N . LYS A 1 290 ? -8.494 -5.089 1.038 1.00 95.38 290 LYS A N 1
ATOM 2169 C CA . LYS A 1 290 ? -8.097 -6.210 0.186 1.00 95.38 290 LYS A CA 1
ATOM 2170 C C . LYS A 1 290 ? -8.896 -7.454 0.555 1.00 95.38 290 LYS A C 1
ATOM 2172 O O . LYS A 1 290 ? -9.312 -7.621 1.698 1.00 95.38 290 LYS A O 1
ATOM 2177 N N . ILE A 1 291 ? -9.140 -8.334 -0.417 1.00 97.69 291 ILE A N 1
ATOM 2178 C CA . ILE A 1 291 ? -9.921 -9.552 -0.147 1.00 97.69 291 ILE A CA 1
ATOM 2179 C C . ILE A 1 291 ? -9.170 -10.537 0.759 1.00 97.69 291 ILE A C 1
ATOM 2181 O O . ILE A 1 291 ? -9.797 -11.210 1.582 1.00 97.69 291 ILE A O 1
ATOM 2185 N N . TRP A 1 292 ? -7.839 -10.590 0.645 1.00 97.44 292 TRP A N 1
ATOM 2186 C CA . TRP A 1 292 ? -6.993 -11.484 1.433 1.00 97.44 292 TRP A CA 1
ATOM 2187 C C . TRP A 1 292 ? -6.976 -11.119 2.925 1.00 97.44 292 TRP A C 1
ATOM 2189 O O . TRP A 1 292 ? -6.950 -12.028 3.753 1.00 97.44 292 TRP A O 1
ATOM 2199 N N . ASP A 1 293 ? -7.175 -9.839 3.269 1.00 96.00 293 ASP A N 1
ATOM 2200 C CA . ASP A 1 293 ? -7.279 -9.334 4.652 1.00 96.00 293 ASP A CA 1
ATOM 2201 C C . ASP A 1 293 ? -8.518 -9.852 5.413 1.00 96.00 293 ASP A C 1
ATOM 2203 O O . ASP A 1 293 ? -8.624 -9.699 6.639 1.00 96.00 293 ASP A O 1
ATOM 2207 N N . HIS A 1 294 ? -9.516 -10.404 4.708 1.00 97.94 294 HIS A N 1
ATOM 2208 C CA . HIS A 1 294 ? -10.844 -10.650 5.286 1.00 97.94 294 HIS A CA 1
ATOM 2209 C C . HIS A 1 294 ? -11.501 -11.980 4.903 1.00 97.94 294 HIS A C 1
ATOM 2211 O O . HIS A 1 294 ? -12.370 -12.438 5.645 1.00 97.94 294 HIS A O 1
ATOM 2217 N N . ALA A 1 295 ? -11.120 -12.629 3.799 1.00 98.38 295 ALA A N 1
ATOM 2218 C CA . ALA A 1 295 ? -11.814 -13.829 3.319 1.00 98.38 295 ALA A CA 1
ATOM 2219 C C . ALA A 1 295 ? -11.754 -15.004 4.312 1.00 98.38 295 ALA A C 1
ATOM 2221 O O . ALA A 1 295 ? -12.778 -15.635 4.584 1.00 98.38 295 ALA A O 1
ATOM 2222 N N . ALA A 1 296 ? -10.576 -15.278 4.886 1.00 98.62 296 ALA A N 1
ATOM 2223 C CA . ALA A 1 296 ? -10.403 -16.355 5.863 1.00 98.62 296 ALA A CA 1
ATOM 2224 C C . ALA A 1 296 ? -11.103 -16.022 7.192 1.00 98.62 296 ALA A C 1
ATOM 2226 O O . ALA A 1 296 ? -11.770 -16.876 7.782 1.00 98.62 296 ALA A O 1
ATOM 2227 N N . GLY A 1 297 ? -11.001 -14.764 7.629 1.00 98.31 297 GLY A N 1
ATOM 2228 C CA . GLY A 1 297 ? -11.699 -14.248 8.803 1.00 98.31 297 GLY A CA 1
ATOM 2229 C C . GLY A 1 297 ? -13.220 -14.335 8.701 1.00 98.31 297 GLY A C 1
ATOM 2230 O O . GLY A 1 297 ? -13.870 -14.731 9.668 1.00 98.31 297 GLY A O 1
ATOM 2231 N N . LEU A 1 298 ? -13.782 -14.028 7.527 1.00 98.50 298 LEU A N 1
ATOM 2232 C CA . LEU A 1 298 ? -15.224 -14.034 7.300 1.00 98.50 298 LEU A CA 1
ATOM 2233 C C . LEU A 1 298 ? -15.828 -15.410 7.569 1.00 98.50 298 LEU A C 1
ATOM 2235 O O . LEU A 1 298 ? -16.706 -15.549 8.421 1.00 98.50 298 LEU A O 1
ATOM 2239 N N . ILE A 1 299 ? -15.322 -16.434 6.881 1.00 98.56 299 ILE A N 1
ATOM 2240 C CA . ILE A 1 299 ? -15.843 -17.793 7.030 1.00 98.56 299 ILE A CA 1
ATOM 2241 C C . ILE A 1 299 ? -15.594 -18.348 8.439 1.00 98.56 299 ILE A C 1
ATOM 2243 O O . ILE A 1 299 ? -16.441 -19.064 8.968 1.00 98.56 299 ILE A O 1
ATOM 2247 N N . LEU A 1 300 ? -14.480 -17.980 9.085 1.00 98.69 300 LEU A N 1
ATOM 2248 C CA . LEU A 1 300 ? -14.203 -18.380 10.466 1.00 98.69 300 LEU A CA 1
ATOM 2249 C C . LEU A 1 300 ? -15.249 -17.834 11.444 1.00 98.69 300 LEU A C 1
ATOM 2251 O O . LEU A 1 300 ? -15.746 -18.582 12.286 1.00 98.69 300 LEU A O 1
ATOM 2255 N N . VAL A 1 301 ? -15.585 -16.546 11.336 1.00 98.50 301 VAL A N 1
ATOM 2256 C CA . VAL A 1 301 ? -16.574 -15.903 12.211 1.00 98.50 301 VAL A CA 1
ATOM 2257 C C . VAL A 1 301 ? -17.974 -16.464 11.967 1.00 98.50 301 VAL A C 1
ATOM 2259 O O . VAL A 1 301 ? -18.655 -16.799 12.938 1.00 98.50 301 VAL A O 1
ATOM 2262 N N . GLU A 1 302 ? -18.394 -16.610 10.705 1.00 98.38 302 GLU A N 1
ATOM 2263 C CA . GLU A 1 302 ? -19.711 -17.171 10.360 1.00 98.38 302 GLU A CA 1
ATOM 2264 C C . GLU A 1 302 ? -19.883 -18.589 10.929 1.00 98.38 302 GLU A C 1
ATOM 2266 O O . GLU A 1 302 ? -20.875 -18.886 11.597 1.00 98.38 302 GLU A O 1
ATOM 2271 N N . GLU A 1 303 ? -18.885 -19.456 10.738 1.00 98.50 303 GLU A N 1
ATOM 2272 C CA . GLU A 1 303 ? -18.931 -20.845 11.206 1.00 98.50 303 GLU A CA 1
ATOM 2273 C C . GLU A 1 303 ? -18.742 -20.990 12.727 1.00 98.50 303 GLU A C 1
ATOM 2275 O O . GLU A 1 303 ? -19.103 -22.021 13.303 1.00 98.50 303 GLU A O 1
ATOM 2280 N N . ALA A 1 304 ? -18.220 -19.958 13.397 1.00 98.12 304 ALA A N 1
ATOM 2281 C CA . ALA A 1 304 ? -18.212 -19.848 14.855 1.00 98.12 304 ALA A CA 1
ATOM 2282 C C . ALA A 1 304 ? -19.534 -19.277 15.419 1.00 98.12 304 ALA A C 1
ATOM 2284 O O . ALA A 1 304 ? -19.673 -19.156 16.636 1.00 98.12 304 ALA A O 1
ATOM 2285 N N . GLY A 1 305 ? -20.517 -18.954 14.568 1.00 97.19 305 GLY A N 1
ATOM 2286 C CA . GLY A 1 305 ? -21.835 -18.445 14.969 1.00 97.19 305 GLY A CA 1
ATOM 2287 C C . GLY A 1 305 ? -21.933 -16.919 15.077 1.00 97.19 305 GLY A C 1
ATOM 2288 O O . GLY A 1 305 ? -22.906 -16.406 15.635 1.00 97.19 305 GLY A O 1
ATOM 2289 N N . GLY A 1 306 ? -20.937 -16.194 14.568 1.00 97.19 306 GLY A N 1
ATOM 2290 C CA . GLY A 1 306 ? -20.933 -14.737 14.488 1.00 97.19 306 GLY A CA 1
ATOM 2291 C C . GLY A 1 306 ? -21.511 -14.209 13.180 1.00 97.19 306 GLY A C 1
ATOM 2292 O O . GLY A 1 306 ? -22.000 -14.952 12.330 1.00 97.19 306 GLY A O 1
ATOM 2293 N N . VAL A 1 307 ? -21.443 -12.891 13.036 1.00 97.69 307 VAL A N 1
ATOM 2294 C CA . VAL A 1 307 ? -21.851 -12.155 11.839 1.00 97.69 307 VAL A CA 1
ATOM 2295 C C . VAL A 1 307 ? -20.743 -11.175 11.483 1.00 97.69 307 VAL A C 1
ATOM 2297 O O . VAL A 1 307 ? -20.120 -10.588 12.372 1.00 97.69 307 VAL A O 1
ATOM 2300 N N . ILE A 1 308 ? -20.504 -11.016 10.186 1.00 97.88 308 ILE A N 1
ATOM 2301 C CA . ILE A 1 308 ? -19.534 -10.084 9.631 1.00 97.88 308 ILE A CA 1
ATOM 2302 C C . ILE A 1 308 ? -20.148 -9.343 8.442 1.00 97.88 308 ILE A C 1
ATOM 2304 O O . ILE A 1 308 ? -20.698 -9.954 7.527 1.00 97.88 308 ILE A O 1
ATOM 2308 N N . THR A 1 309 ? -20.067 -8.020 8.472 1.00 97.69 309 THR A N 1
ATOM 2309 C CA . THR A 1 309 ? -20.600 -7.118 7.445 1.00 97.69 309 THR A CA 1
ATOM 2310 C C . THR A 1 309 ? -19.651 -5.944 7.244 1.00 97.69 309 THR A C 1
ATOM 2312 O O . THR A 1 309 ? -18.648 -5.799 7.947 1.00 97.69 309 THR A O 1
ATOM 2315 N N . ASP A 1 310 ? -19.979 -5.053 6.316 1.00 95.00 310 ASP A N 1
ATOM 2316 C CA . ASP A 1 310 ? -19.391 -3.721 6.309 1.00 95.00 310 ASP A CA 1
ATOM 2317 C C . ASP A 1 310 ? -19.975 -2.836 7.432 1.00 95.00 310 ASP A C 1
ATOM 2319 O O . ASP A 1 310 ? -20.888 -3.231 8.168 1.00 95.00 310 ASP A O 1
ATOM 2323 N N . GLY A 1 311 ? -19.467 -1.608 7.564 1.00 91.31 311 GLY A N 1
ATOM 2324 C CA . GLY A 1 311 ? -19.917 -0.629 8.560 1.00 91.31 311 GLY A CA 1
ATOM 2325 C C . GLY A 1 311 ? -21.365 -0.148 8.404 1.00 91.31 311 GLY A C 1
ATOM 2326 O O . GLY A 1 311 ? -21.873 0.548 9.283 1.00 91.31 311 GLY A O 1
ATOM 2327 N N . ARG A 1 312 ? -22.048 -0.495 7.306 1.00 91.56 312 ARG A N 1
ATOM 2328 C CA . ARG A 1 312 ? -23.466 -0.180 7.060 1.00 91.56 312 ARG A CA 1
ATOM 2329 C C . ARG A 1 312 ? -24.389 -1.343 7.438 1.00 91.56 312 ARG A C 1
ATOM 2331 O O . ARG A 1 312 ? -25.594 -1.119 7.606 1.00 91.56 312 ARG A O 1
ATOM 2338 N N . GLY A 1 313 ? -23.821 -2.531 7.650 1.00 94.25 313 GLY A N 1
ATOM 2339 C CA . GLY A 1 313 ? -24.547 -3.779 7.876 1.00 94.25 313 GLY A CA 1
ATOM 2340 C C . GLY A 1 313 ? -24.732 -4.613 6.607 1.00 94.25 313 GLY A C 1
ATOM 2341 O O . GLY A 1 313 ? -25.476 -5.588 6.649 1.00 94.25 313 GLY A O 1
ATOM 2342 N N . GLU A 1 314 ? -24.086 -4.244 5.497 1.00 95.38 314 GLU A N 1
ATOM 2343 C CA . GLU A 1 314 ? -24.208 -4.956 4.222 1.00 95.38 314 GLU A CA 1
ATOM 2344 C C . GLU A 1 314 ? -23.179 -6.097 4.122 1.00 95.38 314 GLU A C 1
ATOM 2346 O O . GLU A 1 314 ? -22.067 -5.967 4.647 1.00 95.38 314 GLU A O 1
ATOM 2351 N N . PRO A 1 315 ? -23.495 -7.210 3.437 1.00 95.88 315 PRO A N 1
ATOM 2352 C CA . PRO A 1 315 ? -22.538 -8.293 3.214 1.00 95.88 315 PRO A CA 1
ATOM 2353 C C . PRO A 1 315 ? -21.252 -7.816 2.520 1.00 95.88 315 PRO A C 1
ATOM 2355 O O . PRO A 1 315 ? -21.282 -6.924 1.669 1.00 95.88 315 PRO A O 1
ATOM 2358 N N . LEU A 1 316 ? -20.119 -8.437 2.858 1.00 96.94 316 LEU A N 1
ATOM 2359 C CA . LEU A 1 316 ? -18.856 -8.209 2.149 1.00 96.94 316 LEU A CA 1
ATOM 2360 C C . LEU A 1 316 ? -18.891 -8.890 0.770 1.00 96.94 316 LEU A C 1
ATOM 2362 O O . LEU A 1 316 ? -19.234 -10.070 0.680 1.00 96.94 316 LEU A O 1
ATOM 2366 N N . ASP A 1 317 ? -18.519 -8.165 -0.287 1.00 94.38 317 ASP A N 1
ATOM 2367 C CA . ASP A 1 317 ? -18.527 -8.650 -1.672 1.00 94.38 317 ASP A CA 1
ATOM 2368 C C . ASP A 1 317 ? -17.104 -9.007 -2.141 1.00 94.38 317 ASP A C 1
ATOM 2370 O O . ASP A 1 317 ? -16.289 -8.138 -2.458 1.00 94.38 317 ASP A O 1
ATOM 2374 N N . PHE A 1 318 ? -16.808 -10.309 -2.219 1.00 96.69 318 PHE A N 1
ATOM 2375 C CA . PHE A 1 318 ? -15.528 -10.830 -2.727 1.00 96.69 318 PHE A CA 1
ATOM 2376 C C . PHE A 1 318 ? -15.520 -11.022 -4.255 1.00 96.69 318 PHE A C 1
ATOM 2378 O O . PHE A 1 318 ? -14.610 -11.646 -4.800 1.00 96.69 318 PHE A O 1
ATOM 2385 N N . GLY A 1 319 ? -16.540 -10.523 -4.961 1.00 93.81 319 GLY A N 1
ATOM 2386 C CA . GLY A 1 319 ? -16.703 -10.639 -6.409 1.00 93.81 319 GLY A CA 1
ATOM 2387 C C . GLY A 1 319 ? -16.182 -9.446 -7.214 1.00 93.81 319 GLY A C 1
ATOM 2388 O O . GLY A 1 319 ? -16.211 -9.493 -8.446 1.00 93.81 319 GLY A O 1
ATOM 2389 N N . LEU A 1 320 ? -15.704 -8.386 -6.552 1.00 92.75 320 LEU A N 1
ATOM 2390 C CA . LEU A 1 320 ? -15.269 -7.120 -7.168 1.00 92.75 320 LEU A CA 1
ATOM 2391 C C . LEU A 1 320 ? -13.771 -7.084 -7.533 1.00 92.75 320 LEU A C 1
ATOM 2393 O O . LEU A 1 320 ? -13.197 -6.013 -7.735 1.00 92.75 320 LEU A O 1
ATOM 2397 N N . GLY A 1 321 ? -13.142 -8.255 -7.632 1.00 95.00 321 GLY A N 1
ATOM 2398 C CA . GLY A 1 321 ? -11.722 -8.420 -7.936 1.00 95.00 321 GLY A CA 1
ATOM 2399 C C . GLY A 1 321 ? -10.864 -8.517 -6.672 1.00 95.00 321 GLY A C 1
ATOM 2400 O O . GLY A 1 321 ? -11.280 -9.110 -5.681 1.00 95.00 321 GLY A O 1
ATOM 2401 N N . ARG A 1 322 ? -9.670 -7.909 -6.682 1.00 96.75 322 ARG A N 1
ATOM 2402 C CA . ARG A 1 322 ? -8.681 -7.970 -5.581 1.00 96.75 322 ARG A CA 1
ATOM 2403 C C . ARG A 1 322 ? -9.080 -7.184 -4.319 1.00 96.75 322 ARG A C 1
ATOM 2405 O O . ARG A 1 322 ? -8.360 -7.203 -3.321 1.00 96.75 322 ARG A O 1
ATOM 2412 N N . THR A 1 323 ? -10.195 -6.452 -4.348 1.00 95.75 323 THR A N 1
ATOM 2413 C CA . THR A 1 323 ? -10.650 -5.589 -3.241 1.00 95.75 323 THR A CA 1
ATOM 2414 C C . THR A 1 323 ? -12.126 -5.809 -2.936 1.00 95.75 323 THR A C 1
ATOM 2416 O O . THR A 1 323 ? 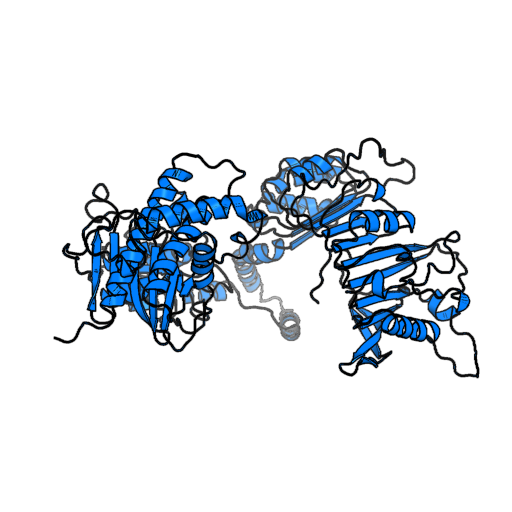-12.876 -6.194 -3.829 1.00 95.75 323 THR A O 1
ATOM 2419 N N . LEU A 1 324 ? -12.562 -5.445 -1.728 1.00 92.88 324 LEU A N 1
ATOM 2420 C CA . LEU A 1 324 ? -13.984 -5.387 -1.350 1.00 92.88 324 LEU A CA 1
ATOM 2421 C C . LEU A 1 324 ? -14.737 -4.191 -1.974 1.00 92.88 324 LEU A C 1
ATOM 2423 O O . LEU A 1 324 ? -15.867 -3.886 -1.601 1.00 92.88 324 LEU A O 1
ATOM 2427 N N . GLY A 1 325 ? -14.110 -3.486 -2.923 1.00 87.94 325 GLY A N 1
ATOM 2428 C CA . GLY A 1 325 ? -14.746 -2.494 -3.782 1.00 87.94 325 GLY A CA 1
ATOM 2429 C C . GLY A 1 325 ? -15.456 -1.375 -3.025 1.00 87.94 325 GLY A C 1
ATOM 2430 O O . GLY A 1 325 ? -14.814 -0.438 -2.556 1.00 87.94 325 GLY A O 1
ATOM 2431 N N . GLU A 1 326 ? -16.784 -1.462 -2.988 1.00 85.06 326 GLU A N 1
ATOM 2432 C CA . GLU A 1 326 ? -17.685 -0.437 -2.453 1.00 85.06 326 GLU A CA 1
ATOM 2433 C C . GLU A 1 326 ? -18.103 -0.694 -0.993 1.00 85.06 326 GLU A C 1
ATOM 2435 O O . GLU A 1 326 ? -18.844 0.114 -0.422 1.00 85.06 326 GLU A O 1
ATOM 2440 N N . ASN A 1 327 ? -17.662 -1.797 -0.369 1.00 90.25 327 ASN A N 1
ATOM 2441 C CA . ASN A 1 327 ? -17.871 -2.031 1.062 1.00 90.25 327 ASN A CA 1
ATOM 2442 C C . ASN A 1 327 ? -17.145 -0.966 1.902 1.00 90.25 327 ASN A C 1
ATOM 2444 O O . ASN A 1 327 ? -16.013 -0.577 1.613 1.00 90.25 327 ASN A O 1
ATOM 2448 N N . PHE A 1 328 ? -17.803 -0.490 2.962 1.00 87.69 328 PHE A N 1
ATOM 2449 C CA . PHE A 1 328 ? -17.287 0.591 3.805 1.00 87.69 328 PHE A CA 1
ATOM 2450 C C . PHE A 1 328 ? -16.850 0.079 5.180 1.00 87.69 328 PHE A C 1
ATOM 2452 O O . PHE A 1 328 ? -17.665 -0.030 6.096 1.00 87.69 328 PHE A O 1
ATOM 2459 N N . GLY A 1 329 ? -15.554 -0.197 5.331 1.00 90.31 329 GLY A N 1
ATOM 2460 C CA . GLY A 1 329 ? -15.006 -0.798 6.549 1.00 90.31 329 GLY A CA 1
ATOM 2461 C C . GLY A 1 329 ? -15.491 -2.230 6.775 1.00 90.31 329 GLY A C 1
ATOM 2462 O O . GLY A 1 329 ? -16.184 -2.799 5.934 1.00 90.31 329 GLY A O 1
ATOM 2463 N N . VAL A 1 330 ? -15.128 -2.802 7.921 1.00 95.19 330 VAL A N 1
ATOM 2464 C CA . VAL A 1 330 ? -15.511 -4.161 8.317 1.00 95.19 330 VAL A CA 1
ATOM 2465 C C . VAL A 1 330 ? -15.899 -4.205 9.791 1.00 95.19 330 VAL A C 1
ATOM 2467 O O . VAL A 1 330 ? -15.230 -3.626 10.652 1.00 95.19 330 VAL A O 1
ATOM 2470 N N . VAL A 1 331 ? -16.990 -4.911 10.072 1.00 96.31 331 VAL A N 1
ATOM 2471 C CA . VAL A 1 331 ? -17.547 -5.133 11.406 1.00 96.31 331 VAL A CA 1
ATOM 2472 C C . VAL A 1 331 ? -17.772 -6.624 11.571 1.00 96.31 331 VAL A C 1
ATOM 2474 O O . VAL A 1 331 ? -18.419 -7.237 10.730 1.00 96.31 331 VAL A O 1
ATOM 2477 N N . ALA A 1 332 ? -17.263 -7.213 12.650 1.00 97.12 332 ALA A N 1
ATOM 2478 C CA . ALA A 1 332 ? -17.570 -8.594 13.002 1.00 97.12 332 ALA A CA 1
ATOM 2479 C C . ALA A 1 332 ? -17.887 -8.714 14.490 1.00 97.12 332 ALA A C 1
ATOM 2481 O O . ALA A 1 332 ? -17.196 -8.134 15.325 1.00 97.12 332 ALA A O 1
ATOM 2482 N N . ALA A 1 333 ? -18.925 -9.464 14.841 1.00 96.50 333 ALA A N 1
ATOM 2483 C CA . ALA A 1 333 ? -19.335 -9.651 16.231 1.00 96.50 333 ALA A CA 1
ATOM 2484 C C . ALA A 1 333 ? -20.141 -10.945 16.408 1.00 96.50 333 ALA A C 1
ATOM 2486 O O . ALA A 1 333 ? -20.546 -11.582 15.432 1.00 96.50 333 ALA A O 1
ATOM 2487 N N . GLY A 1 334 ? -20.416 -11.318 17.661 1.00 95.00 334 GLY A N 1
ATOM 2488 C CA . GLY A 1 334 ? -21.429 -12.330 17.969 1.00 95.00 334 GLY A CA 1
ATOM 2489 C C . GLY A 1 334 ? -22.803 -11.930 17.422 1.00 95.00 334 GLY A C 1
ATOM 2490 O O . GLY A 1 334 ? -23.152 -10.746 17.384 1.00 95.00 334 GLY A O 1
ATOM 2491 N N . LYS A 1 335 ? -23.596 -12.911 16.978 1.00 93.38 335 LYS A N 1
ATOM 2492 C CA . LYS A 1 335 ? -24.912 -12.668 16.361 1.00 93.38 335 LYS A CA 1
ATOM 2493 C C . LYS A 1 335 ? -25.870 -11.885 17.270 1.00 93.38 335 LYS A C 1
ATOM 2495 O O . LYS A 1 335 ? -26.678 -11.105 16.781 1.00 93.38 335 LYS A O 1
ATOM 2500 N N . ASP A 1 336 ? -25.760 -12.078 18.579 1.00 90.69 336 ASP A N 1
ATOM 2501 C CA . ASP A 1 336 ? -26.548 -11.418 19.623 1.00 90.69 336 ASP A CA 1
ATOM 2502 C C . ASP A 1 336 ? -26.231 -9.921 19.795 1.00 90.69 336 ASP A C 1
ATOM 2504 O O . ASP A 1 336 ? -27.080 -9.155 20.256 1.00 90.69 336 ASP A O 1
ATOM 2508 N N . VAL A 1 337 ? -25.027 -9.488 19.412 1.00 91.81 337 VAL A N 1
ATOM 2509 C CA . VAL A 1 337 ? -24.564 -8.099 19.567 1.00 91.81 337 VAL A CA 1
ATOM 2510 C C . VAL A 1 337 ? -24.351 -7.368 18.246 1.00 91.81 337 VAL A C 1
ATOM 2512 O O . VAL A 1 337 ? -24.360 -6.139 18.245 1.00 91.81 337 VAL A O 1
ATOM 2515 N N . HIS A 1 338 ? -24.223 -8.070 17.119 1.00 95.94 338 HIS A N 1
ATOM 2516 C CA . HIS A 1 338 ? -23.900 -7.464 15.825 1.00 95.94 338 HIS A CA 1
ATOM 2517 C C . HIS A 1 338 ? -24.857 -6.332 15.419 1.00 95.94 338 HIS A C 1
ATOM 2519 O O . HIS A 1 338 ? -24.412 -5.227 15.114 1.00 95.94 338 HIS A O 1
ATOM 2525 N N . GLU A 1 339 ? -26.174 -6.551 15.484 1.00 95.31 339 GLU A N 1
ATOM 2526 C CA . GLU A 1 339 ? -27.160 -5.511 15.144 1.00 95.31 339 GLU A CA 1
ATOM 2527 C C . GLU A 1 339 ? -27.040 -4.277 16.045 1.00 95.31 339 GLU A C 1
ATOM 2529 O O . GLU A 1 339 ? -27.154 -3.145 15.571 1.00 95.31 339 GLU A O 1
ATOM 2534 N N . ARG A 1 340 ? -26.740 -4.480 17.335 1.00 94.31 340 ARG A N 1
ATOM 2535 C CA . ARG A 1 340 ? -26.498 -3.384 18.283 1.00 94.31 340 ARG A CA 1
ATOM 2536 C C . ARG A 1 340 ? -25.230 -2.616 17.923 1.00 94.31 340 ARG A C 1
ATOM 2538 O O . ARG A 1 340 ? -25.242 -1.391 17.996 1.00 94.31 340 ARG A O 1
ATOM 2545 N N . VAL A 1 341 ? -24.164 -3.306 17.509 1.00 94.38 341 VAL A N 1
ATOM 2546 C CA . VAL A 1 341 ? -22.918 -2.673 17.043 1.00 94.38 341 VAL A CA 1
ATOM 2547 C C . VAL A 1 341 ? -23.177 -1.840 15.787 1.00 94.38 341 VAL A C 1
ATOM 2549 O O . VAL A 1 341 ? -22.778 -0.680 15.748 1.00 94.38 341 VAL A O 1
ATOM 2552 N N . ILE A 1 342 ? -23.914 -2.365 14.803 1.00 96.12 342 ILE A N 1
ATOM 2553 C CA . ILE A 1 342 ? -24.289 -1.609 13.596 1.00 96.12 342 ILE A CA 1
ATOM 2554 C C . ILE A 1 342 ? -25.165 -0.400 13.943 1.00 96.12 342 ILE A C 1
ATOM 2556 O O . ILE A 1 342 ? -24.937 0.691 13.421 1.00 96.12 342 ILE A O 1
ATOM 2560 N N . ALA A 1 343 ? -26.140 -0.552 14.843 1.00 95.50 343 ALA A N 1
ATOM 2561 C CA . ALA A 1 343 ? -26.957 0.564 15.312 1.00 95.50 343 ALA A CA 1
ATOM 2562 C C . ALA A 1 343 ? -26.104 1.639 16.004 1.00 95.50 343 ALA A C 1
ATOM 2564 O O . ALA A 1 343 ? -26.279 2.825 15.732 1.00 95.50 343 ALA A O 1
ATOM 2565 N N . ALA A 1 344 ? -25.132 1.234 16.824 1.00 94.31 344 ALA A N 1
ATOM 2566 C CA . ALA A 1 344 ? -24.202 2.148 17.473 1.00 94.31 344 ALA A CA 1
ATOM 2567 C C . ALA A 1 344 ? -23.257 2.838 16.480 1.00 94.31 344 ALA A C 1
ATOM 2569 O O . ALA A 1 344 ? -22.981 4.021 16.643 1.00 94.31 344 ALA A O 1
ATOM 2570 N N . ILE A 1 345 ? -22.809 2.151 15.423 1.00 93.31 345 ILE A N 1
ATOM 2571 C CA . ILE A 1 345 ? -22.043 2.756 14.321 1.00 93.31 345 ILE A CA 1
ATOM 2572 C C . ILE A 1 345 ? -22.901 3.778 13.581 1.00 93.31 345 ILE A C 1
ATOM 2574 O O . ILE A 1 345 ? -22.441 4.891 13.350 1.00 93.31 345 ILE A O 1
ATOM 2578 N N . LYS A 1 346 ? -24.153 3.441 13.248 1.00 91.88 346 LYS A N 1
ATOM 2579 C CA . LYS A 1 346 ? -25.093 4.368 12.600 1.00 91.88 346 LYS A CA 1
ATOM 2580 C C . LYS A 1 346 ? -25.378 5.578 13.481 1.00 91.88 346 LYS A C 1
ATOM 2582 O O . LYS A 1 346 ? -25.392 6.687 12.966 1.00 91.88 346 LYS A O 1
ATOM 2587 N N . GLN A 1 347 ? -25.543 5.389 14.790 1.00 91.12 347 GLN A N 1
ATOM 2588 C CA . GLN A 1 347 ? -25.713 6.486 15.736 1.00 91.12 347 GLN A CA 1
ATOM 2589 C C . GLN A 1 347 ? -24.444 7.331 15.847 1.00 91.12 347 GLN A C 1
ATOM 2591 O O . GLN A 1 347 ? -24.533 8.537 15.691 1.00 91.12 347 GLN A O 1
ATOM 2596 N N . ALA A 1 348 ? -23.271 6.734 16.061 1.00 88.94 348 ALA A N 1
ATOM 2597 C CA . ALA A 1 348 ? -22.007 7.466 16.131 1.00 88.94 348 ALA A CA 1
ATOM 2598 C C . ALA A 1 348 ? -21.719 8.208 14.820 1.00 88.94 348 ALA A C 1
ATOM 2600 O O . ALA A 1 348 ? -21.207 9.321 14.842 1.00 88.94 348 ALA A O 1
ATOM 2601 N N . LYS A 1 349 ? -22.093 7.625 13.675 1.00 85.25 349 LYS A N 1
ATOM 2602 C CA . LYS A 1 349 ? -21.981 8.257 12.363 1.00 85.25 349 LYS A CA 1
ATOM 2603 C C . LYS A 1 349 ? -22.994 9.379 12.188 1.00 85.25 349 LYS A C 1
ATOM 2605 O O . LYS A 1 349 ? -22.600 10.438 11.739 1.00 85.25 349 LYS A O 1
ATOM 2610 N N . ALA A 1 350 ? -24.245 9.193 12.602 1.00 81.88 350 ALA A N 1
ATOM 2611 C CA . ALA A 1 350 ? -25.257 10.243 12.612 1.00 81.88 350 ALA A CA 1
ATOM 2612 C C . ALA A 1 350 ? -24.903 11.361 13.595 1.00 81.88 350 ALA A C 1
ATOM 2614 O O . ALA A 1 350 ? -25.188 12.507 13.316 1.00 81.88 350 ALA A O 1
ATOM 2615 N N . GLU A 1 351 ? -24.258 11.066 14.719 1.00 81.81 351 GLU A N 1
ATOM 2616 C CA . GLU A 1 351 ? -23.731 12.059 15.651 1.00 81.81 351 GLU A CA 1
ATOM 2617 C C . GLU A 1 351 ? -22.492 12.745 15.091 1.00 81.81 351 GLU A C 1
ATOM 2619 O O . GLU A 1 351 ? -22.355 13.937 15.297 1.00 81.81 351 GLU A O 1
ATOM 2624 N N . GLU A 1 352 ? -21.616 12.047 14.361 1.00 72.88 352 GLU A N 1
ATOM 2625 C CA . GLU A 1 352 ? -20.539 12.676 13.592 1.00 72.88 352 GLU A CA 1
ATOM 2626 C C . GLU A 1 352 ? -21.090 13.517 12.447 1.00 72.88 352 GLU A C 1
ATOM 2628 O O . GLU A 1 352 ? -20.521 14.559 12.171 1.00 72.88 352 GLU A O 1
ATOM 2633 N N . ASP A 1 353 ? -22.178 13.099 11.802 1.00 63.44 353 ASP A N 1
ATOM 2634 C CA . ASP A 1 353 ? -22.810 13.784 10.680 1.00 63.44 353 ASP A CA 1
ATOM 2635 C C . ASP A 1 353 ? -23.665 14.950 11.176 1.00 63.44 353 ASP A C 1
ATOM 2637 O O . ASP A 1 353 ? -23.648 15.994 10.552 1.00 63.44 353 ASP A O 1
ATOM 2641 N N . VAL A 1 354 ? -24.338 14.837 12.324 1.00 59.19 354 VAL A N 1
ATOM 2642 C CA . VAL A 1 354 ? -25.025 15.929 13.030 1.00 59.19 354 VAL A CA 1
ATOM 2643 C C . VAL A 1 354 ? -23.999 16.847 13.662 1.00 59.19 354 VAL A C 1
ATOM 2645 O O . VAL A 1 354 ? -24.173 18.050 13.591 1.00 59.19 354 VAL A O 1
ATOM 2648 N N . ALA A 1 355 ? -22.900 16.340 14.218 1.00 52.53 355 ALA A N 1
ATOM 2649 C CA . ALA A 1 355 ? -21.778 17.168 14.633 1.00 52.53 355 ALA A CA 1
ATOM 2650 C C . ALA A 1 355 ? -21.089 17.785 13.420 1.00 52.53 355 ALA A C 1
ATOM 2652 O O . ALA A 1 355 ? -20.598 18.884 13.560 1.00 52.53 355 ALA A O 1
ATOM 2653 N N . ALA A 1 356 ? -21.080 17.165 12.239 1.00 42.22 356 ALA A N 1
ATOM 2654 C CA . ALA A 1 356 ? -20.558 17.738 10.999 1.00 42.22 356 ALA A CA 1
ATOM 2655 C C . ALA A 1 356 ? -21.572 18.657 10.305 1.00 42.22 356 ALA A C 1
ATOM 2657 O O . ALA A 1 356 ? -21.159 19.532 9.563 1.00 42.22 356 ALA A O 1
ATOM 2658 N N . GLN A 1 357 ? -22.875 18.519 10.547 1.00 35.12 357 GLN A N 1
ATOM 2659 C CA . GLN A 1 357 ? -23.939 19.405 10.059 1.00 35.12 357 GLN A CA 1
ATOM 2660 C C . GLN A 1 357 ? -24.081 20.615 10.991 1.00 35.12 357 GLN A C 1
ATOM 2662 O O . GLN A 1 357 ? -24.133 21.748 10.524 1.00 35.12 357 GLN A O 1
ATOM 2667 N N . ALA A 1 358 ? -24.023 20.398 12.306 1.00 36.06 358 ALA A N 1
ATOM 2668 C CA . ALA A 1 358 ? -23.851 21.423 13.333 1.00 36.06 358 ALA A CA 1
ATOM 2669 C C . ALA A 1 358 ? -22.458 22.069 13.251 1.00 36.06 358 ALA A C 1
ATOM 2671 O O . ALA A 1 358 ? -22.330 23.248 13.559 1.00 36.06 358 ALA A O 1
ATOM 2672 N N . ASN A 1 359 ? -21.448 21.336 12.758 1.00 33.78 359 ASN A N 1
ATOM 2673 C CA . ASN A 1 359 ? -20.126 21.837 12.369 1.00 33.78 359 ASN A CA 1
ATOM 2674 C C . ASN A 1 359 ? -19.944 21.989 10.847 1.00 33.78 359 ASN A C 1
ATOM 2676 O O . ASN A 1 359 ? -18.830 21.827 10.364 1.00 33.78 359 ASN A O 1
ATOM 2680 N N . GLY A 1 360 ? -21.014 22.297 10.098 1.00 33.38 360 GLY A N 1
ATOM 2681 C CA . GLY A 1 360 ? -21.024 22.771 8.702 1.00 33.38 360 GLY A CA 1
ATOM 2682 C C . GLY A 1 360 ? -19.994 22.186 7.724 1.00 33.38 360 GLY A C 1
ATOM 2683 O O . GLY A 1 360 ? -19.175 22.916 7.171 1.00 33.38 360 GLY A O 1
ATOM 2684 N N . SER A 1 361 ? -20.090 20.890 7.439 1.00 37.03 361 SER A N 1
ATOM 2685 C CA . SER A 1 361 ? -19.321 20.180 6.416 1.00 37.03 361 SER A CA 1
ATOM 2686 C C . SER A 1 361 ? -20.253 19.481 5.421 1.00 37.03 361 SER A C 1
ATOM 2688 O O . SER A 1 361 ? -20.567 18.306 5.601 1.00 37.03 361 SER A O 1
ATOM 2690 N N . ILE A 1 362 ? -20.619 20.158 4.324 1.00 31.91 362 ILE A N 1
ATOM 2691 C CA . ILE A 1 362 ? -20.815 19.511 3.012 1.00 31.91 362 ILE A CA 1
ATOM 2692 C C . ILE A 1 362 ? -20.205 20.414 1.922 1.00 31.91 362 ILE A C 1
ATOM 2694 O O . ILE A 1 362 ? -20.466 21.609 1.860 1.00 31.91 362 ILE A O 1
ATOM 2698 N N . PHE A 1 363 ? -19.344 19.794 1.115 1.00 33.28 363 PHE A N 1
ATOM 2699 C CA . PHE A 1 363 ? -18.785 20.153 -0.194 1.00 33.28 363 PHE A CA 1
ATOM 2700 C C . PHE A 1 363 ? -19.298 21.405 -0.951 1.00 33.28 363 PHE A C 1
ATOM 2702 O O . PHE A 1 363 ? -20.492 21.621 -1.095 1.00 33.28 363 PHE A O 1
ATOM 2709 N N . LYS A 1 364 ? -18.327 22.132 -1.545 1.00 39.81 364 LYS A N 1
ATOM 2710 C CA . LYS A 1 364 ? -18.387 23.075 -2.693 1.00 39.81 364 LYS A CA 1
ATOM 2711 C C . LYS A 1 364 ? -19.768 23.676 -3.022 1.00 39.81 364 LYS A C 1
ATOM 2713 O O . LYS A 1 364 ? -20.555 23.077 -3.747 1.00 39.81 364 LYS A O 1
ATOM 2718 N N . LEU A 1 365 ? -19.986 24.928 -2.614 1.00 37.50 365 LEU A N 1
ATOM 2719 C CA . LEU A 1 365 ? -21.097 25.746 -3.110 1.00 37.50 365 LEU A CA 1
ATOM 2720 C C . LEU A 1 365 ? -20.843 26.181 -4.573 1.00 37.50 365 LEU A C 1
ATOM 2722 O O . LEU A 1 365 ? -19.751 26.681 -4.860 1.00 37.50 365 LEU A O 1
ATOM 2726 N N . PRO A 1 366 ? -21.822 26.032 -5.486 1.00 39.03 366 PRO A N 1
ATOM 2727 C CA . PRO A 1 366 ? -21.784 26.633 -6.820 1.00 39.03 366 PRO A CA 1
ATOM 2728 C C . PRO A 1 366 ? -21.677 28.170 -6.742 1.00 39.03 366 PRO A C 1
ATOM 2730 O O . PRO A 1 366 ? -22.237 28.762 -5.808 1.00 39.03 366 PRO A O 1
ATOM 2733 N N . PRO A 1 367 ? -21.000 28.843 -7.694 1.00 41.88 367 PRO A N 1
ATOM 2734 C CA . PRO A 1 367 ? -20.836 30.300 -7.690 1.00 41.88 367 PRO A CA 1
ATOM 2735 C C . PRO A 1 367 ? -22.160 31.075 -7.591 1.00 41.88 367 PRO A C 1
ATOM 2737 O O . PRO A 1 367 ? -22.205 32.137 -6.969 1.00 41.88 367 PRO A O 1
ATOM 2740 N N . GLU A 1 368 ? -23.252 30.530 -8.133 1.00 42.19 368 GLU A N 1
ATOM 2741 C CA . GLU A 1 368 ? -24.580 31.151 -8.110 1.00 42.19 368 GLU A CA 1
ATOM 2742 C C . GLU A 1 368 ? -25.184 31.205 -6.694 1.00 42.19 368 GLU A C 1
ATOM 2744 O O . GLU A 1 368 ? -25.868 32.167 -6.343 1.00 42.19 368 GLU A O 1
ATOM 2749 N N . LEU A 1 369 ? -24.879 30.216 -5.845 1.00 42.16 369 LEU A N 1
ATOM 2750 C CA . LEU A 1 369 ? -25.403 30.120 -4.477 1.00 42.16 369 LEU A CA 1
ATOM 2751 C C . LEU A 1 369 ? -24.585 30.966 -3.491 1.00 42.16 369 LEU A C 1
ATOM 2753 O O . LEU A 1 369 ? -25.147 31.578 -2.585 1.00 42.16 369 LEU A O 1
ATOM 2757 N N . VAL A 1 370 ? -23.269 31.079 -3.717 1.00 46.22 370 VAL A N 1
ATOM 2758 C CA . VAL A 1 370 ? -22.405 32.045 -3.011 1.00 46.22 370 VAL A CA 1
ATOM 2759 C C . VAL A 1 370 ? -22.887 33.471 -3.276 1.00 46.22 370 VAL A C 1
ATOM 2761 O O . VAL A 1 370 ? -22.971 34.278 -2.351 1.00 46.22 370 VAL A O 1
ATOM 2764 N N . ARG A 1 371 ? -23.273 33.766 -4.521 1.00 43.50 371 ARG A N 1
ATOM 2765 C CA . ARG A 1 371 ? -23.802 35.074 -4.907 1.00 43.50 371 ARG A CA 1
ATOM 2766 C C . ARG A 1 371 ? -25.162 35.367 -4.259 1.00 43.50 371 ARG A C 1
ATOM 2768 O O . ARG A 1 371 ? -25.327 36.449 -3.710 1.00 43.50 371 ARG A O 1
ATOM 2775 N N . MET A 1 372 ? -26.068 34.386 -4.194 1.00 43.12 372 MET A N 1
ATOM 2776 C CA . MET A 1 372 ? -27.335 34.502 -3.451 1.00 43.12 372 MET A CA 1
ATOM 2777 C C . MET A 1 372 ? -27.138 34.756 -1.949 1.00 43.12 372 MET A C 1
ATOM 2779 O O . MET A 1 372 ? -27.864 35.554 -1.369 1.00 43.12 372 MET A O 1
ATOM 2783 N N . ILE A 1 373 ? -26.159 34.104 -1.310 1.00 47.94 373 ILE A N 1
ATOM 2784 C CA . ILE A 1 373 ? -25.872 34.294 0.122 1.00 47.94 373 ILE A CA 1
ATOM 2785 C C . ILE A 1 373 ? -25.332 35.710 0.378 1.00 47.94 373 ILE A C 1
ATOM 2787 O O . ILE A 1 373 ? -25.771 36.380 1.309 1.00 47.94 373 ILE A O 1
ATOM 2791 N N . PHE A 1 374 ? -24.428 36.219 -0.459 1.00 46.78 374 PHE A N 1
ATOM 2792 C CA . PHE A 1 374 ? -23.925 37.586 -0.287 1.00 46.78 374 PHE A CA 1
ATOM 2793 C C . PHE A 1 374 ? -24.958 38.666 -0.642 1.00 46.78 374 PHE A C 1
ATOM 2795 O O . PHE A 1 374 ? -24.974 39.712 0.002 1.00 46.78 374 PHE A O 1
ATOM 2802 N N . GLU A 1 375 ? -25.853 38.410 -1.600 1.00 46.03 375 GLU A N 1
ATOM 2803 C CA . GLU A 1 375 ? -26.923 39.345 -1.978 1.00 46.03 375 GLU A CA 1
ATOM 2804 C C . GLU A 1 375 ? -28.083 39.394 -0.952 1.00 46.03 375 GLU A C 1
ATOM 2806 O O . GLU A 1 375 ? -28.843 40.360 -0.961 1.00 46.03 375 GLU A O 1
ATOM 2811 N N . HIS A 1 376 ? -28.218 38.417 -0.037 1.00 44.88 376 HIS A N 1
ATOM 2812 C CA . HIS A 1 376 ? -29.307 38.372 0.964 1.00 44.88 376 HIS A CA 1
ATOM 2813 C C . HIS A 1 376 ? -28.914 38.711 2.413 1.00 44.88 376 HIS A C 1
ATOM 2815 O O . HIS A 1 376 ? -29.798 38.946 3.232 1.00 44.88 376 HIS A O 1
ATOM 2821 N N . PHE A 1 377 ? -27.623 38.753 2.758 1.00 48.44 377 PHE A N 1
ATOM 2822 C CA . PHE A 1 377 ? -27.167 38.945 4.148 1.00 48.44 377 PHE A CA 1
ATOM 2823 C C . PHE A 1 377 ? -26.545 40.324 4.424 1.00 48.44 377 PHE A C 1
ATOM 2825 O O . PHE A 1 377 ? -25.705 40.477 5.310 1.00 48.44 377 PHE A O 1
ATOM 2832 N N . ALA A 1 378 ? -26.998 41.348 3.701 1.00 43.84 378 ALA A N 1
ATOM 2833 C CA . ALA A 1 378 ? -26.619 42.745 3.914 1.00 43.84 378 ALA A CA 1
ATOM 2834 C C . ALA A 1 378 ? -27.465 43.458 4.992 1.00 43.84 378 ALA A C 1
ATOM 2836 O O . ALA A 1 378 ? -27.638 44.671 4.909 1.00 43.84 378 ALA A O 1
ATOM 2837 N N . ASP A 1 379 ? -28.003 42.733 5.982 1.00 47.09 379 ASP A N 1
ATOM 2838 C CA . ASP A 1 379 ? -28.839 43.337 7.027 1.00 47.09 379 ASP A CA 1
ATOM 2839 C C . ASP A 1 379 ? -28.392 42.967 8.453 1.00 47.09 379 ASP A C 1
ATOM 2841 O O . ASP A 1 379 ? -28.013 41.827 8.750 1.00 47.09 379 ASP A O 1
ATOM 2845 N N . GLU A 1 380 ? -28.425 43.964 9.340 1.00 49.47 380 GLU A N 1
ATOM 2846 C CA . GLU A 1 380 ? -27.642 44.058 10.585 1.00 49.47 380 GLU A CA 1
ATOM 2847 C C . GLU A 1 380 ? -28.031 43.043 11.686 1.00 49.47 380 GLU A C 1
ATOM 2849 O O . GLU A 1 380 ? -27.337 42.924 12.698 1.00 49.47 380 GLU A O 1
ATOM 2854 N N . GLN A 1 381 ? -29.096 42.252 11.507 1.00 48.00 381 GLN A N 1
ATOM 2855 C CA . GLN A 1 381 ? -29.658 41.392 12.564 1.00 48.00 381 GLN A CA 1
ATOM 2856 C C . GLN A 1 381 ? -29.009 40.001 12.744 1.00 48.00 381 GLN A C 1
ATOM 2858 O O . GLN A 1 381 ? -29.372 39.281 13.675 1.00 48.00 381 GLN A O 1
ATOM 2863 N N . HIS A 1 382 ? -28.020 39.598 11.937 1.00 53.47 382 HIS A N 1
ATOM 2864 C CA . HIS A 1 382 ? -27.526 38.203 11.917 1.00 53.47 382 HIS A CA 1
ATOM 2865 C C . HIS A 1 382 ? -26.165 37.948 12.599 1.00 53.47 382 HIS A C 1
ATOM 2867 O O . HIS A 1 382 ? -25.526 36.920 12.361 1.00 53.47 382 HIS A O 1
ATOM 2873 N N . GLN A 1 383 ? -25.723 38.815 13.519 1.00 46.44 383 GLN A N 1
ATOM 2874 C CA . GLN A 1 383 ? -24.418 38.676 14.197 1.00 46.44 383 GLN A CA 1
ATOM 2875 C C . GLN A 1 383 ? -24.227 37.350 14.972 1.00 46.44 383 GLN A C 1
ATOM 2877 O O . GLN A 1 383 ? -23.097 36.892 15.140 1.00 46.44 383 GLN A O 1
ATOM 2882 N N . PHE A 1 384 ? -25.308 36.684 15.397 1.00 43.91 384 PHE A N 1
ATOM 2883 C CA . PHE A 1 384 ? -25.246 35.410 16.130 1.00 43.91 384 PHE A CA 1
ATOM 2884 C C . PHE A 1 384 ? -24.775 34.226 15.256 1.00 43.91 384 PHE A C 1
ATOM 2886 O O . PHE A 1 384 ? -24.104 33.314 15.744 1.00 43.91 384 PHE A O 1
ATOM 2893 N N . TRP A 1 385 ? -25.042 34.271 13.945 1.00 43.09 385 TRP A N 1
ATOM 2894 C CA . TRP A 1 385 ? -24.622 33.238 12.988 1.00 43.09 385 TRP A CA 1
ATOM 2895 C C . TRP A 1 385 ? -23.110 33.245 12.738 1.00 43.09 385 TRP A C 1
ATOM 2897 O O . TRP A 1 385 ? -22.509 32.193 12.522 1.00 43.09 385 TRP A O 1
ATOM 2907 N N . LEU A 1 386 ? -22.460 34.405 12.867 1.00 43.66 386 LEU A N 1
ATOM 2908 C CA . LEU A 1 386 ? -21.010 34.546 12.700 1.00 43.66 386 LEU A CA 1
ATOM 2909 C C . LEU A 1 386 ? -20.217 33.786 13.775 1.00 43.66 386 LEU A C 1
ATOM 2911 O O . LEU A 1 386 ? -19.124 33.287 13.505 1.00 43.66 386 LEU A O 1
ATOM 2915 N N . VAL A 1 387 ? -20.766 33.659 14.987 1.00 43.41 387 VAL A N 1
ATOM 2916 C CA . VAL A 1 387 ? -20.124 32.948 16.107 1.00 43.41 387 VAL A CA 1
ATOM 2917 C C . VAL A 1 387 ? -20.171 31.434 15.899 1.00 43.41 387 VAL A C 1
ATOM 2919 O O . VAL A 1 387 ? -19.172 30.747 16.140 1.00 43.41 387 VAL A O 1
ATOM 2922 N N . TRP A 1 388 ? -21.298 30.923 15.397 1.00 43.09 388 TRP A N 1
ATOM 2923 C CA . TRP A 1 388 ? -21.427 29.521 15.011 1.00 43.09 388 TRP A CA 1
ATOM 2924 C C . TRP A 1 388 ? -20.512 29.208 13.830 1.00 43.09 388 TRP A C 1
ATOM 2926 O O . TRP A 1 388 ? -19.621 28.381 13.988 1.00 43.09 388 TRP A O 1
ATOM 2936 N N . ILE A 1 389 ? -20.582 29.965 12.730 1.00 45.62 389 ILE A N 1
ATOM 2937 C CA . ILE A 1 389 ? -19.691 29.799 11.566 1.00 45.62 389 ILE A CA 1
ATOM 2938 C C . ILE A 1 389 ? -18.204 29.833 11.975 1.00 45.62 389 ILE A C 1
ATOM 2940 O O . ILE A 1 389 ? -17.419 29.000 11.535 1.00 45.62 389 ILE A O 1
ATOM 2944 N N . SER A 1 390 ? -17.804 30.721 12.892 1.00 42.38 390 SER A N 1
ATOM 2945 C CA . SER A 1 390 ? -16.445 30.767 13.468 1.00 42.38 390 SER A CA 1
ATOM 2946 C C . SER A 1 390 ? -16.034 29.469 14.182 1.00 42.38 390 SER A C 1
ATOM 2948 O O . SER A 1 390 ? -14.881 29.040 14.083 1.00 42.38 390 SER A O 1
ATOM 2950 N N . THR A 1 391 ? -16.957 28.836 14.905 1.00 45.25 391 THR A N 1
ATOM 2951 C CA . THR A 1 391 ? -16.713 27.609 15.682 1.00 45.25 391 THR A CA 1
ATOM 2952 C C . THR A 1 391 ? -16.613 26.389 14.770 1.00 45.25 391 THR A C 1
ATOM 2954 O O . THR A 1 391 ? -15.680 25.597 14.903 1.00 45.25 391 THR A O 1
ATOM 2957 N N . ILE A 1 392 ? -17.492 26.324 13.772 1.00 46.31 392 ILE A N 1
ATOM 2958 C CA . ILE A 1 392 ? -17.477 25.354 12.676 1.00 46.31 392 ILE A CA 1
ATOM 2959 C C . ILE A 1 392 ? -16.156 25.418 11.903 1.00 46.31 392 ILE A C 1
ATOM 2961 O O . ILE A 1 392 ? -15.444 24.420 11.781 1.00 46.31 392 ILE A O 1
ATOM 2965 N N . CYS A 1 393 ? -15.777 26.622 11.463 1.00 47.56 393 CYS A N 1
ATOM 2966 C CA . CYS A 1 393 ? -14.508 26.855 10.789 1.00 47.56 393 CYS A CA 1
ATOM 2967 C C . CYS A 1 393 ? -13.337 26.376 11.656 1.00 47.56 393 CYS A C 1
ATOM 2969 O O . CYS A 1 393 ? -12.447 25.710 11.147 1.00 47.56 393 CYS A O 1
ATOM 2971 N N . LYS A 1 394 ? -13.333 26.640 12.971 1.00 49.88 394 LYS A N 1
ATOM 2972 C CA . LYS A 1 394 ? -12.265 26.173 13.877 1.00 49.88 394 LYS A CA 1
ATOM 2973 C C . LYS A 1 394 ? -12.203 24.649 14.025 1.00 49.88 394 LYS A C 1
ATOM 2975 O O . LYS A 1 394 ? -11.094 24.136 14.171 1.00 49.88 394 LYS A O 1
ATOM 2980 N N . ALA A 1 395 ? -13.341 23.956 14.015 1.00 49.22 395 ALA A N 1
ATOM 2981 C CA . ALA A 1 395 ? -13.419 22.505 14.189 1.00 49.22 395 ALA A CA 1
ATOM 2982 C C . ALA A 1 395 ? -12.934 21.742 12.949 1.00 49.22 395 ALA A C 1
ATOM 2984 O O . ALA A 1 395 ? -12.177 20.793 13.097 1.00 49.22 395 ALA A O 1
ATOM 2985 N N . LEU A 1 396 ? -13.288 22.215 11.749 1.00 50.66 396 LEU A N 1
ATOM 2986 C CA . LEU A 1 396 ? -12.813 21.669 10.467 1.00 50.66 396 LEU A CA 1
ATOM 2987 C C . LEU A 1 396 ? -11.408 22.152 10.087 1.00 50.66 396 LEU A C 1
ATOM 2989 O O . LEU A 1 396 ? -10.851 21.757 9.062 1.00 50.66 396 LEU A O 1
ATOM 2993 N N . MET A 1 397 ? -10.841 23.057 10.886 1.00 59.81 397 MET A N 1
ATOM 2994 C CA . MET A 1 397 ? -9.561 23.685 10.601 1.00 59.81 397 MET A CA 1
ATOM 2995 C C . MET A 1 397 ? -8.426 22.669 10.427 1.00 59.81 397 MET A C 1
ATOM 2997 O O . MET A 1 397 ? -7.651 22.875 9.507 1.00 59.81 397 MET A O 1
ATOM 3001 N N . PRO A 1 398 ? -8.293 21.576 11.207 1.00 55.50 398 PRO A N 1
ATOM 3002 C CA . PRO A 1 398 ? -7.226 20.595 10.993 1.00 55.50 398 PRO A CA 1
ATOM 3003 C C . PRO A 1 398 ? -7.316 19.846 9.657 1.00 55.50 398 PRO A C 1
ATOM 3005 O O . PRO A 1 398 ? -6.290 19.658 9.011 1.00 55.50 398 PRO A O 1
ATOM 3008 N N . GLU A 1 399 ? -8.508 19.442 9.218 1.00 58.91 399 GLU A N 1
ATOM 3009 C CA . GLU A 1 399 ? -8.745 18.714 7.964 1.00 58.91 399 GLU A CA 1
ATOM 3010 C C . GLU A 1 399 ? -8.608 19.637 6.750 1.00 58.91 399 GLU A C 1
ATOM 3012 O O . GLU A 1 399 ? -7.962 19.286 5.758 1.00 58.91 399 GLU A O 1
ATOM 3017 N N . VAL A 1 400 ? -9.157 20.850 6.856 1.00 59.44 400 VAL A N 1
ATOM 3018 C CA . VAL A 1 400 ? -8.981 21.909 5.858 1.00 59.44 400 VAL A CA 1
ATOM 3019 C C . VAL A 1 400 ? -7.507 22.291 5.768 1.00 59.44 400 VAL A C 1
ATOM 3021 O O . VAL A 1 400 ? -6.958 22.348 4.672 1.00 59.44 400 VAL A O 1
ATOM 3024 N N . GLU A 1 401 ? -6.822 22.475 6.897 1.00 61.47 401 GLU A N 1
ATOM 3025 C CA . GLU A 1 401 ? -5.382 22.719 6.916 1.00 61.47 401 GLU A CA 1
ATOM 3026 C C . GLU A 1 401 ? -4.610 21.514 6.371 1.00 61.47 401 GLU A C 1
ATOM 3028 O O . GLU A 1 401 ? -3.670 21.713 5.617 1.00 61.47 401 GLU A O 1
ATOM 3033 N N . ALA A 1 402 ? -5.006 20.269 6.632 1.00 64.69 402 ALA A N 1
ATOM 3034 C CA . ALA A 1 402 ? -4.328 19.112 6.051 1.00 64.69 402 ALA A CA 1
ATOM 3035 C C . ALA A 1 402 ? -4.412 19.089 4.512 1.00 64.69 402 ALA A C 1
ATOM 3037 O O . ALA A 1 402 ? -3.460 18.677 3.845 1.00 64.69 402 ALA A O 1
ATOM 3038 N N . ALA A 1 403 ? -5.521 19.567 3.939 1.00 62.56 403 ALA A N 1
ATOM 3039 C CA . ALA A 1 403 ? -5.662 19.746 2.497 1.00 62.56 403 ALA A CA 1
ATOM 3040 C C . ALA A 1 403 ? -4.879 20.968 1.982 1.00 62.56 403 ALA A C 1
ATOM 3042 O O . ALA A 1 403 ? -4.115 20.842 1.025 1.00 62.56 403 ALA A O 1
ATOM 3043 N N . LEU A 1 404 ? -5.015 22.126 2.637 1.00 66.81 404 LEU A N 1
ATOM 3044 C CA . LEU A 1 404 ? -4.357 23.380 2.247 1.00 66.81 404 LEU A CA 1
ATOM 3045 C C . LEU A 1 404 ? -2.830 23.310 2.372 1.00 66.81 404 LEU A C 1
ATOM 3047 O O . LEU A 1 404 ? -2.117 23.878 1.553 1.00 66.81 404 LEU A O 1
ATOM 3051 N N . TYR A 1 405 ? -2.322 22.610 3.386 1.00 79.25 405 TYR A N 1
ATOM 3052 C CA . TYR A 1 405 ? -0.891 22.437 3.617 1.00 79.25 405 TYR A CA 1
ATOM 3053 C C . TYR A 1 405 ? -0.293 21.290 2.802 1.00 79.25 405 TYR A C 1
ATOM 3055 O O . TYR A 1 405 ? 0.925 21.147 2.801 1.00 79.25 405 TYR A O 1
ATOM 3063 N N . ARG A 1 406 ? -1.094 20.485 2.087 1.00 74.31 406 ARG A N 1
ATOM 3064 C CA . ARG A 1 406 ? -0.579 19.364 1.282 1.00 74.31 406 ARG A CA 1
ATOM 3065 C C . ARG A 1 406 ? 0.459 19.829 0.260 1.00 74.31 406 ARG A C 1
ATOM 3067 O O . ARG A 1 406 ? 1.518 19.206 0.144 1.00 74.31 406 ARG A O 1
ATOM 3074 N N . THR A 1 407 ? 0.161 20.929 -0.424 1.00 79.56 407 THR A N 1
ATOM 3075 C CA . THR A 1 407 ? 1.049 21.594 -1.379 1.00 79.56 407 THR A CA 1
ATOM 3076 C C . THR A 1 407 ? 1.103 23.070 -1.029 1.00 79.56 407 THR A C 1
ATOM 3078 O O . THR A 1 407 ? 0.092 23.760 -1.113 1.00 79.56 407 THR A O 1
ATOM 3081 N N . VAL A 1 408 ? 2.276 23.554 -0.631 1.00 81.06 408 VAL A N 1
ATOM 3082 C CA . VAL A 1 408 ? 2.462 24.943 -0.202 1.00 81.06 408 VAL A CA 1
ATOM 3083 C C . VAL A 1 408 ? 3.505 25.609 -1.076 1.00 81.06 408 VAL A C 1
ATOM 3085 O O . VAL A 1 408 ? 4.592 25.067 -1.245 1.00 81.06 408 VAL A O 1
ATOM 3088 N N . ALA A 1 409 ? 3.198 26.805 -1.570 1.00 82.44 409 ALA A N 1
ATOM 3089 C CA . ALA A 1 409 ? 4.144 27.661 -2.269 1.00 82.44 409 ALA A CA 1
ATOM 3090 C C . ALA A 1 409 ? 4.261 29.012 -1.559 1.00 82.44 409 ALA A C 1
ATOM 3092 O O . ALA A 1 409 ? 3.257 29.614 -1.169 1.00 82.44 409 ALA A O 1
ATOM 3093 N N . VAL A 1 410 ? 5.489 29.491 -1.369 1.00 83.12 410 VAL A N 1
ATOM 3094 C CA . VAL A 1 410 ? 5.769 30.785 -0.742 1.00 83.12 410 VAL A CA 1
ATOM 3095 C C . VAL A 1 410 ? 6.830 31.549 -1.522 1.00 83.12 410 VAL A C 1
ATOM 3097 O O . VAL A 1 410 ? 7.924 31.047 -1.747 1.00 83.12 410 VAL A O 1
ATOM 3100 N N . SER A 1 411 ? 6.502 32.790 -1.884 1.00 82.50 411 SER A N 1
ATOM 3101 C CA . SER A 1 411 ? 7.335 33.652 -2.732 1.00 82.50 411 SER A CA 1
ATOM 3102 C C . SER A 1 411 ? 7.935 34.878 -2.012 1.00 82.50 411 SER A C 1
ATOM 3104 O O . SER A 1 411 ? 8.480 35.781 -2.639 1.00 82.50 411 SER A O 1
ATOM 3106 N N . SER A 1 412 ? 7.788 34.982 -0.682 1.00 83.75 412 SER A N 1
ATOM 3107 C CA . SER A 1 412 ? 8.333 36.106 0.099 1.00 83.75 412 SER A CA 1
ATOM 3108 C C . SER A 1 412 ? 8.786 35.699 1.501 1.00 83.75 412 SER A C 1
ATOM 3110 O O . SER A 1 412 ? 8.132 34.881 2.158 1.00 83.75 412 SER A O 1
ATOM 3112 N N . CYS A 1 413 ? 9.847 36.344 2.017 1.00 83.12 413 CYS A N 1
ATOM 3113 C CA . CYS A 1 413 ? 10.374 36.121 3.376 1.00 83.12 413 CYS A CA 1
ATOM 3114 C C . CYS A 1 413 ? 9.282 36.206 4.447 1.00 83.12 413 CYS A C 1
ATOM 3116 O O . CYS A 1 413 ? 9.236 35.401 5.379 1.00 83.12 413 CYS A O 1
ATOM 3118 N N . LYS A 1 414 ? 8.372 37.177 4.306 1.00 84.69 414 LYS A N 1
ATOM 3119 C CA . LYS A 1 414 ? 7.271 37.409 5.246 1.00 84.69 414 LYS A CA 1
ATOM 3120 C C . LYS A 1 414 ? 6.304 36.226 5.283 1.00 84.69 414 LYS A C 1
ATOM 3122 O O . LYS A 1 414 ? 5.970 35.753 6.372 1.00 84.69 414 LYS A O 1
ATOM 3127 N N . ASN A 1 415 ? 5.859 35.743 4.122 1.00 83.88 415 ASN A N 1
ATOM 3128 C CA . ASN A 1 415 ? 4.906 34.632 4.041 1.00 83.88 415 ASN A CA 1
ATOM 3129 C C . ASN A 1 415 ? 5.546 33.316 4.462 1.00 83.88 415 ASN A C 1
ATOM 3131 O O . ASN A 1 415 ? 4.951 32.556 5.220 1.00 83.88 415 ASN A O 1
ATOM 3135 N N . ALA A 1 416 ? 6.788 33.090 4.064 1.00 84.56 416 ALA A N 1
ATOM 3136 C CA . ALA A 1 416 ? 7.506 31.884 4.414 1.00 84.56 416 ALA A CA 1
ATOM 3137 C C . ALA A 1 416 ? 7.898 31.848 5.910 1.00 84.56 416 ALA A C 1
ATOM 3139 O O . ALA A 1 416 ? 7.788 30.807 6.555 1.00 84.56 416 ALA A O 1
ATOM 3140 N N . THR A 1 417 ? 8.194 32.996 6.533 1.00 89.31 417 THR A N 1
ATOM 3141 C CA . THR A 1 417 ? 8.330 33.100 8.000 1.00 89.31 417 THR A CA 1
ATOM 3142 C C . THR A 1 417 ? 7.010 32.804 8.717 1.00 89.31 417 THR A C 1
ATOM 3144 O O . THR A 1 417 ? 6.995 32.098 9.729 1.00 89.31 417 THR A O 1
ATOM 3147 N N . ARG A 1 418 ? 5.883 33.326 8.209 1.00 88.00 418 ARG A N 1
ATOM 3148 C CA . ARG A 1 418 ? 4.544 33.023 8.748 1.00 88.00 418 ARG A CA 1
ATOM 3149 C C . ARG A 1 418 ? 4.223 31.537 8.634 1.00 88.00 418 ARG A C 1
ATOM 3151 O O . ARG A 1 418 ? 3.742 30.966 9.609 1.00 88.00 418 ARG A O 1
ATOM 3158 N N . LEU A 1 419 ? 4.539 30.927 7.493 1.00 88.81 419 LEU A N 1
ATOM 3159 C CA . LEU A 1 419 ? 4.414 29.494 7.267 1.00 88.81 419 LEU A CA 1
ATOM 3160 C C . LEU A 1 419 ? 5.224 28.717 8.305 1.00 88.81 419 LEU A C 1
ATOM 3162 O O . LEU A 1 419 ? 4.645 27.942 9.055 1.00 88.81 419 LEU A O 1
ATOM 3166 N N . CYS A 1 420 ? 6.525 28.984 8.431 1.00 91.12 420 CYS A N 1
ATOM 3167 C CA . CYS A 1 420 ? 7.390 28.294 9.390 1.00 91.12 420 CYS A CA 1
ATOM 3168 C C . CYS A 1 420 ? 6.856 28.398 10.827 1.00 91.12 420 CYS A C 1
ATOM 3170 O O . CYS A 1 420 ? 6.737 27.392 11.522 1.00 91.12 420 CYS A O 1
ATOM 3172 N N . ARG A 1 421 ? 6.435 29.595 11.261 1.00 92.38 421 ARG A N 1
ATOM 3173 C CA . ARG A 1 421 ? 5.802 29.779 12.579 1.00 92.38 421 ARG A CA 1
ATOM 3174 C C . ARG A 1 421 ? 4.503 28.987 12.710 1.00 92.38 421 ARG A C 1
ATOM 3176 O O . ARG A 1 421 ? 4.232 28.446 13.776 1.00 92.38 421 ARG A O 1
ATOM 3183 N N . ALA A 1 422 ? 3.695 28.922 11.653 1.00 87.25 422 ALA A N 1
ATOM 3184 C CA . ALA A 1 422 ? 2.453 28.160 11.643 1.00 87.25 422 ALA A CA 1
ATOM 3185 C C . ALA A 1 422 ? 2.699 26.648 11.758 1.00 87.25 422 ALA A C 1
ATOM 3187 O O . ALA A 1 422 ? 1.954 25.998 12.492 1.00 87.25 422 ALA A O 1
ATOM 3188 N N . LEU A 1 423 ? 3.733 26.130 11.086 1.00 90.50 423 LEU A N 1
ATOM 3189 C CA . LEU A 1 423 ? 4.164 24.729 11.142 1.00 90.50 423 LEU A CA 1
ATOM 3190 C C . LEU A 1 423 ? 4.702 24.360 12.531 1.00 90.50 423 LEU A C 1
ATOM 3192 O O . LEU A 1 423 ? 4.272 23.367 13.110 1.00 90.50 423 LEU A O 1
ATOM 3196 N N . VAL A 1 424 ? 5.565 25.204 13.106 1.00 92.19 424 VAL A N 1
ATOM 3197 C CA . VAL A 1 424 ? 6.114 25.008 14.461 1.00 92.19 424 VAL A CA 1
ATOM 3198 C C . VAL A 1 424 ? 5.016 25.084 15.522 1.00 92.19 424 VAL A C 1
ATOM 3200 O O . VAL A 1 424 ? 4.967 24.263 16.433 1.00 92.19 424 VAL A O 1
ATOM 3203 N N . LYS A 1 425 ? 4.095 26.048 15.398 1.00 90.00 425 LYS A N 1
ATOM 3204 C CA . LYS A 1 425 ? 3.000 26.233 16.360 1.00 90.00 425 LYS A CA 1
ATOM 3205 C C . LYS A 1 425 ? 2.027 25.051 16.377 1.00 90.00 425 LYS A C 1
ATOM 3207 O O . LYS A 1 425 ? 1.411 24.799 17.410 1.00 90.00 425 LYS A O 1
ATOM 3212 N N . ARG A 1 426 ? 1.830 24.374 15.242 1.00 82.44 426 ARG A N 1
ATOM 3213 C CA . ARG A 1 426 ? 0.902 23.243 15.108 1.00 82.44 426 ARG A CA 1
ATOM 3214 C C . ARG A 1 426 ? 1.538 22.123 14.273 1.00 82.44 426 ARG A C 1
ATOM 3216 O O . ARG A 1 426 ? 1.381 22.128 13.052 1.00 82.44 426 ARG A O 1
ATOM 3223 N N . PRO A 1 427 ? 2.189 21.136 14.916 1.00 79.94 427 PRO A N 1
ATOM 3224 C CA . PRO A 1 427 ? 2.951 20.091 14.226 1.00 79.94 427 PRO A CA 1
ATOM 3225 C C . PRO A 1 427 ? 2.161 19.273 13.195 1.00 79.94 427 PRO A C 1
ATOM 3227 O O . PRO A 1 427 ? 2.731 18.850 12.193 1.00 79.94 427 PRO A O 1
ATOM 3230 N N . TYR A 1 428 ? 0.844 19.094 13.366 1.00 78.56 428 TYR A N 1
ATOM 3231 C CA . TYR A 1 428 ? 0.017 18.386 12.375 1.00 78.56 428 TYR A CA 1
ATOM 3232 C C . TYR A 1 428 ? -0.000 19.073 11.000 1.00 78.56 428 TYR A C 1
ATOM 3234 O O . TYR A 1 428 ? -0.143 18.396 9.986 1.00 78.56 428 TYR A O 1
ATOM 3242 N N . ARG A 1 429 ? 0.205 20.398 10.941 1.00 85.44 429 ARG A N 1
ATOM 3243 C CA . ARG A 1 429 ? 0.338 21.124 9.669 1.00 85.44 429 ARG A CA 1
ATOM 3244 C C . ARG A 1 429 ? 1.604 20.705 8.935 1.00 85.44 429 ARG A C 1
ATOM 3246 O O . ARG A 1 429 ? 1.571 20.560 7.724 1.00 85.44 429 ARG A O 1
ATOM 3253 N N . ALA A 1 430 ? 2.698 20.472 9.664 1.00 86.94 430 ALA A N 1
ATOM 3254 C CA . ALA A 1 430 ? 3.960 20.004 9.094 1.00 86.94 430 ALA A CA 1
ATOM 3255 C C . ALA A 1 430 ? 3.863 18.559 8.582 1.00 86.94 430 ALA A C 1
ATOM 3257 O O . ALA A 1 430 ? 4.365 18.260 7.502 1.00 86.94 430 ALA A O 1
ATOM 3258 N N . LEU A 1 431 ? 3.133 17.695 9.298 1.00 84.94 431 LEU A N 1
ATOM 3259 C CA . LEU A 1 431 ? 2.806 16.332 8.856 1.00 84.94 431 LEU A CA 1
ATOM 3260 C C . LEU A 1 431 ? 1.969 16.299 7.567 1.00 84.94 431 LEU A C 1
ATOM 3262 O O . LEU A 1 431 ? 2.062 15.341 6.801 1.00 84.94 431 LEU A O 1
ATOM 3266 N N . ALA A 1 432 ? 1.158 17.329 7.318 1.00 82.19 432 ALA A N 1
ATOM 3267 C CA . ALA A 1 432 ? 0.345 17.417 6.112 1.00 82.19 432 ALA A CA 1
ATOM 3268 C C . ALA A 1 432 ? 1.150 17.791 4.857 1.00 82.19 432 ALA A C 1
ATOM 3270 O O . ALA A 1 432 ? 0.747 17.412 3.757 1.00 82.19 432 ALA A O 1
ATOM 3271 N N . VAL A 1 433 ? 2.285 18.487 5.000 1.00 89.06 433 VAL A N 1
ATOM 3272 C CA . VAL A 1 433 ? 3.064 18.980 3.856 1.00 89.06 433 VAL A CA 1
ATOM 3273 C C . VAL A 1 433 ? 3.706 17.830 3.086 1.00 89.06 433 VAL A C 1
ATOM 3275 O O . VAL A 1 433 ? 4.561 17.106 3.596 1.00 89.06 433 VAL A O 1
ATOM 3278 N N . ARG A 1 434 ? 3.303 17.682 1.820 1.00 89.81 434 ARG A N 1
ATOM 3279 C CA . ARG A 1 434 ? 3.866 16.718 0.858 1.00 89.81 434 ARG A CA 1
ATOM 3280 C C . ARG A 1 434 ? 4.722 17.399 -0.200 1.00 89.81 434 ARG A C 1
ATOM 3282 O O . ARG A 1 434 ? 5.715 16.812 -0.634 1.00 89.81 434 ARG A O 1
ATOM 3289 N N . SER A 1 435 ? 4.362 18.626 -0.569 1.00 90.25 435 SER A N 1
ATOM 3290 C CA . SER A 1 435 ? 5.086 19.461 -1.520 1.00 90.25 435 SER A CA 1
ATOM 3291 C C . SER A 1 435 ? 5.290 20.859 -0.950 1.00 90.25 435 SER A C 1
ATOM 3293 O O . SER A 1 435 ? 4.329 21.490 -0.506 1.00 90.25 435 SER A O 1
ATOM 3295 N N . LEU A 1 436 ? 6.528 21.344 -0.976 1.00 90.81 436 LEU A N 1
ATOM 3296 C CA . LEU A 1 436 ? 6.888 22.682 -0.519 1.00 90.81 436 LEU A CA 1
ATOM 3297 C C . LEU A 1 436 ? 7.690 23.398 -1.606 1.00 90.81 436 LEU A C 1
ATOM 3299 O O . LEU A 1 436 ? 8.725 22.897 -2.029 1.00 90.81 436 LEU A O 1
ATOM 3303 N N . VAL A 1 437 ? 7.220 24.573 -2.011 1.00 88.25 437 VAL A N 1
ATOM 3304 C CA . VAL A 1 437 ? 7.898 25.484 -2.934 1.00 88.25 437 VAL A CA 1
ATOM 3305 C C . VAL A 1 437 ? 8.262 26.761 -2.190 1.00 88.25 437 VAL A C 1
ATOM 3307 O O . VAL A 1 437 ? 7.408 27.407 -1.578 1.00 88.25 437 VAL A O 1
ATOM 3310 N N . VAL A 1 438 ? 9.538 27.121 -2.223 1.00 86.50 438 VAL A N 1
ATOM 3311 C CA . VAL A 1 438 ? 10.103 28.289 -1.556 1.00 86.50 438 VAL A CA 1
ATOM 3312 C C . VAL A 1 438 ? 10.898 29.073 -2.585 1.00 86.50 438 VAL A C 1
ATOM 3314 O O . VAL A 1 438 ? 11.966 28.641 -2.998 1.00 86.50 438 VAL A O 1
ATOM 3317 N N . TYR A 1 439 ? 10.388 30.239 -2.964 1.00 85.25 439 TYR A N 1
ATOM 3318 C CA . TYR A 1 439 ? 11.048 31.171 -3.872 1.00 85.25 439 TYR A CA 1
ATOM 3319 C C . TYR A 1 439 ? 11.274 32.497 -3.144 1.00 85.25 439 TYR A C 1
ATOM 3321 O O . TYR A 1 439 ? 10.323 33.225 -2.873 1.00 85.25 439 TYR A O 1
ATOM 3329 N N . ILE A 1 440 ? 12.496 32.804 -2.714 1.00 81.88 440 ILE A N 1
ATOM 3330 C CA . ILE A 1 440 ? 12.727 33.946 -1.821 1.00 81.88 440 ILE A CA 1
ATOM 3331 C C . ILE A 1 440 ? 14.008 34.697 -2.167 1.00 81.88 440 ILE A C 1
ATOM 3333 O O . ILE A 1 440 ? 15.084 34.118 -2.262 1.00 81.88 440 ILE A O 1
ATOM 3337 N N . THR A 1 441 ? 13.885 36.021 -2.219 1.00 75.75 441 THR A N 1
ATOM 3338 C CA . THR A 1 441 ? 14.994 36.981 -2.210 1.00 75.75 441 THR A CA 1
ATOM 3339 C C . THR A 1 441 ? 15.068 37.676 -0.838 1.00 75.75 441 THR A C 1
ATOM 3341 O O . THR A 1 441 ? 14.037 38.120 -0.325 1.00 75.75 441 THR A O 1
ATOM 3344 N N . GLY A 1 442 ? 16.250 37.789 -0.230 1.00 70.62 442 GLY A N 1
ATOM 3345 C CA . GLY A 1 442 ? 16.500 38.333 1.112 1.00 70.62 442 GLY A CA 1
ATOM 3346 C C . GLY A 1 442 ? 16.596 37.270 2.221 1.00 70.62 442 GLY A C 1
ATOM 3347 O O . GLY A 1 442 ? 16.114 37.498 3.342 1.00 70.62 442 GLY A O 1
ATOM 3348 N N . GLY A 1 443 ? 17.174 36.100 1.911 1.00 65.94 443 GLY A N 1
ATOM 3349 C CA . GLY A 1 443 ? 17.103 34.852 2.687 1.00 65.94 443 GLY A CA 1
ATOM 3350 C C . GLY A 1 443 ? 17.593 34.875 4.148 1.00 65.94 443 GLY A C 1
ATOM 3351 O O . GLY A 1 443 ? 17.124 34.069 4.960 1.00 65.94 443 GLY A O 1
ATOM 3352 N N . ALA A 1 444 ? 18.427 35.841 4.549 1.00 71.38 444 ALA A N 1
ATOM 3353 C CA . ALA A 1 444 ? 18.966 35.915 5.915 1.00 71.38 444 ALA A CA 1
ATOM 3354 C C . ALA A 1 444 ? 17.869 35.949 7.001 1.00 71.38 444 ALA A C 1
ATOM 3356 O O . ALA A 1 444 ? 18.003 35.359 8.075 1.00 71.38 444 ALA A O 1
ATOM 3357 N N . SER A 1 445 ? 16.739 36.599 6.702 1.00 77.94 445 SER A N 1
ATOM 3358 C CA . SER A 1 445 ? 15.612 36.747 7.636 1.00 77.94 445 SER A CA 1
ATOM 3359 C C . SER A 1 445 ? 14.798 35.464 7.859 1.00 77.94 445 SER A C 1
ATOM 3361 O O . SER A 1 445 ? 14.102 35.352 8.872 1.00 77.94 445 SER A O 1
ATOM 3363 N N . ILE A 1 446 ? 14.888 34.483 6.952 1.00 85.38 446 ILE A N 1
ATOM 3364 C CA . ILE A 1 446 ? 14.107 33.241 7.020 1.00 85.38 446 ILE A CA 1
ATOM 3365 C C . ILE A 1 446 ? 14.908 32.025 7.502 1.00 85.38 446 ILE A C 1
ATOM 3367 O O . ILE A 1 446 ? 14.320 31.026 7.922 1.00 85.38 446 ILE A O 1
ATOM 3371 N N . LYS A 1 447 ? 16.238 32.121 7.551 1.00 88.50 447 LYS A N 1
ATOM 3372 C CA . LYS A 1 447 ? 17.121 31.031 7.985 1.00 88.50 447 LYS A CA 1
ATOM 3373 C C . LYS A 1 447 ? 16.699 30.385 9.313 1.00 88.50 447 LYS A C 1
ATOM 3375 O O . LYS A 1 447 ? 16.539 29.170 9.386 1.00 88.50 447 LYS A O 1
ATOM 3380 N N . GLN A 1 448 ? 16.473 31.184 10.359 1.00 90.56 448 GLN A N 1
ATOM 3381 C CA . GLN A 1 448 ? 16.045 30.672 11.672 1.00 90.56 448 GLN A CA 1
ATOM 3382 C C . GLN A 1 448 ? 14.634 30.051 11.658 1.00 90.56 448 GLN A C 1
ATOM 3384 O O . GLN A 1 448 ? 14.464 28.938 12.170 1.00 90.56 448 GLN A O 1
ATOM 3389 N N . PRO A 1 449 ? 13.616 30.702 11.057 1.00 91.06 449 PRO A N 1
ATOM 3390 C CA . PRO A 1 449 ? 12.316 30.072 10.838 1.00 91.06 449 PRO A CA 1
ATOM 3391 C C . PRO A 1 449 ? 12.391 28.716 10.119 1.00 91.06 449 PRO A C 1
ATOM 3393 O O . PRO A 1 449 ? 11.778 27.759 10.592 1.00 91.06 449 PRO A O 1
ATOM 3396 N N . LEU A 1 450 ? 13.163 28.606 9.031 1.00 90.25 450 LEU A N 1
ATOM 3397 C CA . LEU A 1 450 ? 13.333 27.349 8.292 1.00 90.25 450 LEU A CA 1
ATOM 3398 C C . LEU A 1 450 ? 14.041 26.287 9.131 1.00 90.25 450 LEU A C 1
ATOM 3400 O O . LEU A 1 450 ? 13.547 25.166 9.210 1.00 90.25 450 LEU A O 1
ATOM 3404 N N . LYS A 1 451 ? 15.120 26.652 9.835 1.00 92.19 451 LYS A N 1
ATOM 3405 C CA . LYS A 1 451 ? 15.833 25.748 10.752 1.00 92.19 451 LYS A CA 1
ATOM 3406 C C . LYS A 1 451 ? 14.897 25.117 11.789 1.00 92.19 451 LYS A C 1
ATOM 3408 O O . LYS A 1 451 ? 15.068 23.960 12.152 1.00 92.19 451 LYS A O 1
ATOM 3413 N N . SER A 1 452 ? 13.891 25.865 12.240 1.00 92.00 452 SER A N 1
ATOM 3414 C CA . SER A 1 452 ? 12.905 25.379 13.211 1.00 92.00 452 SER A CA 1
ATOM 3415 C C . SER A 1 452 ? 11.815 24.501 12.581 1.00 92.00 452 SER A C 1
ATOM 3417 O O . SER A 1 452 ? 11.274 23.624 13.248 1.00 92.00 452 SER A O 1
ATOM 3419 N N . ALA A 1 453 ? 11.455 24.747 11.318 1.00 92.12 453 ALA A N 1
ATOM 3420 C CA . ALA A 1 453 ? 10.333 24.082 10.656 1.00 92.12 453 ALA A CA 1
ATOM 3421 C C . ALA A 1 453 ? 10.734 22.815 9.883 1.00 92.12 453 ALA A C 1
ATOM 3423 O O . ALA A 1 453 ? 9.977 21.846 9.897 1.00 92.12 453 ALA A O 1
ATOM 3424 N N . LEU A 1 454 ? 11.904 22.798 9.233 1.00 92.44 454 LEU A N 1
ATOM 3425 C CA . LEU A 1 454 ? 12.373 21.677 8.405 1.00 92.44 454 LEU A CA 1
ATOM 3426 C C . LEU A 1 454 ? 12.382 20.323 9.146 1.00 92.44 454 LEU A C 1
ATOM 3428 O O . LEU A 1 454 ? 11.889 19.353 8.564 1.00 92.44 454 LEU A O 1
ATOM 3432 N N . PRO A 1 455 ? 12.807 20.225 10.426 1.00 92.88 455 PRO A N 1
ATOM 3433 C CA . PRO A 1 455 ? 12.765 18.962 11.170 1.00 92.88 455 PRO A CA 1
ATOM 3434 C C . PRO A 1 455 ? 11.354 18.391 11.382 1.00 92.88 455 PRO A C 1
ATOM 3436 O O . PRO A 1 455 ? 11.200 17.211 11.683 1.00 92.88 455 PRO A O 1
ATOM 3439 N N . LEU A 1 456 ? 10.306 19.205 11.231 1.00 92.56 456 LEU A N 1
ATOM 3440 C CA . LEU A 1 456 ? 8.916 18.776 11.412 1.00 92.56 456 LEU A CA 1
ATOM 3441 C C . LEU A 1 456 ? 8.297 18.214 10.121 1.00 92.56 456 LEU A C 1
ATOM 3443 O O . LEU A 1 456 ? 7.250 17.570 10.168 1.00 92.56 456 LEU A O 1
ATOM 3447 N N . LEU A 1 457 ? 8.929 18.441 8.967 1.00 93.19 457 LEU A N 1
ATOM 3448 C CA . LEU A 1 457 ? 8.410 18.096 7.640 1.00 93.19 457 LEU A CA 1
ATOM 3449 C C . LEU A 1 457 ? 8.696 16.636 7.251 1.00 93.19 457 LEU A C 1
ATOM 3451 O O . LEU A 1 457 ? 9.090 16.349 6.126 1.00 93.19 457 LEU A O 1
ATOM 3455 N N . THR A 1 458 ? 8.470 15.684 8.157 1.00 93.12 458 THR A N 1
ATOM 3456 C CA . THR A 1 458 ? 8.786 14.248 7.962 1.00 93.12 458 THR A CA 1
ATOM 3457 C C . THR A 1 458 ? 8.076 13.606 6.764 1.00 93.12 458 THR A C 1
ATOM 3459 O O . THR A 1 458 ? 8.491 12.570 6.248 1.00 93.12 458 THR A O 1
ATOM 3462 N N . SER A 1 459 ? 6.994 14.234 6.313 1.00 91.81 459 SER A N 1
ATOM 3463 C CA . SER A 1 459 ? 6.111 13.772 5.248 1.00 91.81 459 SER A CA 1
ATOM 3464 C C . SER A 1 459 ? 6.419 14.355 3.863 1.00 91.81 459 SER A C 1
ATOM 3466 O O . SER A 1 459 ? 5.774 13.945 2.890 1.00 91.81 459 SER A O 1
ATOM 3468 N N . LEU A 1 460 ? 7.401 15.257 3.768 1.00 94.94 460 LEU A N 1
ATOM 3469 C CA . LEU A 1 460 ? 7.763 15.978 2.551 1.00 94.94 460 LEU A CA 1
ATOM 3470 C C . LEU A 1 460 ? 8.370 15.044 1.493 1.00 94.94 460 LEU A C 1
ATOM 3472 O O . LEU A 1 460 ? 9.255 14.240 1.791 1.00 94.94 460 LEU A O 1
ATOM 3476 N N . LYS A 1 461 ? 7.887 15.153 0.249 1.00 93.94 461 LYS A N 1
ATOM 3477 C CA . LYS A 1 461 ? 8.334 14.343 -0.901 1.00 93.94 461 LYS A CA 1
ATOM 3478 C C . LYS A 1 461 ? 8.799 15.175 -2.097 1.00 93.94 461 LYS A C 1
ATOM 3480 O O . LYS A 1 461 ? 9.656 14.692 -2.839 1.00 93.94 461 LYS A O 1
ATOM 3485 N N . ARG A 1 462 ? 8.269 16.391 -2.273 1.00 94.25 462 ARG A N 1
ATOM 3486 C CA . ARG A 1 462 ? 8.709 17.378 -3.277 1.00 94.25 462 ARG A CA 1
ATOM 3487 C C . ARG A 1 462 ? 9.171 18.643 -2.558 1.00 94.25 462 ARG A C 1
ATOM 3489 O O . ARG A 1 462 ? 8.413 19.198 -1.764 1.00 94.25 462 ARG A O 1
ATOM 3496 N N . LEU A 1 463 ? 10.396 19.076 -2.833 1.00 94.00 463 LEU A N 1
ATOM 3497 C CA . LEU A 1 463 ? 10.926 20.355 -2.370 1.00 94.00 463 LEU A CA 1
ATOM 3498 C C . LEU A 1 463 ? 11.433 21.146 -3.572 1.00 94.00 463 LEU A C 1
ATOM 3500 O O . LEU A 1 463 ? 12.249 20.647 -4.339 1.00 94.00 463 LEU A O 1
ATOM 3504 N N . GLU A 1 464 ? 10.966 22.376 -3.701 1.00 91.31 464 GLU A N 1
ATOM 3505 C CA . GLU A 1 464 ? 11.542 23.381 -4.582 1.00 91.31 464 GLU A CA 1
ATOM 3506 C C . GLU A 1 464 ? 12.056 24.523 -3.715 1.00 91.31 464 GLU A C 1
ATOM 3508 O O . GLU A 1 464 ? 11.300 25.122 -2.950 1.00 91.31 464 GLU A O 1
ATOM 3513 N N . LEU A 1 465 ? 13.360 24.768 -3.774 1.00 89.38 465 LEU A N 1
ATOM 3514 C CA . LEU A 1 465 ? 14.044 25.743 -2.942 1.00 89.38 465 LEU A CA 1
ATOM 3515 C C . LEU A 1 465 ? 14.911 26.645 -3.817 1.00 89.38 465 LEU A C 1
ATOM 3517 O O . LEU A 1 465 ? 16.028 26.289 -4.188 1.00 89.38 465 LEU A O 1
ATOM 3521 N N . THR A 1 466 ? 14.394 27.836 -4.087 1.00 86.25 466 THR A N 1
ATOM 3522 C CA . THR A 1 466 ? 15.070 28.892 -4.832 1.00 86.25 466 THR A CA 1
ATOM 3523 C C . THR A 1 466 ? 15.312 30.074 -3.904 1.00 86.25 466 THR A C 1
ATOM 3525 O O . THR A 1 466 ? 14.380 30.802 -3.554 1.00 86.25 466 THR A O 1
ATOM 3528 N N . VAL A 1 467 ? 16.558 30.241 -3.454 1.00 84.88 467 VAL A N 1
ATOM 3529 C CA . VAL A 1 467 ? 16.934 31.252 -2.451 1.00 84.88 467 VAL A CA 1
ATOM 3530 C C . VAL A 1 467 ? 18.240 31.952 -2.805 1.00 84.88 467 VAL A C 1
ATOM 3532 O O . VAL A 1 467 ? 19.154 31.354 -3.362 1.00 84.88 467 VAL A O 1
ATOM 3535 N N . ASP A 1 468 ? 18.349 33.231 -2.461 1.00 80.75 468 ASP A N 1
ATOM 3536 C CA . ASP A 1 468 ? 19.562 34.019 -2.693 1.00 80.75 468 ASP A CA 1
ATOM 3537 C C . ASP A 1 468 ? 20.639 33.873 -1.608 1.00 80.75 468 ASP A C 1
ATOM 3539 O O . ASP A 1 468 ? 21.797 34.180 -1.870 1.00 80.75 468 ASP A O 1
ATOM 3543 N N . ASP A 1 469 ? 20.282 33.398 -0.411 1.00 83.69 469 ASP A N 1
ATOM 3544 C CA . ASP A 1 469 ? 21.212 33.152 0.697 1.00 83.69 469 ASP A CA 1
ATOM 3545 C C . ASP A 1 469 ? 21.677 31.678 0.703 1.00 83.69 469 ASP A C 1
ATOM 3547 O O . ASP A 1 469 ? 20.902 30.794 1.099 1.00 83.69 469 ASP A O 1
ATOM 3551 N N . PRO A 1 470 ? 22.937 31.380 0.321 1.00 79.56 470 PRO A N 1
ATOM 3552 C CA . PRO A 1 470 ? 23.444 30.008 0.255 1.00 79.56 470 PRO A CA 1
ATOM 3553 C C . PRO A 1 470 ? 23.510 29.325 1.630 1.00 79.56 470 PRO A C 1
ATOM 3555 O O . PRO A 1 470 ? 23.531 28.098 1.725 1.00 79.56 470 PRO A O 1
ATOM 3558 N N . SER A 1 471 ? 23.476 30.090 2.725 1.00 84.69 471 SER A N 1
ATOM 3559 C CA . SER A 1 471 ? 23.563 29.547 4.079 1.00 84.69 471 SER A CA 1
ATOM 3560 C C . SER A 1 471 ? 22.283 28.839 4.556 1.00 84.69 471 SER A C 1
ATOM 3562 O O . SER A 1 471 ? 22.259 28.296 5.667 1.00 84.69 471 SER A O 1
ATOM 3564 N N . ILE A 1 472 ? 21.228 28.830 3.731 1.00 88.19 472 ILE A N 1
ATOM 3565 C CA . ILE A 1 472 ? 19.992 28.062 3.941 1.00 88.19 472 ILE A CA 1
ATOM 3566 C C . ILE A 1 472 ? 20.170 26.589 3.545 1.00 88.19 472 ILE A C 1
ATOM 3568 O O . ILE A 1 472 ? 19.593 25.722 4.198 1.00 88.19 472 ILE A O 1
ATOM 3572 N N . PHE A 1 473 ? 20.977 26.284 2.525 1.00 88.25 473 PHE A N 1
ATOM 3573 C CA . PHE A 1 473 ? 21.135 24.920 2.007 1.00 88.25 473 PHE A CA 1
ATOM 3574 C C . PHE A 1 473 ? 21.659 23.908 3.040 1.00 88.25 473 PHE A C 1
ATOM 3576 O O . PHE A 1 473 ? 21.065 22.832 3.129 1.00 88.25 473 PHE A O 1
ATOM 3583 N N . PRO A 1 474 ? 22.646 24.235 3.905 1.00 90.25 474 PRO A N 1
ATOM 3584 C CA . PRO A 1 474 ? 23.102 23.314 4.948 1.00 90.25 474 PRO A CA 1
ATOM 3585 C C . PRO A 1 474 ? 21.996 22.842 5.900 1.00 90.25 474 PRO A C 1
ATOM 3587 O O . PRO A 1 474 ? 22.107 21.768 6.478 1.00 90.25 474 PRO A O 1
ATOM 3590 N N . LEU A 1 475 ? 20.899 23.600 6.043 1.00 90.94 475 LEU A N 1
ATOM 3591 C CA . LEU A 1 475 ? 19.766 23.201 6.887 1.00 90.94 475 LEU A CA 1
ATOM 3592 C C . LEU A 1 475 ? 19.051 21.939 6.374 1.00 90.94 475 LEU A C 1
ATOM 3594 O O . LEU A 1 475 ? 18.298 21.324 7.127 1.00 90.94 475 LEU A O 1
ATOM 3598 N N . LEU A 1 476 ? 19.245 21.570 5.104 1.00 91.06 476 LEU A N 1
ATOM 3599 C CA . LEU A 1 476 ? 18.660 20.366 4.515 1.00 91.06 476 LEU A CA 1
ATOM 3600 C C . LEU A 1 476 ? 19.391 19.084 4.936 1.00 91.06 476 LEU A C 1
ATOM 3602 O O . LEU A 1 476 ? 18.771 18.024 4.918 1.00 91.06 476 LEU A O 1
ATOM 3606 N N . LEU A 1 477 ? 20.662 19.170 5.348 1.00 89.62 477 LEU A N 1
ATOM 3607 C CA . LEU A 1 477 ? 21.450 18.012 5.796 1.00 89.62 477 LEU A CA 1
ATOM 3608 C C . LEU A 1 477 ? 20.896 17.402 7.088 1.00 89.62 477 LEU A C 1
ATOM 3610 O O . LEU A 1 477 ? 20.896 16.185 7.258 1.00 89.62 477 LEU A O 1
ATOM 3614 N N . ASP A 1 478 ? 20.360 18.251 7.964 1.00 81.06 478 ASP A N 1
ATOM 3615 C CA . ASP A 1 478 ? 19.787 17.855 9.252 1.00 81.06 478 ASP A CA 1
ATOM 3616 C C . ASP A 1 478 ? 18.309 17.426 9.143 1.00 81.06 478 ASP A C 1
ATOM 3618 O O . ASP A 1 478 ? 17.662 17.111 10.147 1.00 81.06 478 ASP A O 1
ATOM 3622 N N . ALA A 1 479 ? 17.726 17.454 7.940 1.00 85.25 479 ALA A N 1
ATOM 3623 C CA . ALA A 1 479 ? 16.298 17.248 7.763 1.00 85.25 479 ALA A CA 1
ATOM 3624 C C . ALA A 1 479 ? 15.917 15.751 7.684 1.00 85.25 479 ALA A C 1
ATOM 3626 O O . ALA A 1 479 ? 16.564 14.971 6.984 1.00 85.25 479 ALA A O 1
ATOM 3627 N N . PRO A 1 480 ? 14.819 15.318 8.339 1.00 87.50 480 PRO A N 1
ATOM 3628 C CA . PRO A 1 480 ? 14.462 13.900 8.447 1.00 87.50 480 PRO A CA 1
ATOM 3629 C C . PRO A 1 480 ? 13.743 13.343 7.210 1.00 87.50 480 PRO A C 1
ATOM 3631 O O . PRO A 1 480 ? 13.410 12.158 7.170 1.00 87.50 480 PRO A O 1
ATOM 3634 N N . PHE A 1 481 ? 13.426 14.184 6.223 1.00 92.50 481 PHE A N 1
ATOM 3635 C CA . PHE A 1 481 ? 12.650 13.776 5.059 1.00 92.50 481 PHE A CA 1
ATOM 3636 C C . PHE A 1 481 ? 13.504 13.125 3.968 1.00 92.50 481 PHE A C 1
ATOM 3638 O O . PHE A 1 481 ? 14.700 13.379 3.812 1.00 92.50 481 PHE A O 1
ATOM 3645 N N . ARG A 1 482 ? 12.832 12.279 3.182 1.00 92.25 482 ARG A N 1
ATOM 3646 C CA . ARG A 1 482 ? 13.377 11.609 1.999 1.00 92.25 482 ARG A CA 1
ATOM 3647 C C . ARG A 1 482 ? 12.592 12.042 0.770 1.00 92.25 482 ARG A C 1
ATOM 3649 O O . ARG A 1 482 ? 11.421 11.664 0.619 1.00 92.25 482 ARG A O 1
ATOM 3656 N N . LEU A 1 483 ? 13.231 12.862 -0.058 1.00 94.69 483 LEU A N 1
ATOM 3657 C CA . LEU A 1 483 ? 12.645 13.480 -1.241 1.00 94.69 483 LEU A CA 1
ATOM 3658 C C . LEU A 1 483 ? 12.611 12.495 -2.415 1.00 94.69 483 LEU A C 1
ATOM 3660 O O . LEU A 1 483 ? 13.506 11.669 -2.591 1.00 94.69 483 LEU A O 1
ATOM 3664 N N . ARG A 1 484 ? 11.561 12.611 -3.233 1.00 93.56 484 ARG A N 1
ATOM 3665 C CA . ARG A 1 484 ? 11.496 12.030 -4.586 1.00 93.56 484 ARG A CA 1
ATOM 3666 C C . ARG A 1 484 ? 11.805 13.078 -5.652 1.00 93.56 484 ARG A C 1
ATOM 3668 O O . ARG A 1 484 ? 12.315 12.738 -6.716 1.00 93.56 484 ARG A O 1
ATOM 3675 N N . THR A 1 485 ? 11.506 14.343 -5.362 1.00 92.06 485 THR A N 1
ATOM 3676 C CA . THR A 1 485 ? 11.729 15.475 -6.263 1.00 92.06 485 THR A CA 1
ATOM 3677 C C . THR A 1 485 ? 12.384 16.618 -5.504 1.00 92.06 485 THR A C 1
ATOM 3679 O O . THR A 1 485 ? 11.876 17.039 -4.462 1.00 92.06 485 THR A O 1
ATOM 3682 N N . LEU A 1 486 ? 13.492 17.114 -6.046 1.00 91.62 486 LEU A N 1
ATOM 3683 C CA . LEU A 1 486 ? 14.229 18.257 -5.527 1.00 91.62 486 LEU A CA 1
ATOM 3684 C C . LEU A 1 486 ? 14.505 19.218 -6.681 1.00 91.62 486 LEU A C 1
ATOM 3686 O O . LEU A 1 486 ? 15.111 18.838 -7.678 1.00 91.62 486 LEU A O 1
ATOM 3690 N N . LEU A 1 487 ? 14.058 20.457 -6.537 1.00 89.12 487 LEU A N 1
ATOM 3691 C CA . LEU A 1 487 ? 14.465 21.563 -7.388 1.00 89.12 487 LEU A CA 1
ATOM 3692 C C . LEU A 1 487 ? 15.232 22.549 -6.515 1.00 89.12 487 LEU A C 1
ATOM 3694 O O . LEU A 1 487 ? 14.731 22.956 -5.465 1.00 89.12 487 LEU A O 1
ATOM 3698 N N . THR A 1 488 ? 16.439 22.914 -6.924 1.00 85.19 488 THR A N 1
ATOM 3699 C CA . THR A 1 488 ? 17.239 23.913 -6.215 1.00 85.19 488 THR A CA 1
ATOM 3700 C C . THR A 1 488 ? 17.658 25.027 -7.151 1.00 85.19 488 THR A C 1
ATOM 3702 O O . THR A 1 488 ? 18.042 24.792 -8.294 1.00 85.19 488 THR A O 1
ATOM 3705 N N . GLY A 1 489 ? 17.601 26.255 -6.651 1.00 80.19 489 GLY A N 1
ATOM 3706 C CA . GLY A 1 489 ? 18.032 27.431 -7.387 1.00 80.19 489 GLY A CA 1
ATOM 3707 C C . GLY A 1 489 ? 18.451 28.575 -6.479 1.00 80.19 489 GLY A C 1
ATOM 3708 O O . GLY A 1 489 ? 18.321 28.510 -5.256 1.00 80.19 489 GLY A O 1
ATOM 3709 N N . GLY A 1 490 ? 18.968 29.644 -7.072 1.00 77.50 490 GLY A N 1
ATOM 3710 C CA . GLY A 1 490 ? 19.496 30.778 -6.313 1.00 77.50 490 GLY A CA 1
ATOM 3711 C C . GLY A 1 490 ? 20.531 31.569 -7.086 1.00 77.50 490 GLY A C 1
ATOM 3712 O O . GLY A 1 490 ? 20.699 31.335 -8.275 1.00 77.50 490 GLY A O 1
ATOM 3713 N N . TYR A 1 491 ? 21.252 32.476 -6.425 1.00 72.31 491 TYR A N 1
ATOM 3714 C CA . TYR A 1 491 ? 22.369 33.184 -7.069 1.00 72.31 491 TYR A CA 1
ATOM 3715 C C . TYR A 1 491 ? 23.733 32.516 -6.863 1.00 72.31 491 TYR A C 1
ATOM 3717 O O . TYR A 1 491 ? 24.660 32.757 -7.626 1.00 72.31 491 TYR A O 1
ATOM 3725 N N . TYR A 1 492 ? 23.853 31.663 -5.847 1.00 70.12 492 TYR A N 1
ATOM 3726 C CA . TYR A 1 492 ? 25.118 31.058 -5.438 1.00 70.12 492 TYR A CA 1
ATOM 3727 C C . TYR A 1 492 ? 24.989 29.545 -5.426 1.00 70.12 492 TYR A C 1
ATOM 3729 O O . TYR A 1 492 ? 24.016 29.018 -4.883 1.00 70.12 492 TYR A O 1
ATOM 3737 N N . TYR A 1 493 ? 25.974 28.863 -6.005 1.00 73.19 493 TYR A N 1
ATOM 3738 C CA . TYR A 1 493 ? 26.082 27.415 -5.923 1.00 73.19 493 TYR A CA 1
ATOM 3739 C C . TYR A 1 493 ? 26.565 27.024 -4.510 1.00 73.19 493 TYR A C 1
ATOM 3741 O O . TYR A 1 493 ? 27.639 27.466 -4.113 1.00 73.19 493 TYR A O 1
ATOM 3749 N N . PRO A 1 494 ? 25.794 26.264 -3.715 1.00 73.81 494 PRO A N 1
ATOM 3750 C CA . PRO A 1 494 ? 26.182 25.917 -2.350 1.00 73.81 494 PRO A CA 1
ATOM 3751 C C . PRO A 1 494 ? 27.217 24.786 -2.315 1.00 73.81 494 PRO A C 1
ATOM 3753 O O . PRO A 1 494 ? 26.989 23.725 -2.894 1.00 73.81 494 PRO A O 1
ATOM 3756 N N . ASP A 1 495 ? 28.278 24.950 -1.522 1.00 75.50 495 ASP A N 1
ATOM 3757 C CA . ASP A 1 495 ? 29.337 23.934 -1.359 1.00 75.50 495 ASP A CA 1
ATOM 3758 C C . ASP A 1 495 ? 28.803 22.571 -0.878 1.00 75.50 495 ASP A C 1
ATOM 3760 O O . ASP A 1 495 ? 29.326 21.521 -1.234 1.00 75.50 495 ASP A O 1
ATOM 3764 N N . CYS A 1 496 ? 27.720 22.574 -0.093 1.00 81.19 496 CYS A N 1
ATOM 3765 C CA . CYS A 1 496 ? 27.115 21.373 0.493 1.00 81.19 496 CYS A CA 1
ATOM 3766 C C . CYS A 1 496 ? 26.076 20.668 -0.400 1.00 81.19 496 CYS A C 1
ATOM 3768 O O . CYS A 1 496 ? 25.414 19.742 0.067 1.00 81.19 496 CYS A O 1
ATOM 3770 N N . VAL A 1 497 ? 25.877 21.084 -1.661 1.00 79.44 497 VAL A N 1
ATOM 3771 C CA . VAL A 1 497 ? 24.868 20.443 -2.535 1.00 79.44 497 VAL A CA 1
ATOM 3772 C C . VAL A 1 497 ? 25.140 18.958 -2.727 1.00 79.44 497 VAL A C 1
ATOM 3774 O O . VAL A 1 497 ? 24.195 18.174 -2.712 1.00 79.44 497 VAL A O 1
ATOM 3777 N N . GLU A 1 498 ? 26.401 18.549 -2.857 1.00 78.94 498 GLU A N 1
ATOM 3778 C CA . GLU A 1 498 ? 26.733 17.127 -2.990 1.00 78.94 498 GLU A CA 1
ATOM 3779 C C . GLU A 1 498 ? 26.333 16.327 -1.752 1.00 78.94 498 GLU A C 1
ATOM 3781 O O . GLU A 1 498 ? 25.723 15.268 -1.883 1.00 78.94 498 GLU A O 1
ATOM 3786 N N . ASP A 1 499 ? 26.596 16.861 -0.559 1.00 85.06 499 ASP A N 1
ATOM 3787 C CA . ASP A 1 499 ? 26.210 16.227 0.703 1.00 85.06 499 ASP A CA 1
ATOM 3788 C C . ASP A 1 499 ? 24.682 16.138 0.833 1.00 85.06 499 ASP A C 1
ATOM 3790 O O . ASP A 1 499 ? 24.137 15.126 1.285 1.00 85.06 499 ASP A O 1
ATOM 3794 N N . ILE A 1 500 ? 23.962 17.172 0.374 1.00 87.88 500 ILE A N 1
ATOM 3795 C CA . ILE A 1 500 ? 22.495 17.171 0.335 1.00 87.88 500 ILE A CA 1
ATOM 3796 C C . ILE A 1 500 ? 22.007 16.058 -0.588 1.00 87.88 500 ILE A C 1
ATOM 3798 O O . ILE A 1 500 ? 21.131 15.291 -0.193 1.00 87.88 500 ILE A O 1
ATOM 3802 N N . LEU A 1 501 ? 22.578 15.925 -1.784 1.00 86.81 501 LEU A N 1
ATOM 3803 C CA . LEU A 1 501 ? 22.208 14.869 -2.725 1.00 86.81 501 LEU A CA 1
ATOM 3804 C C . LEU A 1 501 ? 22.551 13.475 -2.187 1.00 86.81 501 LEU A C 1
ATOM 3806 O O . LEU A 1 501 ? 21.699 12.589 -2.233 1.00 86.81 501 LEU A O 1
ATOM 3810 N N . ALA A 1 502 ? 23.728 13.297 -1.585 1.00 86.38 502 ALA A N 1
ATOM 3811 C CA . ALA A 1 502 ? 24.136 12.047 -0.945 1.00 86.38 502 ALA A CA 1
ATOM 3812 C C . ALA A 1 502 ? 23.206 11.643 0.209 1.00 86.38 502 ALA A C 1
ATOM 3814 O O . ALA A 1 502 ? 22.947 10.459 0.425 1.00 86.38 502 ALA A O 1
ATOM 3815 N N . SER A 1 503 ? 22.626 12.617 0.917 1.00 88.31 503 SER A N 1
ATOM 3816 C CA . SER A 1 503 ? 21.619 12.356 1.953 1.00 88.31 503 SER A CA 1
ATOM 3817 C C . SER A 1 503 ? 20.251 11.908 1.400 1.00 88.31 503 SER A C 1
ATOM 3819 O O . SER A 1 503 ? 19.376 11.496 2.172 1.00 88.31 503 SER A O 1
ATOM 3821 N N . GLN A 1 504 ? 20.042 11.971 0.077 1.00 91.19 504 GLN A N 1
ATOM 3822 C CA . GLN A 1 504 ? 18.762 11.738 -0.603 1.00 91.19 504 GLN A CA 1
ATOM 3823 C C . GLN A 1 504 ? 18.844 10.628 -1.680 1.00 91.19 504 GLN A C 1
ATOM 3825 O O . GLN A 1 504 ? 18.489 10.861 -2.836 1.00 91.19 504 GLN A O 1
ATOM 3830 N N . PRO A 1 505 ? 19.194 9.374 -1.330 1.00 88.88 505 PRO A N 1
ATOM 3831 C CA . PRO A 1 505 ? 19.313 8.279 -2.307 1.00 88.88 505 PRO A CA 1
ATOM 3832 C C . PRO A 1 505 ? 17.978 7.890 -2.976 1.00 88.88 505 PRO A C 1
ATOM 3834 O O . PRO A 1 505 ? 17.956 7.215 -4.006 1.00 88.88 505 PRO A O 1
ATOM 3837 N N . SER A 1 506 ? 16.840 8.312 -2.409 1.00 90.31 506 SER A N 1
ATOM 3838 C CA . SER A 1 506 ? 15.494 8.098 -2.963 1.00 90.31 506 SER A CA 1
ATOM 3839 C C . SER A 1 506 ? 15.103 9.084 -4.068 1.00 90.31 506 SER A C 1
ATOM 3841 O O . SER A 1 506 ? 13.977 9.014 -4.569 1.00 90.31 506 SER A O 1
ATOM 3843 N N . LEU A 1 507 ? 15.972 10.042 -4.398 1.00 92.06 507 LEU A N 1
ATOM 3844 C CA . LEU A 1 507 ? 15.666 11.096 -5.352 1.00 92.06 507 LEU A CA 1
ATOM 3845 C C . LEU A 1 507 ? 15.513 10.517 -6.764 1.00 92.06 507 LEU A C 1
ATOM 3847 O O . LEU A 1 507 ? 16.390 9.819 -7.264 1.00 92.06 507 LEU A O 1
ATOM 3851 N N . GLN A 1 508 ? 14.387 10.821 -7.406 1.00 91.75 508 GLN A N 1
ATOM 3852 C CA . GLN A 1 508 ? 14.053 10.346 -8.753 1.00 91.75 508 GLN A CA 1
ATOM 3853 C C . GLN A 1 508 ? 14.112 11.469 -9.790 1.00 91.75 508 GLN A C 1
ATOM 3855 O O . GLN A 1 508 ? 14.400 11.215 -10.963 1.00 91.75 508 GLN A O 1
ATOM 3860 N N . ARG A 1 509 ? 13.839 12.708 -9.357 1.00 90.31 509 ARG A N 1
ATOM 3861 C CA . ARG A 1 509 ? 13.832 13.910 -10.198 1.00 90.31 509 ARG A CA 1
ATOM 3862 C C . ARG A 1 509 ? 14.645 15.022 -9.552 1.00 90.31 509 ARG A C 1
ATOM 3864 O O . ARG A 1 509 ? 14.418 15.333 -8.378 1.00 90.31 509 ARG A O 1
ATOM 3871 N N . PHE A 1 510 ? 15.531 15.632 -10.329 1.00 88.06 510 PHE A N 1
ATOM 3872 C CA . PHE A 1 510 ? 16.390 16.715 -9.869 1.00 88.06 510 PHE A CA 1
ATOM 3873 C C . PHE A 1 510 ? 16.438 17.869 -10.876 1.00 88.06 510 PHE A C 1
ATOM 3875 O O . PHE A 1 510 ? 16.577 17.631 -12.074 1.00 88.06 510 PHE A O 1
ATOM 3882 N N . SER A 1 511 ? 16.326 19.109 -10.392 1.00 85.12 511 SER A N 1
ATOM 3883 C CA . SER A 1 511 ? 16.462 20.325 -11.204 1.00 85.12 511 SER A CA 1
ATOM 3884 C C . SER A 1 511 ? 17.442 21.311 -10.576 1.00 85.12 511 SER A C 1
ATOM 3886 O O . SER A 1 511 ? 17.385 21.543 -9.366 1.00 85.12 511 SER A O 1
ATOM 3888 N N . LEU A 1 512 ? 18.298 21.907 -11.411 1.00 78.56 512 LEU A N 1
ATOM 3889 C CA . LEU A 1 512 ? 19.316 22.892 -11.034 1.00 78.56 512 LEU A CA 1
ATOM 3890 C C . LEU A 1 512 ? 19.055 24.247 -11.711 1.00 78.56 512 LEU A C 1
ATOM 3892 O O . LEU A 1 512 ? 19.052 24.347 -12.940 1.00 78.56 512 LEU A O 1
ATOM 3896 N N . MET A 1 513 ? 18.888 25.295 -10.897 1.00 75.00 513 MET A N 1
ATOM 3897 C CA . MET A 1 513 ? 18.505 26.654 -11.309 1.00 75.00 513 MET A CA 1
ATOM 3898 C C . MET A 1 513 ? 19.313 27.750 -10.581 1.00 75.00 513 MET A C 1
ATOM 3900 O O . MET A 1 513 ? 18.751 28.696 -10.023 1.00 75.00 513 MET A O 1
ATOM 3904 N N . PHE A 1 514 ? 20.642 27.636 -10.532 1.00 72.62 514 PHE A N 1
ATOM 3905 C CA . PHE A 1 514 ? 21.502 28.687 -9.964 1.00 72.62 514 PHE A CA 1
ATOM 3906 C C . PHE A 1 514 ? 21.815 29.769 -11.002 1.00 72.62 514 PHE A C 1
ATOM 3908 O O . PHE A 1 514 ? 21.840 29.461 -12.177 1.00 72.62 514 PHE A O 1
ATOM 3915 N N . THR A 1 515 ? 21.997 31.027 -10.597 1.00 62.81 515 THR A N 1
ATOM 3916 C CA . THR A 1 515 ? 22.211 32.206 -11.454 1.00 62.81 515 THR A CA 1
ATOM 3917 C C . THR A 1 515 ? 23.356 33.044 -10.871 1.00 62.81 515 THR A C 1
ATOM 3919 O O . THR A 1 515 ? 23.088 33.894 -10.029 1.00 62.81 515 THR A O 1
ATOM 3922 N N . PRO A 1 516 ? 24.623 32.846 -11.260 1.00 57.25 516 PRO A N 1
ATOM 3923 C CA . PRO A 1 516 ? 25.721 33.658 -10.725 1.00 57.25 516 PRO A CA 1
ATOM 3924 C C . PRO A 1 516 ? 25.469 35.157 -10.963 1.00 57.25 516 PRO A C 1
ATOM 3926 O O . PRO A 1 516 ? 24.925 35.551 -12.000 1.00 57.25 516 PRO A O 1
ATOM 3929 N N . ARG A 1 517 ? 25.834 36.017 -10.000 1.00 56.16 517 ARG A N 1
ATOM 3930 C CA . ARG A 1 517 ? 25.813 37.474 -10.227 1.00 56.16 517 ARG A CA 1
ATOM 3931 C C . ARG A 1 517 ? 26.813 37.807 -11.335 1.00 56.16 517 ARG A C 1
ATOM 3933 O O . ARG A 1 517 ? 27.894 37.234 -11.362 1.00 56.16 517 ARG A O 1
ATOM 3940 N N . ARG A 1 518 ? 26.452 38.755 -12.212 1.00 52.19 518 ARG A N 1
ATOM 3941 C CA . ARG A 1 518 ? 27.158 39.158 -13.453 1.00 52.19 518 ARG A CA 1
ATOM 3942 C C . ARG A 1 518 ? 28.657 39.519 -13.320 1.00 52.19 518 ARG A C 1
ATOM 3944 O O . ARG A 1 518 ? 29.261 39.859 -14.326 1.00 52.19 518 ARG A O 1
ATOM 3951 N N . GLU A 1 519 ? 29.262 39.436 -12.138 1.00 48.53 519 GLU A N 1
ATOM 3952 C CA . GLU A 1 519 ? 30.626 39.903 -11.854 1.00 48.53 519 GLU A CA 1
ATOM 3953 C C . GLU A 1 519 ? 31.527 38.862 -11.158 1.00 48.53 519 GLU A C 1
ATOM 3955 O O . GLU A 1 519 ? 32.720 39.108 -11.014 1.00 48.53 519 GLU A O 1
ATOM 3960 N N . GLU A 1 520 ? 31.014 37.682 -10.785 1.00 50.75 520 GLU A N 1
ATOM 3961 C CA . GLU A 1 520 ? 31.819 36.605 -10.187 1.00 50.75 520 GLU A CA 1
ATOM 3962 C C . GLU A 1 520 ? 31.640 35.311 -11.003 1.00 50.75 520 GLU A C 1
ATOM 3964 O O . GLU A 1 520 ? 30.539 34.749 -11.017 1.00 50.75 520 GLU A O 1
ATOM 3969 N N . PRO A 1 521 ? 32.672 34.827 -11.726 1.00 50.69 521 PRO A N 1
ATOM 3970 C CA . PRO A 1 521 ? 32.598 33.521 -12.369 1.00 50.69 521 PRO A CA 1
ATOM 3971 C C . PRO A 1 521 ? 32.348 32.450 -11.302 1.00 50.69 521 PRO A C 1
ATOM 3973 O O . PRO A 1 521 ? 32.956 32.484 -10.233 1.00 50.69 521 PRO A O 1
ATOM 3976 N N . LEU A 1 522 ? 31.456 31.494 -11.589 1.00 52.34 522 LEU A N 1
ATOM 3977 C CA . LEU A 1 522 ? 31.333 30.279 -10.781 1.00 52.34 522 LEU A CA 1
ATOM 3978 C C . LEU A 1 522 ? 32.731 29.669 -10.639 1.00 52.34 522 LEU A C 1
ATOM 3980 O O . LEU A 1 522 ? 33.363 29.355 -11.649 1.00 52.34 522 LEU A O 1
ATOM 3984 N N . ASP A 1 523 ? 33.215 29.509 -9.410 1.00 52.62 523 ASP A N 1
ATOM 3985 C CA . ASP A 1 523 ? 34.431 28.746 -9.148 1.00 52.62 523 ASP A CA 1
ATOM 3986 C C . ASP A 1 523 ? 34.135 27.256 -9.385 1.00 52.62 523 ASP A C 1
ATOM 3988 O O . ASP A 1 523 ? 33.680 26.518 -8.509 1.00 52.62 523 ASP A O 1
ATOM 3992 N N . LEU A 1 524 ? 34.315 26.832 -10.636 1.00 52.25 524 LEU A N 1
ATOM 3993 C CA . LEU A 1 524 ? 34.025 25.478 -11.099 1.00 52.25 524 LEU A CA 1
ATOM 3994 C C . LEU A 1 524 ? 35.067 24.449 -10.613 1.00 52.25 524 LEU A C 1
ATOM 3996 O O . LEU A 1 524 ? 34.840 23.258 -10.821 1.00 52.25 524 LEU A O 1
ATOM 4000 N N . GLU A 1 525 ? 36.175 24.852 -9.965 1.00 49.84 525 GLU A N 1
ATOM 4001 C CA . GLU A 1 525 ? 37.134 23.894 -9.378 1.00 49.84 525 GLU A CA 1
ATOM 4002 C C . GLU A 1 525 ? 36.527 23.120 -8.197 1.00 49.84 525 GLU A C 1
ATOM 4004 O O . GLU A 1 525 ? 36.858 21.949 -7.990 1.00 49.84 525 GLU A O 1
ATOM 4009 N N . HIS A 1 526 ? 35.598 23.736 -7.456 1.00 47.38 526 HIS A N 1
ATOM 4010 C CA . HIS A 1 526 ? 34.935 23.127 -6.298 1.00 47.38 526 HIS A CA 1
ATOM 4011 C C . HIS A 1 526 ? 33.665 22.339 -6.647 1.00 47.38 526 HIS A C 1
ATOM 4013 O O . HIS A 1 526 ? 33.222 21.513 -5.844 1.00 47.38 526 HIS A O 1
ATOM 4019 N N . ALA A 1 527 ? 33.109 22.523 -7.851 1.00 52.78 527 ALA A N 1
ATOM 4020 C CA . ALA A 1 527 ? 32.012 21.712 -8.371 1.00 52.78 527 ALA A CA 1
ATOM 4021 C C . ALA A 1 527 ? 32.545 20.326 -8.767 1.00 52.78 527 ALA A C 1
ATOM 4023 O O . ALA A 1 527 ? 32.770 20.006 -9.939 1.00 52.78 527 ALA A O 1
ATOM 4024 N N . ARG A 1 528 ? 32.771 19.493 -7.749 1.00 54.94 528 ARG A N 1
ATOM 4025 C CA . ARG A 1 528 ? 32.957 18.049 -7.890 1.00 54.94 528 ARG A CA 1
ATOM 4026 C C . ARG A 1 528 ? 31.777 17.475 -8.698 1.00 54.94 528 ARG A C 1
ATOM 4028 O O . ARG A 1 528 ? 30.765 18.129 -8.943 1.00 54.94 528 ARG A O 1
ATOM 4035 N N . THR A 1 529 ? 31.950 16.292 -9.275 1.00 61.22 529 THR A N 1
ATOM 4036 C CA . THR A 1 529 ? 30.942 15.686 -10.157 1.00 61.22 529 THR A CA 1
ATOM 4037 C C . THR A 1 529 ? 29.655 15.397 -9.374 1.00 61.22 529 THR A C 1
ATOM 4039 O O . THR A 1 529 ? 29.530 14.344 -8.759 1.00 61.22 529 THR A O 1
ATOM 4042 N N . ILE A 1 530 ? 28.696 16.318 -9.439 1.00 61.41 530 ILE A N 1
ATOM 4043 C CA . ILE A 1 530 ? 27.446 16.321 -8.655 1.00 61.41 530 ILE A CA 1
ATOM 4044 C C . ILE A 1 530 ? 26.566 15.098 -8.919 1.00 61.41 530 ILE A C 1
ATOM 4046 O O . ILE A 1 530 ? 25.832 14.640 -8.047 1.00 61.41 530 ILE A O 1
ATOM 4050 N N . LEU A 1 531 ? 26.644 14.552 -10.133 1.00 67.69 531 LEU A N 1
ATOM 4051 C CA . LEU A 1 531 ? 25.870 13.394 -10.560 1.00 67.69 531 LEU A CA 1
ATOM 4052 C C . LEU A 1 531 ? 26.806 12.207 -10.756 1.00 67.69 531 LEU A C 1
ATOM 4054 O O . LEU A 1 531 ? 27.340 11.992 -11.846 1.00 67.69 531 LEU A O 1
ATOM 4058 N N . ARG A 1 532 ? 26.999 11.435 -9.684 1.00 71.50 532 ARG A N 1
ATOM 4059 C CA . ARG A 1 532 ? 27.624 10.112 -9.756 1.00 71.50 532 ARG A CA 1
ATOM 4060 C C . ARG A 1 532 ? 26.596 9.021 -9.441 1.00 71.50 532 ARG A C 1
ATOM 4062 O O . ARG A 1 532 ? 25.823 9.204 -8.496 1.00 71.50 532 ARG A O 1
ATOM 4069 N N . PRO A 1 533 ? 26.532 7.930 -10.228 1.00 71.19 533 PRO A N 1
ATOM 4070 C CA . PRO A 1 533 ? 25.527 6.875 -10.056 1.00 71.19 533 PRO A CA 1
ATOM 4071 C C . PRO A 1 533 ? 25.462 6.259 -8.654 1.00 71.19 533 PRO A C 1
ATOM 4073 O O . PRO A 1 533 ? 24.394 5.826 -8.230 1.00 71.19 533 PRO A O 1
ATOM 4076 N N . ASP A 1 5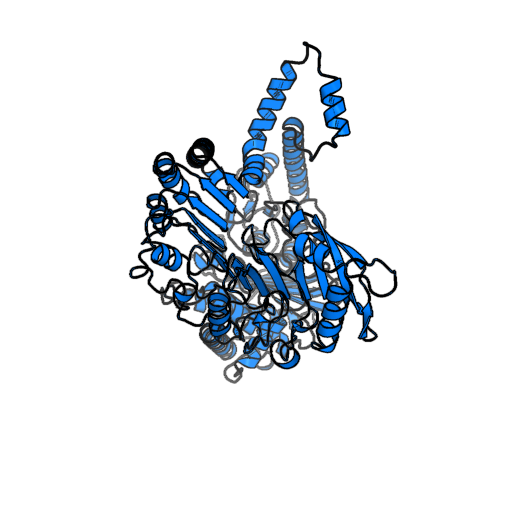34 ? 26.582 6.252 -7.930 1.00 77.38 534 ASP A N 1
ATOM 4077 C CA . ASP A 1 534 ? 26.686 5.801 -6.540 1.00 77.38 534 ASP A CA 1
ATOM 4078 C C . ASP A 1 534 ? 25.957 6.716 -5.543 1.00 77.38 534 ASP A C 1
ATOM 4080 O O . ASP A 1 534 ? 25.492 6.237 -4.512 1.00 77.38 534 ASP A O 1
ATOM 4084 N N . ILE A 1 535 ? 25.805 8.010 -5.847 1.00 79.19 535 ILE A N 1
ATOM 4085 C CA . ILE A 1 535 ? 25.155 8.985 -4.956 1.00 79.19 535 ILE A CA 1
ATOM 4086 C C . ILE A 1 535 ? 23.627 8.960 -5.116 1.00 79.19 535 ILE A C 1
ATOM 4088 O O . ILE A 1 535 ? 22.898 9.000 -4.126 1.00 79.19 535 ILE A O 1
ATOM 4092 N N . LEU A 1 536 ? 23.117 8.913 -6.353 1.00 86.06 536 LEU A N 1
ATOM 4093 C CA . LEU A 1 536 ? 21.684 9.088 -6.645 1.00 86.06 536 LEU A CA 1
ATOM 4094 C C . LEU A 1 536 ? 21.089 7.918 -7.457 1.00 86.06 536 LEU A C 1
ATOM 4096 O O . LEU A 1 536 ? 20.497 8.151 -8.517 1.00 86.06 536 LEU A O 1
ATOM 4100 N N . PRO A 1 537 ? 21.214 6.651 -7.032 1.00 85.31 537 PRO A N 1
ATOM 4101 C CA . PRO A 1 537 ? 20.984 5.468 -7.885 1.00 85.31 537 PRO A CA 1
ATOM 4102 C C . PRO A 1 537 ? 19.605 5.424 -8.580 1.00 85.31 537 PRO A C 1
ATOM 4104 O O . PRO A 1 537 ? 19.432 4.822 -9.646 1.00 85.31 537 PRO A O 1
ATOM 4107 N N . ASN A 1 538 ? 18.616 6.114 -8.007 1.00 88.94 538 ASN A N 1
ATOM 4108 C CA . ASN A 1 538 ? 17.237 6.183 -8.488 1.00 88.94 538 ASN A CA 1
ATOM 4109 C C . ASN A 1 538 ? 16.928 7.379 -9.402 1.00 88.94 538 ASN A C 1
ATOM 4111 O O . ASN A 1 538 ? 15.794 7.502 -9.865 1.00 88.94 538 ASN A O 1
ATOM 4115 N N . LEU A 1 539 ? 17.896 8.254 -9.680 1.00 89.81 539 LEU A N 1
ATOM 4116 C CA . LEU A 1 539 ? 17.676 9.424 -10.522 1.00 89.81 539 LEU A CA 1
ATOM 4117 C C . LEU A 1 539 ? 17.382 8.981 -11.963 1.00 89.81 539 LEU A C 1
ATOM 4119 O O . LEU A 1 539 ? 18.135 8.210 -12.563 1.00 89.81 539 LEU A O 1
ATOM 4123 N N . ARG A 1 540 ? 16.249 9.447 -12.495 1.00 90.06 540 ARG A N 1
ATOM 4124 C CA . ARG A 1 540 ? 15.779 9.166 -13.865 1.00 90.06 540 ARG A CA 1
ATOM 4125 C C . ARG A 1 540 ? 15.440 10.433 -14.643 1.00 90.06 540 ARG A C 1
ATOM 4127 O O . ARG A 1 540 ? 15.356 10.379 -15.866 1.00 90.06 540 ARG A O 1
ATOM 4134 N N . SER A 1 541 ? 15.244 11.556 -13.955 1.00 90.69 541 SER A N 1
ATOM 4135 C CA . SER A 1 541 ? 14.854 12.834 -14.547 1.00 90.69 541 SER A CA 1
ATOM 4136 C C . SER A 1 541 ? 15.787 13.950 -14.094 1.00 90.69 541 SER A C 1
ATOM 4138 O O . SER A 1 541 ? 15.986 14.135 -12.890 1.00 90.69 541 SER A O 1
ATOM 4140 N N . LEU A 1 542 ? 16.338 14.681 -15.063 1.00 87.88 542 LEU A N 1
ATOM 4141 C CA . LEU A 1 542 ? 17.255 15.795 -14.843 1.00 87.88 542 LEU A CA 1
ATOM 4142 C C . LEU A 1 542 ? 16.804 17.024 -15.638 1.00 87.88 542 LEU A C 1
ATOM 4144 O O . LEU A 1 542 ? 16.602 16.938 -16.848 1.00 87.88 542 LEU A O 1
ATOM 4148 N N . THR A 1 543 ? 16.723 18.166 -14.961 1.00 85.69 543 THR A N 1
ATOM 4149 C CA . THR A 1 543 ? 16.526 19.476 -15.590 1.00 85.69 543 THR A CA 1
ATOM 4150 C C . THR A 1 543 ? 17.716 20.382 -15.278 1.00 85.69 543 THR A C 1
ATOM 4152 O O . THR A 1 543 ? 18.096 20.530 -14.115 1.00 85.69 543 THR A O 1
ATOM 4155 N N . GLY A 1 544 ? 18.318 20.992 -16.300 1.00 79.44 544 GLY A N 1
ATOM 4156 C CA . GLY A 1 544 ? 19.494 21.853 -16.147 1.00 79.44 544 GLY A CA 1
ATOM 4157 C C . GLY A 1 544 ? 19.370 23.171 -16.904 1.00 79.44 544 GLY A C 1
ATOM 4158 O O . GLY A 1 544 ? 19.102 23.181 -18.103 1.00 79.44 544 GLY A O 1
ATOM 4159 N N . TRP A 1 545 ? 19.606 24.287 -16.213 1.00 76.94 545 TRP A N 1
ATOM 4160 C CA . TRP A 1 545 ? 19.702 25.617 -16.822 1.00 76.94 545 TRP A CA 1
ATOM 4161 C C . TRP A 1 545 ? 21.152 25.911 -17.200 1.00 76.94 545 TRP A C 1
ATOM 4163 O O . TRP A 1 545 ? 21.964 26.311 -16.371 1.00 76.94 545 TRP A O 1
ATOM 4173 N N . VAL A 1 546 ? 21.481 25.686 -18.466 1.00 71.38 546 VAL A N 1
ATOM 4174 C CA . VAL A 1 546 ? 22.849 25.529 -18.966 1.00 71.38 546 VAL A CA 1
ATOM 4175 C C . VAL A 1 546 ? 23.617 26.841 -19.041 1.00 71.38 546 VAL A C 1
ATOM 4177 O O . VAL A 1 546 ? 24.770 26.892 -18.623 1.00 71.38 546 VAL A O 1
ATOM 4180 N N . ALA A 1 547 ? 22.948 27.928 -19.439 1.00 62.22 547 ALA A N 1
ATOM 4181 C CA . ALA A 1 547 ? 23.500 29.284 -19.378 1.00 62.22 547 ALA A CA 1
ATOM 4182 C C . ALA A 1 547 ? 23.928 29.706 -17.956 1.00 62.22 547 ALA A C 1
ATOM 4184 O O . ALA A 1 547 ? 24.543 30.754 -17.772 1.00 62.22 547 ALA A O 1
ATOM 4185 N N . ARG A 1 548 ? 23.560 28.923 -16.934 1.00 64.56 548 ARG A N 1
ATOM 4186 C CA . ARG A 1 548 ? 23.755 29.267 -15.528 1.00 64.56 548 ARG A CA 1
ATOM 4187 C C . ARG A 1 548 ? 24.412 28.161 -14.688 1.00 64.56 548 ARG A C 1
ATOM 4189 O O . ARG A 1 548 ? 24.912 28.444 -13.602 1.00 64.56 548 ARG A O 1
ATOM 4196 N N . PHE A 1 549 ? 24.467 26.931 -15.203 1.00 63.50 549 PHE A N 1
ATOM 4197 C CA . PHE A 1 549 ? 25.227 25.803 -14.673 1.00 63.50 549 PHE A CA 1
ATOM 4198 C C . PHE A 1 549 ? 25.687 24.891 -15.832 1.00 63.50 549 PHE A C 1
ATOM 4200 O O . PHE A 1 549 ? 24.848 24.248 -16.471 1.00 63.50 549 PHE A O 1
ATOM 4207 N N . PRO A 1 550 ? 26.999 24.792 -16.116 1.00 65.06 550 PRO A N 1
ATOM 4208 C CA . PRO A 1 550 ? 27.473 24.052 -17.276 1.00 65.06 550 PRO A CA 1
ATOM 4209 C C . PRO A 1 550 ? 27.360 22.539 -17.053 1.00 65.06 550 PRO A C 1
ATOM 4211 O O . PRO A 1 550 ? 28.064 21.948 -16.232 1.00 65.06 550 PRO A O 1
ATOM 4214 N N . LEU A 1 551 ? 26.513 21.877 -17.847 1.00 68.56 551 LEU A N 1
ATOM 4215 C CA . LEU A 1 551 ? 26.359 20.412 -17.841 1.00 68.56 551 LEU A CA 1
ATOM 4216 C C . LEU A 1 551 ? 27.660 19.665 -18.150 1.00 68.56 551 LEU A C 1
ATOM 4218 O O . LEU A 1 551 ? 27.776 18.486 -17.823 1.00 68.56 551 LEU A O 1
ATOM 4222 N N . THR A 1 552 ? 28.657 20.341 -18.726 1.00 65.50 552 THR A N 1
ATOM 4223 C CA . THR A 1 552 ? 30.010 19.803 -18.927 1.00 65.50 552 THR A CA 1
ATOM 4224 C C . THR A 1 552 ? 30.709 19.396 -17.626 1.00 65.50 552 THR A C 1
ATOM 4226 O O . THR A 1 552 ? 31.707 18.679 -17.668 1.00 65.50 552 THR A O 1
ATOM 4229 N N . LEU A 1 553 ? 30.199 19.826 -16.466 1.00 63.22 553 LEU A N 1
ATOM 4230 C CA . LEU A 1 553 ? 30.650 19.349 -15.156 1.00 63.22 553 LEU A CA 1
ATOM 4231 C C . LEU A 1 553 ? 30.234 17.905 -14.860 1.00 63.22 553 LEU A C 1
ATOM 4233 O O . LEU A 1 553 ? 30.873 17.227 -14.054 1.00 63.22 553 LEU A O 1
ATOM 4237 N N . ILE A 1 554 ? 29.187 17.407 -15.516 1.00 73.12 554 ILE A N 1
ATOM 4238 C CA . ILE A 1 554 ? 28.799 16.006 -15.417 1.00 73.12 554 ILE A CA 1
ATOM 4239 C C . ILE A 1 554 ? 29.728 15.221 -16.339 1.00 73.12 554 ILE A C 1
ATOM 4241 O O . ILE A 1 554 ? 29.777 15.464 -17.543 1.00 73.12 554 ILE A O 1
ATOM 4245 N N . LYS A 1 555 ? 30.499 14.298 -15.763 1.00 71.12 555 LYS A N 1
ATOM 4246 C CA . LYS A 1 555 ? 31.519 13.515 -16.485 1.00 71.12 555 LYS A CA 1
ATOM 4247 C C . LYS A 1 555 ? 31.201 12.024 -16.562 1.00 71.12 555 LYS A C 1
ATOM 4249 O O . LYS A 1 555 ? 31.915 11.287 -17.234 1.00 71.12 555 LYS A O 1
ATOM 4254 N N . HIS A 1 556 ? 30.156 11.576 -15.870 1.00 74.12 556 HIS A N 1
ATOM 4255 C CA . HIS A 1 556 ? 29.813 10.166 -15.751 1.00 74.12 556 HIS A CA 1
ATOM 4256 C C . HIS A 1 556 ? 28.489 9.866 -16.458 1.00 74.12 556 HIS A C 1
ATOM 4258 O O . HIS A 1 556 ? 27.533 10.629 -16.29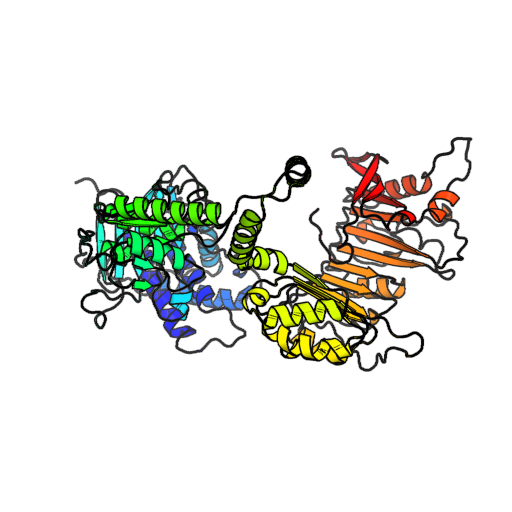5 1.00 74.12 556 HIS A O 1
ATOM 4264 N N . PRO A 1 557 ? 28.409 8.756 -17.211 1.00 76.56 557 PRO A N 1
ATOM 4265 C CA . PRO A 1 557 ? 27.143 8.250 -17.715 1.00 76.56 557 PRO A CA 1
ATOM 4266 C C . PRO A 1 557 ? 26.188 7.960 -16.560 1.00 76.56 557 PRO A C 1
ATOM 4268 O O . PRO A 1 557 ? 26.587 7.463 -15.505 1.00 76.56 557 PRO A O 1
ATOM 4271 N N . TYR A 1 558 ? 24.916 8.254 -16.782 1.00 78.31 558 TYR A N 1
ATOM 4272 C CA . TYR A 1 558 ? 23.864 8.118 -15.787 1.00 78.31 558 TYR A CA 1
ATOM 4273 C C . TYR A 1 558 ? 22.603 7.618 -16.494 1.00 78.31 558 TYR A C 1
ATOM 4275 O O . TYR A 1 558 ? 22.344 8.088 -17.602 1.00 78.31 558 TYR A O 1
ATOM 4283 N N . PRO A 1 559 ? 21.800 6.703 -15.916 1.00 84.69 559 PRO A N 1
ATOM 4284 C CA . PRO A 1 559 ? 20.575 6.206 -16.552 1.00 84.69 559 PRO A CA 1
ATOM 4285 C C . PRO A 1 559 ? 19.432 7.240 -16.525 1.00 84.69 559 PRO A C 1
ATOM 4287 O O . PRO A 1 559 ? 18.342 6.978 -16.014 1.00 84.69 559 PRO A O 1
ATOM 4290 N N . ILE A 1 560 ? 19.681 8.439 -17.054 1.00 89.94 560 ILE A N 1
ATOM 4291 C CA . ILE A 1 560 ? 18.671 9.479 -17.232 1.00 89.94 560 ILE A CA 1
ATOM 4292 C C . ILE A 1 560 ? 17.773 9.079 -18.396 1.00 89.94 560 ILE A C 1
ATOM 4294 O O . ILE A 1 560 ? 18.234 8.806 -19.504 1.00 89.94 560 ILE A O 1
ATOM 4298 N N . VAL A 1 561 ? 16.478 9.046 -18.113 1.00 93.25 561 VAL A N 1
ATOM 4299 C CA . VAL A 1 561 ? 15.411 8.704 -19.057 1.00 93.25 561 VAL A CA 1
ATOM 4300 C C . VAL A 1 561 ? 14.741 9.975 -19.573 1.00 93.25 561 VAL A C 1
ATOM 4302 O O . VAL A 1 561 ? 14.315 10.040 -20.723 1.00 93.25 561 VAL A O 1
ATOM 4305 N N . HIS A 1 562 ? 14.692 11.010 -18.737 1.00 92.31 562 HIS A N 1
ATOM 4306 C CA . HIS A 1 562 ? 14.016 12.262 -19.027 1.00 92.31 562 HIS A CA 1
ATOM 4307 C C . HIS A 1 562 ? 14.979 13.435 -18.802 1.00 92.31 562 HIS A C 1
ATOM 4309 O O . HIS A 1 562 ? 15.433 13.649 -17.675 1.00 92.31 562 HIS A O 1
ATOM 4315 N N . LEU A 1 563 ? 15.291 14.190 -19.855 1.00 90.94 563 LEU A N 1
ATOM 4316 C CA . LEU A 1 563 ? 16.238 15.305 -19.800 1.00 90.94 563 LEU A CA 1
ATOM 4317 C C . LEU A 1 563 ? 15.605 16.594 -20.325 1.00 90.94 563 LEU A C 1
ATOM 4319 O O . LEU A 1 563 ? 15.068 16.606 -21.429 1.00 90.94 563 LEU A O 1
ATOM 4323 N N . ALA A 1 564 ? 15.719 17.675 -19.555 1.00 88.12 564 ALA A N 1
ATOM 4324 C CA . ALA A 1 564 ? 15.331 19.019 -19.973 1.00 88.12 564 ALA A CA 1
ATOM 4325 C C . ALA A 1 564 ? 16.506 19.995 -19.832 1.00 88.12 564 ALA A C 1
ATOM 4327 O O . ALA A 1 564 ? 17.065 20.137 -18.743 1.00 88.12 564 ALA A O 1
ATOM 4328 N N . LEU A 1 565 ? 16.893 20.666 -20.919 1.00 86.69 565 LEU A N 1
ATOM 4329 C CA . LEU A 1 565 ? 17.990 21.637 -20.924 1.00 86.69 565 LEU A CA 1
ATOM 4330 C C . LEU A 1 565 ? 17.488 23.018 -21.327 1.00 86.69 565 LEU A C 1
ATOM 4332 O O . LEU A 1 565 ? 16.830 23.159 -22.353 1.00 86.69 565 LEU A O 1
ATOM 4336 N N . VAL A 1 566 ? 17.829 24.035 -20.539 1.00 82.19 566 VAL A N 1
ATOM 4337 C CA . VAL A 1 566 ? 17.357 25.412 -20.734 1.00 82.19 566 VAL A CA 1
ATOM 4338 C C . VAL A 1 566 ? 18.523 26.338 -21.039 1.00 82.19 566 VAL A C 1
ATOM 4340 O O . VAL A 1 566 ? 19.490 26.364 -20.279 1.00 82.19 566 VAL A O 1
ATOM 4343 N N . GLY A 1 567 ? 18.433 27.115 -22.119 1.00 79.19 567 GLY A N 1
ATOM 4344 C CA . GLY A 1 567 ? 19.514 27.997 -22.570 1.00 79.19 567 GLY A CA 1
ATOM 4345 C C . GLY A 1 567 ? 20.776 27.217 -22.938 1.00 79.19 567 GLY A C 1
ATOM 4346 O O . GLY A 1 567 ? 21.874 27.614 -22.556 1.00 79.19 567 GLY A O 1
ATOM 4347 N N . ALA A 1 568 ? 20.611 26.056 -23.575 1.00 80.75 568 ALA A N 1
ATOM 4348 C CA . ALA A 1 568 ? 21.713 25.167 -23.921 1.00 80.75 568 ALA A CA 1
ATOM 4349 C C . ALA A 1 568 ? 22.327 25.548 -25.270 1.00 80.75 568 ALA A C 1
ATOM 4351 O O . ALA A 1 568 ? 21.603 25.727 -26.252 1.00 80.75 568 ALA A O 1
ATOM 4352 N N . THR A 1 569 ? 23.660 25.612 -25.332 1.00 80.88 569 THR A N 1
ATOM 4353 C CA . THR A 1 569 ? 24.376 25.763 -26.604 1.00 80.88 569 THR A CA 1
ATOM 4354 C C . THR A 1 569 ? 24.519 24.406 -27.292 1.00 80.88 569 THR A C 1
ATOM 4356 O O . THR A 1 569 ? 24.383 23.340 -26.677 1.00 80.88 569 THR A O 1
ATOM 4359 N N . ARG A 1 570 ? 24.897 24.411 -28.575 1.00 80.00 570 ARG A N 1
ATOM 4360 C CA . ARG A 1 570 ? 25.215 23.179 -29.317 1.00 80.00 570 ARG A CA 1
ATOM 4361 C C . ARG A 1 570 ? 26.240 22.298 -28.593 1.00 80.00 570 ARG A C 1
ATOM 4363 O O . ARG A 1 570 ? 26.124 21.069 -28.619 1.00 80.00 570 ARG A O 1
ATOM 4370 N N . ARG A 1 571 ? 27.240 22.912 -27.953 1.00 80.69 571 ARG A N 1
ATOM 4371 C CA . ARG A 1 571 ? 28.282 22.197 -27.208 1.00 80.69 571 ARG A CA 1
ATOM 4372 C C . ARG A 1 571 ? 27.685 21.419 -26.037 1.00 80.69 571 ARG A C 1
ATOM 4374 O O . ARG A 1 571 ? 28.024 20.253 -25.852 1.00 80.69 571 ARG A O 1
ATOM 4381 N N . ASP A 1 572 ? 26.780 22.042 -25.292 1.00 83.38 572 ASP A N 1
ATOM 4382 C CA . ASP A 1 572 ? 26.156 21.437 -24.114 1.00 83.38 572 ASP A CA 1
ATOM 4383 C C . ASP A 1 572 ? 25.243 20.277 -24.488 1.00 83.38 572 ASP A C 1
ATOM 4385 O O . ASP A 1 572 ? 25.281 19.223 -23.855 1.00 83.38 572 ASP A O 1
ATOM 4389 N N . ILE 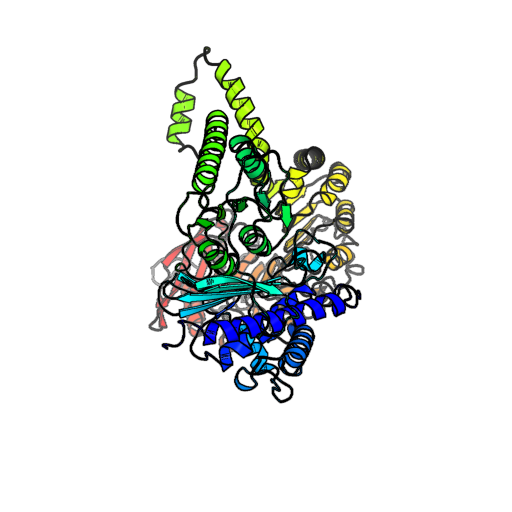A 1 573 ? 24.466 20.449 -25.559 1.00 86.75 573 ILE A N 1
ATOM 4390 C CA . ILE A 1 573 ? 23.576 19.405 -26.069 1.00 86.75 573 ILE A CA 1
ATOM 4391 C C . ILE A 1 573 ? 24.388 18.205 -26.559 1.00 86.75 573 ILE A C 1
ATOM 4393 O O . ILE A 1 573 ? 24.080 17.070 -26.203 1.00 86.75 573 ILE A O 1
ATOM 4397 N N . THR A 1 574 ? 25.463 18.447 -27.317 1.00 87.00 574 THR A N 1
ATOM 4398 C CA . THR A 1 574 ? 26.356 17.377 -27.795 1.00 87.00 574 THR A CA 1
ATOM 4399 C C . THR A 1 574 ? 26.963 16.608 -26.620 1.00 87.00 574 THR A C 1
ATOM 4401 O O . THR A 1 574 ? 26.969 15.376 -26.616 1.00 87.00 574 THR A O 1
ATOM 4404 N N . HIS A 1 575 ? 27.421 17.325 -25.588 1.00 85.81 575 HIS A N 1
ATOM 4405 C CA . HIS A 1 575 ? 27.948 16.714 -24.368 1.00 85.81 575 HIS A CA 1
ATOM 4406 C C . HIS A 1 575 ? 26.886 15.882 -23.639 1.00 85.81 575 HIS A C 1
ATOM 4408 O O . HIS A 1 575 ? 27.129 14.721 -23.316 1.00 85.81 575 HIS A O 1
ATOM 4414 N N . ALA A 1 576 ? 25.682 16.421 -23.442 1.00 88.19 576 ALA A N 1
ATOM 4415 C CA . ALA A 1 576 ? 24.595 15.713 -22.771 1.00 88.19 576 ALA A CA 1
ATOM 4416 C C . ALA A 1 576 ? 24.154 14.446 -23.527 1.00 88.19 576 ALA A C 1
ATOM 4418 O O . ALA A 1 576 ? 23.974 13.392 -22.914 1.00 88.19 576 ALA A O 1
ATOM 4419 N N . ILE A 1 577 ? 24.045 14.514 -24.857 1.00 89.88 577 ILE A N 1
ATOM 4420 C CA . ILE A 1 577 ? 23.751 13.350 -25.705 1.00 89.88 577 ILE A CA 1
ATOM 4421 C C . ILE A 1 577 ? 24.853 12.292 -25.569 1.00 89.88 577 ILE A C 1
ATOM 4423 O O . ILE A 1 577 ? 24.535 11.109 -25.468 1.00 89.88 577 ILE A O 1
ATOM 4427 N N . SER A 1 578 ? 26.129 12.691 -25.495 1.00 88.62 578 SER A N 1
ATOM 4428 C CA . SER A 1 578 ? 27.238 11.739 -25.316 1.00 88.62 578 SER A CA 1
ATOM 4429 C C . SER A 1 578 ? 27.160 10.951 -24.000 1.00 88.62 578 SER A C 1
ATOM 4431 O O . SER A 1 578 ? 27.606 9.807 -23.941 1.00 88.62 578 SER A O 1
ATOM 4433 N N . LEU A 1 579 ? 26.558 11.536 -22.958 1.00 87.19 579 LEU A N 1
ATOM 4434 C CA . LEU A 1 579 ? 26.423 10.917 -21.638 1.00 87.19 579 LEU A CA 1
ATOM 4435 C C . LEU A 1 579 ? 25.147 10.089 -21.480 1.00 87.19 579 LEU A C 1
ATOM 4437 O O . LEU A 1 579 ? 25.177 9.046 -20.827 1.00 87.19 579 LEU A O 1
ATOM 4441 N N . PHE A 1 580 ? 24.029 10.569 -22.030 1.00 90.31 580 PHE A N 1
ATOM 4442 C CA . PHE A 1 580 ? 22.694 10.043 -21.725 1.00 90.31 580 PHE A CA 1
ATOM 4443 C C . PHE A 1 580 ? 21.984 9.432 -22.936 1.00 90.31 580 PHE A C 1
ATOM 4445 O O . PHE A 1 580 ? 20.967 8.763 -22.769 1.00 90.31 580 PHE A O 1
ATOM 4452 N N . GLY A 1 581 ? 22.499 9.618 -24.155 1.00 91.06 581 GLY A N 1
ATOM 4453 C CA . GLY A 1 581 ? 21.764 9.335 -25.392 1.00 91.06 581 GLY A CA 1
ATOM 4454 C C . GLY A 1 581 ? 21.193 7.915 -25.496 1.00 91.06 581 GLY A C 1
ATOM 4455 O O . GLY A 1 581 ? 20.068 7.731 -25.952 1.00 91.06 581 GLY A O 1
ATOM 4456 N N . ASN A 1 582 ? 21.901 6.918 -24.959 1.00 92.56 582 ASN A N 1
ATOM 4457 C CA . ASN A 1 582 ? 21.471 5.513 -24.957 1.00 92.56 582 ASN A CA 1
ATOM 4458 C C . ASN A 1 582 ? 20.241 5.215 -24.078 1.00 92.56 582 ASN A C 1
ATOM 4460 O O . ASN A 1 582 ? 19.612 4.163 -24.236 1.00 92.56 582 ASN A O 1
ATOM 4464 N N . THR A 1 583 ? 19.920 6.084 -23.116 1.00 93.44 583 THR A N 1
ATOM 4465 C CA . THR A 1 583 ? 18.844 5.870 -22.134 1.00 93.44 583 THR A CA 1
ATOM 4466 C C . THR A 1 583 ? 17.699 6.867 -22.249 1.00 93.44 583 THR A C 1
ATOM 4468 O O . THR A 1 583 ? 16.633 6.593 -21.699 1.00 93.44 583 THR A O 1
ATOM 4471 N N . LEU A 1 584 ? 17.890 7.983 -22.959 1.00 94.19 584 LEU A N 1
ATOM 4472 C CA . LEU A 1 584 ? 16.875 9.025 -23.094 1.00 94.19 584 LEU A CA 1
ATOM 4473 C C . LEU A 1 584 ? 15.634 8.521 -23.832 1.00 94.19 584 LEU A C 1
ATOM 4475 O O . LEU A 1 584 ? 15.722 8.044 -24.958 1.00 94.19 584 LEU A O 1
ATOM 4479 N N . VAL A 1 585 ? 14.483 8.702 -23.188 1.00 94.81 585 VAL A N 1
ATOM 4480 C CA . VAL A 1 585 ? 13.136 8.525 -23.750 1.00 94.81 585 VAL A CA 1
ATOM 4481 C C . VAL A 1 585 ? 12.493 9.882 -24.032 1.00 94.81 585 VAL A C 1
ATOM 4483 O O . VAL A 1 585 ? 11.774 10.032 -25.017 1.00 94.81 585 VAL A O 1
ATOM 4486 N N . THR A 1 586 ? 12.795 10.893 -23.212 1.00 93.19 586 THR A N 1
ATOM 4487 C CA . THR A 1 586 ? 12.291 12.264 -23.373 1.00 93.19 586 THR A CA 1
ATOM 4488 C C . THR A 1 586 ? 13.447 13.254 -23.386 1.00 93.19 586 THR A C 1
ATOM 4490 O O . THR A 1 586 ? 14.268 13.253 -22.462 1.00 93.19 586 THR A O 1
ATOM 4493 N N . LEU A 1 587 ? 13.472 14.128 -24.392 1.00 92.50 587 LEU A N 1
ATOM 4494 C CA . LEU A 1 587 ? 14.416 15.236 -24.498 1.00 92.50 587 LEU A CA 1
ATOM 4495 C C . LEU A 1 587 ? 13.662 16.547 -24.730 1.00 92.50 587 LEU A C 1
ATOM 4497 O O . LEU A 1 587 ? 12.926 16.678 -25.702 1.00 92.50 587 LEU A O 1
ATOM 4501 N N . ILE A 1 588 ? 13.867 17.510 -23.839 1.00 90.31 588 ILE A N 1
ATOM 4502 C CA . ILE A 1 588 ? 13.311 18.860 -23.921 1.00 90.31 588 ILE A CA 1
ATOM 4503 C C . ILE A 1 588 ? 14.468 19.850 -24.006 1.00 90.31 588 ILE A C 1
ATOM 4505 O O . ILE A 1 588 ? 15.361 19.819 -23.158 1.00 90.31 588 ILE A O 1
ATOM 4509 N N . LEU A 1 589 ? 14.457 20.734 -24.998 1.00 88.12 589 LEU A N 1
ATOM 4510 C CA . LEU A 1 589 ? 15.511 21.721 -25.211 1.00 88.12 589 LEU A CA 1
ATOM 4511 C C . LEU A 1 589 ? 14.923 23.119 -25.372 1.00 88.12 589 LEU A C 1
ATOM 4513 O O . LEU A 1 589 ? 14.066 23.342 -26.214 1.00 88.12 589 LEU A O 1
ATOM 4517 N N . ILE A 1 590 ? 15.451 24.076 -24.618 1.00 83.50 590 ILE A N 1
ATOM 4518 C CA . ILE A 1 590 ? 15.377 25.489 -24.981 1.00 83.50 590 ILE A CA 1
ATOM 4519 C C . ILE A 1 590 ? 16.779 25.904 -25.391 1.00 83.50 590 ILE A C 1
ATOM 4521 O O . ILE A 1 590 ? 17.690 25.959 -24.555 1.00 83.50 590 ILE A O 1
ATOM 4525 N N . ARG A 1 591 ? 16.966 26.116 -26.690 1.00 83.12 591 ARG A N 1
ATOM 4526 C CA . ARG A 1 591 ? 18.269 26.409 -27.286 1.00 83.12 591 ARG A CA 1
ATOM 4527 C C . ARG A 1 591 ? 18.538 27.900 -27.178 1.00 83.12 591 ARG A C 1
ATOM 4529 O O . ARG A 1 591 ? 17.621 28.705 -27.293 1.00 83.12 591 ARG A O 1
ATOM 4536 N N . LEU A 1 592 ? 19.793 28.254 -26.938 1.00 77.50 592 LEU A N 1
ATOM 4537 C CA . LEU A 1 592 ? 20.248 29.622 -27.148 1.00 77.50 592 LEU A CA 1
ATOM 4538 C C . LEU A 1 592 ? 20.822 29.689 -28.564 1.00 77.50 592 LEU A C 1
ATOM 4540 O O . LEU A 1 592 ? 21.762 28.946 -28.860 1.00 77.50 592 LEU A O 1
ATOM 4544 N N . ILE A 1 593 ? 20.227 30.522 -29.415 1.00 75.12 593 ILE A N 1
ATOM 4545 C CA . ILE A 1 593 ? 20.693 30.768 -30.780 1.00 75.12 593 ILE A CA 1
ATOM 4546 C C . ILE A 1 593 ? 21.199 32.210 -30.842 1.00 75.12 593 ILE A C 1
ATOM 4548 O O . ILE A 1 593 ? 20.502 33.140 -30.445 1.00 75.12 593 ILE A O 1
ATOM 4552 N N . ASP A 1 594 ? 22.432 32.370 -31.308 1.00 70.75 594 ASP A N 1
ATOM 4553 C CA . ASP A 1 594 ? 23.121 33.653 -31.450 1.00 70.75 594 ASP A CA 1
ATOM 4554 C C . ASP A 1 594 ? 23.576 33.878 -32.902 1.00 70.75 594 ASP A C 1
ATOM 4556 O O . ASP A 1 594 ? 23.495 32.980 -33.741 1.00 70.75 594 ASP A O 1
ATOM 4560 N N . GLU A 1 595 ? 24.108 35.065 -33.205 1.00 67.62 595 GLU A N 1
ATOM 4561 C CA . GLU A 1 595 ? 24.630 35.411 -34.540 1.00 67.62 595 GLU A CA 1
ATOM 4562 C C . GLU A 1 595 ? 25.771 34.488 -35.021 1.00 67.62 595 GLU A C 1
ATOM 4564 O O . GLU A 1 595 ? 26.084 34.441 -36.209 1.00 67.62 595 GLU A O 1
ATOM 4569 N N . GLN A 1 596 ? 26.422 33.751 -34.112 1.00 70.62 596 GLN A N 1
ATOM 4570 C CA . GLN A 1 596 ? 27.498 32.810 -34.446 1.00 70.62 596 GLN A CA 1
ATOM 4571 C C . GLN A 1 596 ? 26.966 31.415 -34.799 1.00 70.62 596 GLN A C 1
ATOM 4573 O O . GLN A 1 596 ? 27.727 30.545 -35.246 1.00 70.62 596 GLN A O 1
ATOM 4578 N N . SER A 1 597 ? 25.675 31.178 -34.584 1.00 74.62 597 SER A N 1
ATOM 4579 C CA . SER A 1 597 ? 25.033 29.900 -34.834 1.00 74.62 597 SER A CA 1
ATOM 4580 C C . SER A 1 597 ? 24.791 29.706 -36.339 1.00 74.62 597 SER A C 1
ATOM 4582 O O . SER A 1 597 ? 24.327 30.617 -37.023 1.00 74.62 597 SER A O 1
ATOM 4584 N N . PRO A 1 598 ? 25.127 28.530 -36.904 1.00 77.19 598 PRO A N 1
ATOM 4585 C CA . PRO A 1 598 ? 25.034 28.316 -38.343 1.00 77.19 598 PRO A CA 1
ATOM 4586 C C . PRO A 1 598 ? 23.561 28.261 -38.798 1.00 77.19 598 PRO A C 1
ATOM 4588 O O . PRO A 1 598 ? 22.747 27.704 -38.063 1.00 77.19 598 PRO A O 1
ATOM 4591 N N . PRO A 1 599 ? 23.204 28.741 -40.005 1.00 74.94 599 PRO A N 1
ATOM 4592 C CA . PRO A 1 599 ? 21.813 28.823 -40.478 1.00 74.94 599 PRO A CA 1
ATOM 4593 C C . PRO A 1 599 ? 21.014 27.511 -40.480 1.00 74.94 599 PRO A C 1
ATOM 4595 O O . PRO A 1 599 ? 19.792 27.516 -40.554 1.00 74.94 599 PRO A O 1
ATOM 4598 N N . GLU A 1 600 ? 21.658 26.351 -40.403 1.00 79.38 600 GLU A N 1
ATOM 4599 C CA . GLU A 1 600 ? 20.945 25.078 -40.309 1.00 79.38 600 GLU A CA 1
ATOM 4600 C C . GLU A 1 600 ? 20.467 24.763 -38.879 1.00 79.38 600 GLU A C 1
ATOM 4602 O O . GLU A 1 600 ? 19.651 23.858 -38.697 1.00 79.38 600 GLU A O 1
ATOM 4607 N N . CYS A 1 601 ? 20.960 25.469 -37.850 1.00 76.94 601 CYS A N 1
ATOM 4608 C CA . CYS A 1 601 ? 20.629 25.180 -36.452 1.00 76.94 601 CYS A CA 1
ATOM 4609 C C . CYS A 1 601 ? 19.181 25.502 -36.085 1.00 76.94 601 CYS A C 1
ATOM 4611 O O . CYS A 1 601 ? 18.671 24.915 -35.134 1.00 76.94 601 CYS A O 1
ATOM 4613 N N . TYR A 1 602 ? 18.521 26.374 -36.847 1.00 75.56 602 TYR A N 1
ATOM 4614 C CA . TYR A 1 602 ? 17.112 26.723 -36.674 1.00 75.56 602 TYR A CA 1
ATOM 4615 C C . TYR A 1 602 ? 16.205 25.507 -36.857 1.00 75.56 602 TYR A C 1
ATOM 4617 O O . TYR A 1 602 ? 15.235 25.327 -36.124 1.00 75.56 602 TYR A O 1
ATOM 4625 N N . TRP A 1 603 ? 16.582 24.585 -37.745 1.00 83.81 603 TRP A N 1
ATOM 4626 C CA . TRP A 1 603 ? 15.839 23.350 -37.941 1.00 83.81 603 TRP A CA 1
ATOM 4627 C C . TRP A 1 603 ? 15.992 22.433 -36.716 1.00 83.81 603 TRP A C 1
ATOM 4629 O O . TRP A 1 603 ? 17.114 22.071 -36.338 1.00 83.81 603 TRP A O 1
ATOM 4639 N N . PRO A 1 604 ? 14.882 22.011 -36.085 1.00 84.56 604 PRO A N 1
ATOM 4640 C CA . PRO A 1 604 ? 14.882 21.441 -34.737 1.00 84.56 604 PRO A CA 1
ATOM 4641 C C . PRO A 1 604 ? 15.729 20.169 -34.610 1.00 84.56 604 PRO A C 1
ATOM 4643 O O . PRO A 1 604 ? 16.321 19.911 -33.564 1.00 84.56 604 PRO A O 1
ATOM 4646 N N . THR A 1 605 ? 15.848 19.380 -35.682 1.00 88.69 605 THR A N 1
ATOM 4647 C CA . THR A 1 605 ? 16.592 18.111 -35.651 1.00 88.69 605 THR A CA 1
ATOM 4648 C C . THR A 1 605 ? 18.057 18.223 -36.070 1.00 88.69 605 THR A C 1
ATOM 4650 O O . THR A 1 605 ? 18.798 17.253 -35.912 1.00 88.69 605 THR A O 1
ATOM 4653 N N . TYR A 1 606 ? 18.527 19.389 -36.539 1.00 85.44 606 TYR A N 1
ATOM 4654 C CA . TYR A 1 606 ? 19.919 19.586 -36.976 1.00 85.44 606 TYR A CA 1
ATOM 4655 C C . TYR A 1 606 ? 20.939 19.153 -35.915 1.00 85.44 606 TYR A C 1
ATOM 4657 O O . TYR A 1 606 ? 21.976 18.561 -36.221 1.00 85.44 606 TYR A O 1
ATOM 4665 N N . MET A 1 607 ? 20.622 19.409 -34.648 1.00 84.06 607 MET A N 1
ATOM 4666 C CA . MET A 1 607 ? 21.480 19.100 -33.506 1.00 84.06 607 MET A CA 1
ATOM 4667 C C . MET A 1 607 ? 21.727 17.607 -33.279 1.00 84.06 607 MET A C 1
ATOM 4669 O O . MET A 1 607 ? 22.653 17.248 -32.558 1.00 84.06 607 MET A O 1
ATOM 4673 N N . PHE A 1 608 ? 20.934 16.740 -33.908 1.00 88.69 608 PHE A N 1
ATOM 4674 C CA . PHE A 1 608 ? 21.144 15.299 -33.874 1.00 88.69 608 PHE A CA 1
ATOM 4675 C C . PHE A 1 608 ? 22.194 14.824 -34.876 1.00 88.69 608 PHE A C 1
ATOM 4677 O O . PHE A 1 608 ? 22.476 13.632 -34.933 1.00 88.69 608 PHE A O 1
ATOM 4684 N N . ARG A 1 609 ? 22.833 15.719 -35.641 1.00 81.50 609 ARG A N 1
ATOM 4685 C CA . ARG A 1 609 ? 23.954 15.352 -36.511 1.00 81.50 609 ARG A CA 1
ATOM 4686 C C . ARG A 1 609 ? 25.066 14.702 -35.667 1.00 81.50 609 ARG A C 1
ATOM 4688 O O . ARG A 1 609 ? 25.694 15.371 -34.854 1.00 81.50 609 ARG A O 1
ATOM 4695 N N . HIS A 1 610 ? 25.304 13.406 -35.892 1.00 80.31 610 HIS A N 1
ATOM 4696 C CA . HIS A 1 610 ? 26.230 12.548 -35.129 1.00 80.31 610 HIS A CA 1
ATOM 4697 C C . HIS A 1 610 ? 25.772 12.153 -33.709 1.00 80.31 610 HIS A C 1
ATOM 4699 O O . HIS A 1 610 ? 26.591 11.719 -32.901 1.00 80.31 610 HIS A O 1
ATOM 4705 N N . ALA A 1 611 ? 24.479 12.270 -33.400 1.00 88.69 611 ALA A N 1
ATOM 4706 C CA . ALA A 1 611 ? 23.893 11.747 -32.169 1.00 88.69 611 ALA A CA 1
ATOM 4707 C C . ALA A 1 611 ? 23.537 10.254 -32.290 1.00 88.69 611 ALA A C 1
ATOM 4709 O O . ALA A 1 611 ? 23.385 9.718 -33.388 1.00 88.69 611 ALA A O 1
ATOM 4710 N N . HIS A 1 612 ? 23.349 9.596 -31.145 1.00 90.00 612 HIS A N 1
ATOM 4711 C CA . HIS A 1 612 ? 22.755 8.264 -31.060 1.00 90.00 612 HIS A CA 1
ATOM 4712 C C . HIS A 1 612 ? 21.736 8.237 -29.914 1.00 90.00 612 HIS A C 1
ATOM 4714 O O . HIS A 1 612 ? 22.101 8.373 -28.746 1.00 90.00 612 HIS A O 1
ATOM 4720 N N . LEU A 1 613 ? 20.454 8.135 -30.269 1.00 94.69 613 LEU A N 1
ATOM 4721 C CA . LEU A 1 613 ? 19.298 8.316 -29.385 1.00 94.69 613 LEU A CA 1
ATOM 4722 C C . LEU A 1 613 ? 18.268 7.187 -29.608 1.00 94.69 613 LEU A C 1
ATOM 4724 O O . LEU A 1 613 ? 17.119 7.450 -29.968 1.00 94.69 613 LEU A O 1
ATOM 4728 N N . PRO A 1 614 ? 18.651 5.909 -29.415 1.00 94.81 614 PRO A N 1
ATOM 4729 C CA . PRO A 1 614 ? 17.861 4.759 -29.861 1.00 94.81 614 PRO A CA 1
ATOM 4730 C C . PRO A 1 614 ? 16.504 4.605 -29.159 1.00 94.81 614 PRO A C 1
ATOM 4732 O O . PRO A 1 614 ? 15.621 3.944 -29.699 1.00 94.81 614 PRO A O 1
ATOM 4735 N N . LYS A 1 615 ? 16.342 5.187 -27.965 1.00 96.00 615 LYS A N 1
ATOM 4736 C CA . LYS A 1 615 ? 15.134 5.075 -27.130 1.00 96.00 615 LYS A CA 1
ATOM 4737 C C . LYS A 1 615 ? 14.287 6.345 -27.092 1.00 96.00 615 LYS A C 1
ATOM 4739 O O . LYS A 1 615 ? 13.278 6.356 -26.397 1.00 96.00 615 LYS A O 1
ATOM 4744 N N . LEU A 1 616 ? 14.697 7.408 -27.785 1.00 96.06 616 LEU A N 1
ATOM 4745 C CA . LEU A 1 616 ? 14.014 8.694 -27.708 1.00 96.06 616 LEU A CA 1
ATOM 4746 C C . LEU A 1 616 ? 12.636 8.581 -28.363 1.00 96.06 616 LEU A C 1
ATOM 4748 O O . LEU A 1 616 ? 12.568 8.352 -29.564 1.00 96.06 616 LEU A O 1
ATOM 4752 N N . GLU A 1 617 ? 11.568 8.768 -27.587 1.00 95.44 617 GLU A N 1
ATOM 4753 C CA . GLU A 1 617 ? 10.177 8.713 -28.061 1.00 95.44 617 GLU A CA 1
ATOM 4754 C C . GLU A 1 617 ? 9.538 10.103 -28.163 1.00 95.44 617 GLU A C 1
ATOM 4756 O O . GLU A 1 617 ? 8.663 10.317 -29.004 1.00 95.44 617 GLU A O 1
ATOM 4761 N N . TYR A 1 618 ? 9.995 11.054 -27.340 1.00 93.69 618 TYR A N 1
ATOM 4762 C CA . TYR A 1 618 ? 9.455 12.410 -27.271 1.00 93.69 618 TYR A CA 1
ATOM 4763 C C . TYR A 1 618 ? 10.568 13.457 -27.326 1.00 93.69 618 TYR A C 1
ATOM 4765 O O . TYR A 1 618 ? 11.475 13.458 -26.484 1.00 93.69 618 TYR A O 1
ATOM 4773 N N . PHE A 1 619 ? 10.462 14.380 -28.279 1.00 93.31 619 PHE A N 1
ATOM 4774 C CA . PHE A 1 619 ? 11.374 15.505 -28.440 1.00 93.31 619 PHE A CA 1
ATOM 4775 C C . PHE A 1 619 ? 10.608 16.829 -28.443 1.00 93.31 619 PHE A C 1
ATOM 4777 O O . PHE A 1 619 ? 9.724 17.029 -29.270 1.00 93.31 619 PHE A O 1
ATOM 4784 N N . MET A 1 620 ? 10.968 17.744 -27.546 1.00 90.31 620 MET A N 1
ATOM 4785 C CA . MET A 1 620 ? 10.483 19.123 -27.575 1.00 90.31 620 MET A CA 1
ATOM 4786 C C . MET A 1 620 ? 11.648 20.086 -27.726 1.00 90.31 620 MET A C 1
ATOM 4788 O O . MET A 1 620 ? 12.672 19.932 -27.055 1.00 90.31 620 MET A O 1
ATOM 4792 N N . VAL A 1 621 ? 11.474 21.096 -28.569 1.00 87.75 621 VAL A N 1
ATOM 4793 C CA . VAL A 1 621 ? 12.466 22.144 -28.764 1.00 87.75 621 VAL A CA 1
ATOM 4794 C C . VAL A 1 621 ? 11.823 23.504 -28.984 1.00 87.75 621 VAL A C 1
ATOM 4796 O O . VAL A 1 621 ? 10.861 23.624 -29.736 1.00 87.75 621 VAL A O 1
ATOM 4799 N N . ALA A 1 622 ? 12.384 24.507 -28.323 1.00 82.88 622 ALA A N 1
ATOM 4800 C CA . ALA A 1 622 ? 12.083 25.919 -28.505 1.00 82.88 622 ALA A CA 1
ATOM 4801 C C . ALA A 1 622 ? 13.393 26.718 -28.542 1.00 82.88 622 ALA A C 1
ATOM 4803 O O . ALA A 1 622 ? 14.430 26.252 -28.048 1.00 82.88 622 ALA A O 1
ATOM 4804 N N . ASP A 1 623 ? 13.344 27.916 -29.111 1.00 78.94 623 ASP A N 1
ATOM 4805 C CA . ASP A 1 623 ? 14.514 28.755 -29.356 1.00 78.94 623 ASP A CA 1
ATOM 4806 C C . ASP A 1 623 ? 14.429 30.072 -28.588 1.00 78.94 623 ASP A C 1
ATOM 4808 O O . ASP A 1 623 ? 13.373 30.676 -28.458 1.00 78.94 623 ASP A O 1
ATOM 4812 N N . ARG A 1 624 ? 15.563 30.517 -28.044 1.00 72.50 624 ARG A N 1
ATOM 4813 C CA . ARG A 1 624 ? 15.743 31.849 -27.458 1.00 72.50 624 ARG A CA 1
ATOM 4814 C C . ARG A 1 624 ? 16.748 32.604 -28.319 1.00 72.50 624 ARG A C 1
ATOM 4816 O O . ARG A 1 624 ? 17.907 32.182 -28.383 1.00 72.50 624 ARG A O 1
ATOM 4823 N N . TYR A 1 625 ? 16.305 33.702 -28.920 1.00 69.00 625 TYR A N 1
ATOM 4824 C CA . TYR A 1 625 ? 17.130 34.593 -29.735 1.00 69.00 625 TYR A CA 1
ATOM 4825 C C . TYR A 1 625 ? 17.679 35.761 -28.911 1.00 69.00 625 TYR A C 1
ATOM 4827 O O . TYR A 1 625 ? 17.086 36.159 -27.904 1.00 69.00 625 TYR A O 1
ATOM 4835 N N . ASP A 1 626 ? 18.825 36.294 -29.330 1.00 59.94 626 ASP A N 1
ATOM 4836 C CA . ASP A 1 626 ? 19.285 37.617 -28.897 1.00 59.94 626 ASP A CA 1
ATOM 4837 C C . ASP A 1 626 ? 18.500 38.694 -29.672 1.00 59.94 626 ASP A C 1
ATOM 4839 O O . ASP A 1 626 ? 18.185 38.486 -30.844 1.00 59.94 626 ASP A O 1
ATOM 4843 N N . GLU A 1 627 ? 18.167 39.828 -29.042 1.00 52.94 627 GLU A N 1
ATOM 4844 C CA . GLU A 1 627 ? 17.143 40.806 -29.488 1.00 52.94 627 GLU A CA 1
ATOM 4845 C C . GLU A 1 627 ? 17.441 41.523 -30.837 1.00 52.94 627 GLU A C 1
ATOM 4847 O O . GLU A 1 627 ? 16.742 42.469 -31.206 1.00 52.94 627 GLU A O 1
ATOM 4852 N N . HIS A 1 628 ? 18.456 41.103 -31.600 1.00 49.75 628 HIS A N 1
ATOM 4853 C CA . HIS A 1 628 ? 18.967 41.804 -32.788 1.00 49.75 628 HIS A CA 1
ATOM 4854 C C . HIS A 1 628 ? 19.341 40.916 -33.988 1.00 49.75 628 HIS A C 1
ATOM 4856 O O . HIS A 1 628 ? 19.943 41.416 -34.938 1.00 49.75 628 HIS A O 1
ATOM 4862 N N . ALA A 1 629 ? 19.007 39.627 -33.982 1.00 53.75 629 ALA A N 1
ATOM 4863 C CA . ALA A 1 629 ? 19.412 38.741 -35.068 1.00 53.75 629 ALA A CA 1
ATOM 4864 C C . ALA A 1 629 ? 18.405 38.770 -36.248 1.00 53.75 629 ALA A C 1
ATOM 4866 O O . ALA A 1 629 ? 17.307 38.234 -36.138 1.00 53.75 629 ALA A O 1
ATOM 4867 N N . ASP A 1 630 ? 18.797 39.368 -37.384 1.00 52.84 630 ASP A N 1
ATOM 4868 C CA . ASP A 1 630 ? 18.126 39.230 -38.697 1.00 52.84 630 ASP A CA 1
ATOM 4869 C C . ASP A 1 630 ? 18.423 37.828 -39.257 1.00 52.84 630 ASP A C 1
ATOM 4871 O O . ASP A 1 630 ? 19.567 37.532 -39.620 1.00 52.84 630 ASP A O 1
ATOM 4875 N N . LEU A 1 631 ? 17.431 36.933 -39.296 1.00 55.75 631 LEU A N 1
ATOM 4876 C CA . LEU A 1 631 ? 17.682 35.499 -39.486 1.00 55.75 631 LEU A CA 1
ATOM 4877 C C . LEU A 1 631 ? 16.772 34.873 -40.553 1.00 55.75 631 LEU A C 1
ATOM 4879 O O . LEU A 1 631 ? 15.675 34.408 -40.242 1.00 55.75 631 LEU A O 1
ATOM 4883 N N . PRO A 1 632 ? 17.229 34.778 -41.814 1.00 53.59 632 PRO A N 1
ATOM 4884 C CA . PRO A 1 632 ? 16.439 34.165 -42.871 1.00 53.59 632 PRO A CA 1
ATOM 4885 C C . PRO A 1 632 ? 16.478 32.630 -42.768 1.00 53.59 632 PRO A C 1
ATOM 4887 O O . PRO A 1 632 ? 17.511 31.990 -42.986 1.00 53.59 632 PRO A O 1
ATOM 4890 N N . LEU A 1 633 ? 15.331 32.007 -42.478 1.00 56.53 633 LEU A N 1
ATOM 4891 C CA . LEU A 1 633 ? 15.115 30.577 -42.722 1.00 56.53 633 LEU A CA 1
ATOM 4892 C C . LEU A 1 633 ? 15.033 30.320 -44.238 1.00 56.53 633 LEU A C 1
ATOM 4894 O O . LEU A 1 633 ? 13.957 30.313 -44.831 1.00 56.53 633 LEU A O 1
ATOM 4898 N N . GLU A 1 634 ? 16.171 30.090 -44.887 1.00 60.56 634 GLU A N 1
ATOM 4899 C CA . GLU A 1 634 ? 16.206 29.709 -46.306 1.00 60.56 634 GLU A CA 1
ATOM 4900 C C . GLU A 1 634 ? 15.961 28.199 -46.498 1.00 60.56 634 GLU A C 1
ATOM 4902 O O . GLU A 1 634 ? 16.353 27.366 -45.677 1.00 60.56 634 GLU A O 1
ATOM 4907 N N . ARG A 1 635 ? 15.333 27.794 -47.610 1.00 62.78 635 ARG A N 1
ATOM 4908 C CA . ARG A 1 635 ? 15.064 26.370 -47.908 1.00 62.78 635 ARG A CA 1
ATOM 4909 C C . ARG A 1 635 ? 16.359 25.562 -48.032 1.00 62.78 635 ARG A C 1
ATOM 4911 O O . ARG A 1 635 ? 16.392 24.372 -47.721 1.00 62.78 635 ARG A O 1
ATOM 4918 N N . GLU A 1 636 ? 17.416 26.214 -48.491 1.00 65.69 636 GLU A N 1
ATOM 4919 C CA . GLU A 1 636 ? 18.756 25.688 -48.715 1.00 65.69 636 GLU A CA 1
ATOM 4920 C C . GLU A 1 636 ? 19.437 25.243 -47.409 1.00 65.69 636 GLU A C 1
ATOM 4922 O O . GLU A 1 636 ? 20.337 24.402 -47.446 1.00 65.69 636 GLU A O 1
ATOM 4927 N N . THR A 1 637 ? 18.983 25.746 -46.254 1.00 71.00 637 THR A N 1
ATOM 4928 C CA . THR A 1 637 ? 19.529 25.412 -44.926 1.00 71.00 637 THR A CA 1
ATOM 4929 C C . THR A 1 637 ? 18.780 24.261 -44.246 1.00 71.00 637 THR A C 1
ATOM 4931 O O . THR A 1 637 ? 19.184 23.799 -43.175 1.00 71.00 637 THR A O 1
ATOM 4934 N N . MET A 1 638 ? 17.702 23.762 -44.864 1.00 79.25 638 MET A N 1
ATOM 4935 C CA . MET A 1 638 ? 16.850 22.701 -44.330 1.00 79.25 638 MET A CA 1
ATOM 4936 C C . MET A 1 638 ? 17.568 21.350 -44.301 1.00 79.25 638 MET A C 1
ATOM 4938 O O . MET A 1 638 ? 17.852 20.743 -45.335 1.00 79.25 638 MET A O 1
ATOM 4942 N N . VAL A 1 639 ? 17.825 20.840 -43.093 1.00 76.94 639 VAL A N 1
ATOM 4943 C CA . VAL A 1 639 ? 18.577 19.594 -42.879 1.00 76.94 639 VAL A CA 1
ATOM 4944 C C . VAL A 1 639 ? 17.783 18.592 -42.041 1.00 76.94 639 VAL A C 1
ATOM 4946 O O . VAL A 1 639 ? 17.282 18.913 -40.962 1.00 76.94 639 VAL A O 1
ATOM 4949 N N . ILE A 1 640 ? 17.755 17.338 -42.508 1.00 84.44 640 ILE A N 1
ATOM 4950 C CA . ILE A 1 640 ? 17.276 16.171 -41.755 1.00 84.44 640 ILE A CA 1
ATOM 4951 C C . ILE A 1 640 ? 18.415 15.150 -41.636 1.00 84.44 640 ILE A C 1
ATOM 4953 O O . ILE A 1 640 ? 18.738 14.462 -42.608 1.00 84.44 640 ILE A O 1
ATOM 4957 N N . PRO A 1 641 ? 19.067 15.043 -40.467 1.00 78.81 641 PRO A N 1
ATOM 4958 C CA . PRO A 1 641 ? 20.236 14.192 -40.311 1.00 78.81 641 PRO A CA 1
ATOM 4959 C C . PRO A 1 641 ? 19.818 12.747 -40.043 1.00 78.81 641 PRO A C 1
ATOM 4961 O O . PRO A 1 641 ? 19.544 12.413 -38.902 1.00 78.81 641 PRO A O 1
ATOM 4964 N N . GLY A 1 642 ? 19.775 11.890 -41.069 1.00 85.12 642 GLY A N 1
ATOM 4965 C CA . GLY A 1 642 ? 19.733 10.420 -40.928 1.00 85.12 642 GLY A CA 1
ATOM 4966 C C . GLY A 1 642 ? 18.821 9.862 -39.820 1.00 85.12 642 GLY A C 1
ATOM 4967 O O . GLY A 1 642 ? 19.177 8.873 -39.182 1.00 85.12 642 GLY A O 1
ATOM 4968 N N . LEU A 1 643 ? 17.677 10.504 -39.545 1.00 88.44 643 LEU A N 1
ATOM 4969 C CA . LEU A 1 643 ? 16.981 10.367 -38.256 1.00 88.44 643 LEU A CA 1
ATOM 4970 C C . LEU A 1 643 ? 16.481 8.948 -37.984 1.00 88.44 643 LEU A C 1
ATOM 4972 O O . LEU A 1 643 ? 16.420 8.528 -36.834 1.00 88.44 643 LEU A O 1
ATOM 4976 N N . ARG A 1 644 ? 16.218 8.175 -39.041 1.00 88.62 644 ARG A N 1
ATOM 4977 C CA . ARG A 1 644 ? 15.876 6.753 -38.957 1.00 88.62 644 ARG A CA 1
ATOM 4978 C C . ARG A 1 644 ? 16.883 5.931 -38.151 1.00 88.62 644 ARG A C 1
ATOM 4980 O O . ARG A 1 644 ? 16.483 5.004 -37.457 1.00 88.62 644 ARG A O 1
ATOM 4987 N N . GLU A 1 645 ? 18.170 6.233 -38.283 1.00 89.75 645 GLU A N 1
ATOM 4988 C CA . GLU A 1 645 ? 19.246 5.525 -37.580 1.00 89.75 645 GLU A CA 1
ATOM 4989 C C . GLU A 1 645 ? 19.535 6.162 -36.218 1.00 89.75 645 GLU A C 1
ATOM 4991 O O . GLU A 1 645 ? 19.897 5.472 -35.265 1.00 89.75 645 GLU A O 1
ATOM 4996 N N . ILE A 1 646 ? 19.350 7.480 -36.119 1.00 91.69 646 ILE A N 1
ATOM 4997 C CA . ILE A 1 646 ? 19.698 8.257 -34.930 1.00 91.69 646 ILE A CA 1
ATOM 4998 C C . ILE A 1 646 ? 18.646 8.111 -33.829 1.00 91.69 646 ILE A C 1
ATOM 5000 O O . ILE A 1 646 ? 19.010 7.870 -32.679 1.00 91.69 646 ILE A O 1
ATOM 5004 N N . CYS A 1 647 ? 17.362 8.232 -34.168 1.00 93.44 647 CYS A N 1
ATOM 5005 C CA . CYS A 1 647 ? 16.230 8.177 -33.242 1.00 93.44 647 CYS A CA 1
ATOM 5006 C C . CYS A 1 647 ? 15.074 7.315 -33.802 1.00 93.44 647 CYS A C 1
ATOM 5008 O O . CYS A 1 647 ? 13.973 7.813 -34.041 1.00 93.44 647 CYS A O 1
ATOM 5010 N N . PRO A 1 648 ? 15.288 5.997 -33.996 1.00 93.88 648 PRO A N 1
ATOM 5011 C CA . PRO A 1 648 ? 14.301 5.094 -34.600 1.00 93.88 648 PRO A CA 1
ATOM 5012 C C . PRO A 1 648 ? 12.975 4.989 -33.832 1.00 93.88 648 PRO A C 1
ATOM 5014 O O . PRO A 1 648 ? 11.972 4.598 -34.424 1.00 93.88 648 PRO A O 1
ATOM 5017 N N . ALA A 1 649 ? 12.969 5.305 -32.533 1.00 95.44 649 ALA A N 1
ATOM 5018 C CA . ALA A 1 649 ? 11.802 5.218 -31.657 1.00 95.44 649 ALA A CA 1
ATOM 5019 C C . ALA A 1 649 ? 11.003 6.532 -31.544 1.00 95.44 649 ALA A C 1
ATOM 5021 O O . ALA A 1 649 ? 10.017 6.563 -30.812 1.00 95.44 649 ALA A O 1
ATOM 5022 N N . LEU A 1 650 ? 11.407 7.606 -32.238 1.00 95.69 650 LEU A N 1
ATOM 5023 C CA . LEU A 1 650 ? 10.820 8.936 -32.057 1.00 95.69 650 LEU A CA 1
ATOM 5024 C C . LEU A 1 650 ? 9.387 8.990 -32.596 1.00 95.69 650 LEU A C 1
ATOM 5026 O O . LEU A 1 650 ? 9.169 8.834 -33.797 1.00 95.69 650 LEU A O 1
ATOM 5030 N N . LYS A 1 651 ? 8.424 9.235 -31.698 1.00 94.81 651 LYS A N 1
ATOM 5031 C CA . LYS A 1 651 ? 6.981 9.272 -31.990 1.00 94.81 651 LYS A CA 1
ATOM 5032 C C . LYS A 1 651 ? 6.428 10.689 -32.042 1.00 94.81 651 LYS A C 1
ATOM 5034 O O . LYS A 1 651 ? 5.572 10.967 -32.880 1.00 94.81 651 LYS A O 1
ATOM 5039 N N . THR A 1 652 ? 6.938 11.578 -31.191 1.00 93.62 652 THR A N 1
ATOM 5040 C CA . THR A 1 652 ? 6.389 12.929 -31.030 1.00 93.62 652 THR A CA 1
ATOM 5041 C C . THR A 1 652 ? 7.479 13.988 -31.088 1.00 93.62 652 THR A C 1
ATOM 5043 O O . THR A 1 652 ? 8.473 13.903 -30.363 1.00 93.62 652 THR A O 1
ATOM 5046 N N . ILE A 1 653 ? 7.255 15.010 -31.916 1.00 92.19 653 ILE A N 1
ATOM 5047 C CA . ILE A 1 653 ? 8.051 16.240 -31.952 1.00 92.19 653 ILE A CA 1
ATOM 5048 C C . ILE A 1 653 ? 7.147 17.429 -31.624 1.00 92.19 653 ILE A C 1
ATOM 5050 O O . ILE A 1 653 ? 6.093 17.588 -32.236 1.00 92.19 653 ILE A O 1
ATOM 5054 N N . VAL A 1 654 ? 7.570 18.270 -30.684 1.00 88.62 654 VAL A N 1
ATOM 5055 C CA . VAL A 1 654 ? 6.926 19.551 -30.366 1.00 88.62 654 VAL A CA 1
ATOM 5056 C C . VAL A 1 654 ? 7.931 20.673 -30.609 1.00 88.62 654 VAL A C 1
ATOM 5058 O O . VAL A 1 654 ? 9.014 20.673 -30.026 1.00 88.62 654 VAL A O 1
ATOM 5061 N N . TRP A 1 655 ? 7.592 21.606 -31.491 1.00 87.31 655 TRP A N 1
ATOM 5062 C CA . TRP A 1 655 ? 8.479 22.672 -31.942 1.00 87.31 655 TRP A CA 1
ATOM 5063 C C . TRP A 1 655 ? 7.858 24.045 -31.661 1.00 87.31 655 TRP A C 1
ATOM 5065 O O . TRP A 1 655 ? 6.831 24.387 -32.238 1.00 87.31 655 TRP A O 1
ATOM 5075 N N . GLY A 1 656 ? 8.481 24.823 -30.777 1.00 81.56 656 GLY A N 1
ATOM 5076 C CA . GLY A 1 656 ? 8.211 26.253 -30.632 1.00 81.56 656 GLY A CA 1
ATOM 5077 C C . GLY A 1 656 ? 9.053 27.033 -31.636 1.00 81.56 656 GLY A C 1
ATOM 5078 O O . GLY A 1 656 ? 10.281 27.024 -31.536 1.00 81.56 656 GLY A O 1
ATOM 5079 N N . ALA A 1 657 ? 8.404 27.651 -32.617 1.00 70.19 657 ALA A N 1
ATOM 5080 C CA . ALA A 1 657 ? 9.027 28.535 -33.595 1.00 70.19 657 ALA A CA 1
ATOM 5081 C C . ALA A 1 657 ? 8.680 29.986 -33.237 1.00 70.19 657 ALA A C 1
ATOM 5083 O O . ALA A 1 657 ? 7.552 30.266 -32.856 1.00 70.19 657 ALA A O 1
ATOM 5084 N N . ASP A 1 658 ? 9.633 30.905 -33.327 1.00 66.31 658 ASP A N 1
ATOM 5085 C CA . ASP A 1 658 ? 9.398 32.320 -33.013 1.00 66.31 658 ASP A CA 1
ATOM 5086 C C . ASP A 1 658 ? 8.610 33.016 -34.135 1.00 66.31 658 ASP A C 1
ATOM 5088 O O . ASP A 1 658 ? 8.859 32.774 -35.320 1.00 66.31 658 ASP A O 1
ATOM 5092 N N . GLY A 1 659 ? 7.648 33.862 -33.754 1.00 55.91 659 GLY A N 1
ATOM 5093 C CA . GLY A 1 659 ? 6.770 34.621 -34.644 1.00 55.91 659 GLY A CA 1
ATOM 5094 C C . GLY A 1 659 ? 7.504 35.465 -35.692 1.00 55.91 659 GLY A C 1
ATOM 5095 O O . GLY A 1 659 ? 7.064 35.520 -36.842 1.00 55.91 659 GLY A O 1
ATOM 5096 N N . THR A 1 660 ? 8.665 36.033 -35.354 1.00 53.50 660 THR A N 1
ATOM 5097 C CA . THR A 1 660 ? 9.505 36.803 -36.296 1.00 53.50 660 THR A CA 1
ATOM 5098 C C . THR A 1 660 ? 10.030 35.934 -37.443 1.00 53.50 660 THR A C 1
ATOM 5100 O O . THR A 1 660 ? 9.974 36.313 -38.612 1.00 53.50 660 THR A O 1
ATOM 5103 N N . VAL A 1 661 ? 10.423 34.701 -37.122 1.00 53.78 661 VAL A N 1
ATOM 5104 C CA . VAL A 1 661 ? 10.881 33.681 -38.073 1.00 53.78 661 VAL A CA 1
ATOM 5105 C C . VAL A 1 661 ? 9.715 33.123 -38.911 1.00 53.78 661 VAL A C 1
ATOM 5107 O O . VAL A 1 661 ? 9.892 32.754 -40.075 1.00 53.78 661 VAL A O 1
ATOM 5110 N N . ILE A 1 662 ? 8.507 33.069 -38.339 1.00 54.41 662 ILE A N 1
ATOM 5111 C CA . ILE A 1 662 ? 7.275 32.647 -39.029 1.00 54.41 662 ILE A CA 1
ATOM 5112 C C . ILE A 1 662 ? 6.821 33.699 -40.057 1.00 54.41 662 ILE A C 1
ATOM 5114 O O . ILE A 1 662 ? 6.351 33.329 -41.140 1.00 54.41 662 ILE A O 1
ATOM 5118 N N . ASP A 1 663 ? 6.955 34.990 -39.744 1.00 50.88 663 ASP A N 1
ATOM 5119 C CA . ASP A 1 663 ? 6.535 36.082 -40.626 1.00 50.88 663 ASP A CA 1
ATOM 5120 C C . ASP A 1 663 ? 7.530 36.347 -41.781 1.00 50.88 663 ASP A C 1
ATOM 5122 O O . ASP A 1 663 ? 7.080 36.644 -42.891 1.00 50.88 663 ASP A O 1
ATOM 5126 N N . ASP A 1 664 ? 8.839 36.118 -41.602 1.00 47.50 664 ASP A N 1
ATOM 5127 C CA . ASP A 1 664 ? 9.849 36.250 -42.677 1.00 47.50 664 ASP A CA 1
ATOM 5128 C C . ASP A 1 664 ? 9.812 35.120 -43.727 1.00 47.50 664 ASP A C 1
ATOM 5130 O O . ASP A 1 664 ? 10.289 35.277 -44.854 1.00 47.50 664 ASP A O 1
ATOM 5134 N N . LEU A 1 665 ? 9.179 33.985 -43.414 1.00 49.69 665 LEU A N 1
ATOM 5135 C CA . LEU A 1 665 ? 8.967 32.866 -44.344 1.00 49.69 665 LEU A CA 1
ATOM 5136 C C . LEU A 1 665 ? 7.823 33.097 -45.359 1.00 49.69 665 LEU A C 1
ATOM 5138 O O . LEU A 1 665 ? 7.509 32.198 -46.145 1.00 49.69 665 LEU A O 1
ATOM 5142 N N . GLN A 1 666 ? 7.196 34.280 -45.376 1.00 46.81 666 GLN A N 1
ATOM 5143 C CA . GLN A 1 666 ? 6.059 34.632 -46.245 1.00 46.81 666 GLN A CA 1
ATOM 5144 C C . GLN A 1 666 ? 6.430 34.969 -47.710 1.00 46.81 666 GLN A C 1
ATOM 5146 O O . GLN A 1 666 ? 5.726 35.742 -48.360 1.00 46.81 666 GLN A O 1
ATOM 5151 N N . TRP A 1 667 ? 7.506 34.415 -48.279 1.00 39.78 667 TRP A N 1
ATOM 5152 C CA . TRP A 1 667 ? 7.915 34.788 -49.641 1.00 39.78 667 TRP A CA 1
ATOM 5153 C C . TRP A 1 667 ? 6.920 34.328 -50.721 1.00 39.78 667 TRP A C 1
ATOM 5155 O O . TRP A 1 667 ? 6.620 33.143 -50.872 1.00 39.78 667 TRP A O 1
ATOM 5165 N N . ASP A 1 668 ? 6.456 35.316 -51.492 1.00 41.44 668 ASP A N 1
ATOM 5166 C CA . ASP A 1 668 ? 5.557 35.226 -52.643 1.00 41.44 668 ASP A CA 1
ATOM 5167 C C . ASP A 1 668 ? 6.112 34.272 -53.718 1.00 41.44 668 ASP A C 1
ATOM 5169 O O . ASP A 1 668 ? 7.041 34.597 -54.462 1.00 41.44 668 ASP A O 1
ATOM 5173 N N . PHE A 1 669 ? 5.495 33.099 -53.846 1.00 40.75 669 PHE A N 1
ATOM 5174 C CA . PHE A 1 669 ? 5.525 32.307 -55.072 1.00 40.75 669 PHE A CA 1
ATOM 5175 C C . PHE A 1 669 ? 4.076 32.137 -55.547 1.00 40.75 669 PHE A C 1
ATOM 5177 O O . PHE A 1 669 ? 3.254 31.522 -54.874 1.00 40.75 669 PHE A O 1
ATOM 5184 N N . ASP A 1 670 ? 3.768 32.704 -56.715 1.00 37.94 670 ASP A N 1
ATOM 5185 C CA . ASP A 1 670 ? 2.502 32.542 -57.450 1.00 37.94 670 ASP A CA 1
ATOM 5186 C C . ASP A 1 670 ? 1.205 33.070 -56.792 1.00 37.94 670 ASP A C 1
ATOM 5188 O O . ASP A 1 670 ? 0.103 32.612 -57.098 1.00 37.94 670 ASP A O 1
ATOM 5192 N N . GLY A 1 671 ? 1.289 34.111 -55.955 1.00 40.16 671 GLY A N 1
ATOM 5193 C CA . GLY A 1 671 ? 0.108 34.897 -55.563 1.00 40.16 671 GLY A CA 1
ATOM 5194 C C . GLY A 1 671 ? -0.869 34.184 -54.620 1.00 40.16 671 GLY A C 1
ATOM 5195 O O . GLY A 1 671 ? -2.040 34.564 -54.539 1.00 40.16 671 GLY A O 1
ATOM 5196 N N . MET A 1 672 ? -0.400 33.170 -53.890 1.00 39.53 672 MET A N 1
ATOM 5197 C CA . MET A 1 672 ? -1.098 32.592 -52.743 1.00 39.53 672 MET A CA 1
ATOM 5198 C C . MET A 1 672 ? -0.285 32.862 -51.474 1.00 39.53 672 MET A C 1
ATOM 5200 O O . MET A 1 672 ? 0.693 32.180 -51.188 1.00 39.53 672 MET A O 1
ATOM 5204 N N . THR A 1 673 ? -0.701 33.856 -50.692 1.00 43.66 673 THR A N 1
ATOM 5205 C CA . THR A 1 673 ? -0.145 34.129 -49.364 1.00 43.66 673 THR A CA 1
ATOM 5206 C C . THR A 1 673 ? -0.555 33.017 -48.394 1.00 43.66 673 THR A C 1
ATOM 5208 O O . THR A 1 673 ? -1.663 33.013 -47.860 1.00 43.66 673 THR A O 1
ATOM 5211 N N . SER A 1 674 ? 0.328 32.047 -48.151 1.00 45.59 674 SER A N 1
ATOM 5212 C CA . SER A 1 674 ? 0.141 31.063 -47.078 1.00 45.59 674 SER A CA 1
ATOM 5213 C C . SER A 1 674 ? 1.316 31.104 -46.104 1.00 45.59 674 SER A C 1
ATOM 5215 O O . SER A 1 674 ? 2.408 30.633 -46.428 1.00 45.59 674 SER A O 1
ATOM 5217 N N . ARG A 1 675 ? 1.073 31.625 -44.893 1.00 49.09 675 ARG A N 1
ATOM 5218 C CA . ARG A 1 675 ? 1.895 31.344 -43.704 1.00 49.09 675 ARG A CA 1
ATOM 5219 C C . ARG A 1 675 ? 2.152 29.826 -43.634 1.00 49.09 675 ARG A C 1
ATOM 5221 O O . ARG A 1 675 ? 1.204 29.058 -43.759 1.00 49.09 675 ARG A O 1
ATOM 5228 N N . GLY A 1 676 ? 3.405 29.387 -43.468 1.00 54.84 676 GLY A N 1
ATOM 5229 C CA . GLY A 1 676 ? 3.701 28.006 -43.041 1.00 54.84 676 GLY A CA 1
ATOM 5230 C C . GLY A 1 676 ? 4.102 26.959 -44.098 1.00 54.84 676 GLY A C 1
ATOM 5231 O O . GLY A 1 676 ? 4.177 25.774 -43.755 1.00 54.84 676 GLY A O 1
ATOM 5232 N N . TRP A 1 677 ? 4.419 27.316 -45.355 1.00 64.12 677 TRP A N 1
ATOM 5233 C CA . TRP A 1 677 ? 4.809 26.301 -46.360 1.00 64.12 677 TRP A CA 1
ATOM 5234 C C . TRP A 1 677 ? 6.118 25.569 -46.012 1.00 64.12 677 TRP A C 1
ATOM 5236 O O . TRP A 1 677 ? 6.158 24.339 -46.049 1.00 64.12 677 TRP A O 1
ATOM 5246 N N . ALA A 1 678 ? 7.173 26.285 -45.608 1.00 70.88 678 ALA A N 1
ATOM 5247 C CA . ALA A 1 678 ? 8.462 25.671 -45.264 1.00 70.88 678 ALA A CA 1
ATOM 5248 C C . ALA A 1 678 ? 8.367 24.745 -44.034 1.00 70.88 678 ALA A C 1
ATOM 5250 O O . ALA A 1 678 ? 8.917 23.644 -44.037 1.00 70.88 678 ALA A O 1
ATOM 5251 N N . MET A 1 679 ? 7.598 25.147 -43.019 1.00 75.75 679 MET A N 1
ATOM 5252 C CA . MET A 1 679 ? 7.342 24.349 -41.812 1.00 75.75 679 MET A CA 1
ATOM 5253 C C . MET A 1 679 ? 6.524 23.095 -42.133 1.00 75.75 679 MET A C 1
ATOM 5255 O O . MET A 1 679 ? 6.861 22.004 -41.678 1.00 75.75 679 MET A O 1
ATOM 5259 N N . THR A 1 680 ? 5.510 23.226 -42.995 1.00 78.38 680 THR A N 1
ATOM 5260 C CA . THR A 1 680 ? 4.726 22.093 -43.507 1.00 78.38 680 THR A CA 1
ATOM 5261 C C . THR A 1 680 ? 5.596 21.109 -44.290 1.00 78.38 680 THR A C 1
ATOM 5263 O O . THR A 1 680 ? 5.495 19.895 -44.093 1.00 78.38 680 THR A O 1
ATOM 5266 N N . VAL A 1 681 ? 6.461 21.609 -45.179 1.00 82.00 681 VAL A N 1
ATOM 5267 C CA . VAL A 1 681 ? 7.402 20.779 -45.947 1.00 82.00 681 VAL A CA 1
ATOM 5268 C C . VAL A 1 681 ? 8.344 20.043 -45.000 1.00 82.00 681 VAL A C 1
ATOM 5270 O O . VAL A 1 681 ? 8.482 18.824 -45.111 1.00 82.00 681 VAL A O 1
ATOM 5273 N N . TYR A 1 682 ? 8.921 20.743 -44.025 1.00 85.50 682 TYR A N 1
ATOM 5274 C CA . TYR A 1 682 ? 9.812 20.135 -43.047 1.00 85.50 682 TYR A CA 1
ATOM 5275 C C . TYR A 1 682 ? 9.110 19.072 -42.194 1.00 85.50 682 TYR A C 1
ATOM 5277 O O . TYR A 1 682 ? 9.626 17.964 -42.057 1.00 85.50 682 TYR A O 1
ATOM 5285 N N . ALA A 1 683 ? 7.901 19.354 -41.693 1.00 88.25 683 ALA A N 1
ATOM 5286 C CA . ALA A 1 683 ? 7.098 18.393 -40.940 1.00 88.25 683 ALA A CA 1
ATOM 5287 C C . ALA A 1 683 ? 6.854 17.109 -41.746 1.00 88.25 683 ALA A C 1
ATOM 5289 O O . ALA A 1 683 ? 7.062 16.008 -41.237 1.00 88.25 683 ALA A O 1
ATOM 5290 N N . ARG A 1 684 ? 6.492 17.228 -43.031 1.00 88.50 684 ARG A N 1
ATOM 5291 C CA . ARG A 1 684 ? 6.319 16.066 -43.921 1.00 88.50 684 ARG A CA 1
ATOM 5292 C C . ARG A 1 684 ? 7.622 15.298 -44.124 1.00 88.50 684 ARG A C 1
ATOM 5294 O O . ARG A 1 684 ? 7.625 14.075 -44.004 1.00 88.50 684 ARG A O 1
ATOM 5301 N N . MET A 1 685 ? 8.732 16.000 -44.344 1.00 90.25 685 MET A N 1
ATOM 5302 C CA . MET A 1 685 ? 10.041 15.364 -44.475 1.00 90.25 685 MET A CA 1
ATOM 5303 C C . MET A 1 685 ? 10.473 14.632 -43.186 1.00 90.25 685 MET A C 1
ATOM 5305 O O . MET A 1 685 ? 11.137 13.598 -43.273 1.00 90.25 685 MET A O 1
ATOM 5309 N N . LEU A 1 686 ? 10.070 15.099 -41.994 1.00 92.81 686 LEU A N 1
ATOM 5310 C CA . LEU A 1 686 ? 10.289 14.379 -40.730 1.00 92.81 686 LEU A CA 1
ATOM 5311 C C . LEU A 1 686 ? 9.521 13.051 -40.685 1.00 92.81 686 LEU A C 1
ATOM 5313 O O . LEU A 1 686 ? 10.095 12.034 -40.292 1.00 92.81 686 LEU A O 1
ATOM 5317 N N . PHE A 1 687 ? 8.257 13.030 -41.126 1.00 93.12 687 PHE A N 1
ATOM 5318 C CA . PHE A 1 687 ? 7.490 11.785 -41.243 1.00 93.12 687 PHE A CA 1
ATOM 5319 C C . PHE A 1 687 ? 8.119 10.818 -42.255 1.00 93.12 687 PHE A C 1
ATOM 5321 O O . PHE A 1 687 ? 8.152 9.611 -42.009 1.00 93.12 687 PHE A O 1
ATOM 5328 N N . ASP A 1 688 ? 8.651 11.307 -43.372 1.00 90.56 688 ASP A N 1
ATOM 5329 C CA . ASP A 1 688 ? 9.329 10.438 -44.341 1.00 90.56 688 ASP A CA 1
ATOM 5330 C C . ASP A 1 688 ? 10.640 9.867 -43.777 1.00 90.56 688 ASP A C 1
ATOM 5332 O O . ASP A 1 688 ? 10.974 8.700 -43.999 1.00 90.56 688 ASP A O 1
ATOM 5336 N N . ALA A 1 689 ? 11.369 10.669 -42.997 1.00 90.62 689 ALA A N 1
ATOM 5337 C CA . ALA A 1 689 ? 12.638 10.275 -42.400 1.00 90.62 689 ALA A CA 1
ATOM 5338 C C . ALA A 1 689 ? 12.493 9.334 -41.193 1.00 90.62 689 ALA A C 1
ATOM 5340 O O . ALA A 1 689 ? 13.394 8.529 -40.950 1.00 90.62 689 ALA A O 1
ATOM 5341 N N . ILE A 1 690 ? 11.391 9.415 -40.440 1.00 92.38 690 ILE A N 1
ATOM 5342 C CA . ILE A 1 690 ? 11.166 8.635 -39.215 1.00 92.38 690 ILE A CA 1
ATOM 5343 C C . ILE A 1 690 ? 9.864 7.827 -39.350 1.00 92.38 690 ILE A C 1
ATOM 5345 O O . ILE A 1 690 ? 8.768 8.347 -39.120 1.00 92.38 690 ILE A O 1
ATOM 5349 N N . PRO A 1 691 ? 9.952 6.521 -39.664 1.00 89.25 691 PRO A N 1
ATOM 5350 C CA . PRO A 1 691 ? 8.767 5.679 -39.831 1.00 89.25 691 PRO A CA 1
ATOM 5351 C C . PRO A 1 691 ? 7.875 5.574 -38.586 1.00 89.25 691 PRO A C 1
ATOM 5353 O O . PRO A 1 691 ? 6.671 5.388 -38.731 1.00 89.25 691 PRO A O 1
ATOM 5356 N N . ALA A 1 692 ? 8.458 5.681 -37.386 1.00 92.38 692 ALA A N 1
ATOM 5357 C CA . ALA A 1 692 ? 7.749 5.609 -36.107 1.00 92.38 692 ALA A CA 1
ATOM 5358 C C . ALA A 1 692 ? 7.091 6.934 -35.683 1.00 92.38 692 ALA A C 1
ATOM 5360 O O . ALA A 1 692 ? 6.372 6.951 -34.691 1.00 92.38 692 ALA A O 1
ATOM 5361 N N . LEU A 1 693 ? 7.324 8.032 -36.412 1.00 94.94 693 LEU A N 1
ATOM 5362 C CA . LEU A 1 693 ? 6.791 9.342 -36.053 1.00 94.94 693 LEU A CA 1
ATOM 5363 C C . LEU A 1 693 ? 5.275 9.365 -36.255 1.00 94.94 693 LEU A C 1
ATOM 5365 O O . LEU A 1 693 ? 4.781 9.101 -37.357 1.00 94.94 693 LEU A O 1
ATOM 5369 N N . GLU A 1 694 ? 4.561 9.694 -35.187 1.00 94.00 694 GLU A N 1
ATOM 5370 C CA . GLU A 1 694 ? 3.101 9.729 -35.110 1.00 94.00 694 GLU A CA 1
ATOM 5371 C C . GLU A 1 694 ? 2.578 11.165 -35.095 1.00 94.00 694 GLU A C 1
ATOM 5373 O O . GLU A 1 694 ? 1.525 11.430 -35.679 1.00 94.00 694 GLU A O 1
ATOM 5378 N N . ARG A 1 695 ? 3.311 12.099 -34.470 1.00 92.88 695 ARG A N 1
ATOM 5379 C CA . ARG A 1 695 ? 2.863 13.481 -34.272 1.00 92.88 695 ARG A CA 1
ATOM 5380 C C . ARG A 1 695 ? 3.993 14.503 -34.397 1.00 92.88 695 ARG A C 1
ATOM 5382 O O . ARG A 1 695 ? 5.065 14.331 -33.818 1.00 92.88 695 ARG A O 1
ATOM 5389 N N . VAL A 1 696 ? 3.702 15.606 -35.086 1.00 91.56 696 VAL A N 1
ATOM 5390 C CA . VAL A 1 696 ? 4.509 16.834 -35.066 1.00 91.56 696 VAL A CA 1
ATOM 5391 C C . VAL A 1 696 ? 3.586 17.997 -34.727 1.00 91.56 696 VAL A C 1
ATOM 5393 O O . VAL A 1 696 ? 2.609 18.219 -35.437 1.00 91.56 696 VAL A O 1
ATOM 5396 N N . SER A 1 697 ? 3.887 18.720 -33.654 1.00 87.75 697 SER A N 1
ATOM 5397 C CA . SER A 1 697 ? 3.173 19.936 -33.261 1.00 87.75 697 SER A CA 1
ATOM 5398 C C . SER A 1 697 ? 4.100 21.132 -33.403 1.00 87.75 697 SER A C 1
ATOM 5400 O O . SER A 1 697 ? 5.248 21.060 -32.963 1.00 87.75 697 SER A O 1
ATOM 5402 N N . ILE A 1 698 ? 3.605 22.219 -33.985 1.00 84.19 698 ILE A N 1
ATOM 5403 C CA . ILE A 1 698 ? 4.365 23.452 -34.167 1.00 84.19 698 ILE A CA 1
ATOM 5404 C C . ILE A 1 698 ? 3.547 24.631 -33.649 1.00 84.19 698 ILE A C 1
ATOM 5406 O O . ILE A 1 698 ? 2.367 24.737 -33.971 1.00 84.19 698 ILE A O 1
ATOM 5410 N N . TYR A 1 699 ? 4.143 25.492 -32.832 1.00 77.56 699 TYR A N 1
ATOM 5411 C CA . TYR A 1 699 ? 3.456 26.637 -32.232 1.00 77.56 699 TYR A CA 1
ATOM 5412 C C . TYR A 1 699 ? 4.331 27.889 -32.250 1.00 77.56 699 TYR A C 1
ATOM 5414 O O . TYR A 1 699 ? 5.548 27.787 -32.388 1.00 77.56 699 TYR A O 1
ATOM 5422 N N . ASP A 1 700 ? 3.689 29.047 -32.108 1.00 71.12 700 ASP A N 1
ATOM 5423 C CA . ASP A 1 700 ? 4.362 30.344 -32.016 1.00 71.12 700 ASP A CA 1
ATOM 5424 C C . ASP A 1 700 ? 4.853 30.610 -30.581 1.00 71.12 700 ASP A C 1
ATOM 5426 O O . ASP A 1 700 ? 4.053 30.705 -29.642 1.00 71.12 700 ASP A O 1
ATOM 5430 N N . ASP A 1 701 ? 6.171 30.703 -30.402 1.00 63.62 701 ASP A N 1
ATOM 5431 C CA . ASP A 1 701 ? 6.817 30.864 -29.096 1.00 63.62 701 ASP A CA 1
ATOM 5432 C C . ASP A 1 701 ? 6.672 32.290 -28.517 1.00 63.62 701 ASP A C 1
ATOM 5434 O O . ASP A 1 701 ? 6.776 32.454 -27.298 1.00 63.62 701 ASP A O 1
ATOM 5438 N N . GLU A 1 702 ? 6.311 33.315 -29.316 1.00 55.06 702 GLU A N 1
ATOM 5439 C CA . GLU A 1 702 ? 6.027 34.671 -28.790 1.00 55.06 702 GLU A CA 1
ATOM 5440 C C . GLU A 1 702 ? 4.779 34.691 -27.879 1.00 55.06 702 GLU A C 1
ATOM 5442 O O . GLU A 1 702 ? 4.636 35.542 -26.994 1.00 55.06 702 GLU A O 1
ATOM 5447 N N . VAL A 1 703 ? 3.885 33.707 -28.035 1.00 44.56 703 VAL A N 1
ATOM 5448 C CA . VAL A 1 703 ? 2.618 33.585 -27.288 1.00 44.56 703 VAL A CA 1
ATOM 5449 C C . VAL A 1 703 ? 2.764 32.711 -26.023 1.00 44.56 703 VAL A C 1
ATOM 5451 O O . VAL A 1 703 ? 1.847 32.630 -25.191 1.00 44.56 703 VAL A O 1
ATOM 5454 N N . ALA A 1 704 ? 3.944 32.114 -25.799 1.00 45.16 704 ALA A N 1
ATOM 5455 C CA . ALA A 1 704 ? 4.228 31.151 -24.726 1.00 45.16 704 ALA A CA 1
ATOM 5456 C C . ALA A 1 704 ? 4.217 31.731 -23.292 1.00 45.16 704 ALA A C 1
ATOM 5458 O O . ALA A 1 704 ? 4.449 31.014 -22.317 1.00 45.16 704 ALA A O 1
ATOM 5459 N N . ALA A 1 705 ? 3.889 33.017 -23.116 1.00 40.50 705 ALA A N 1
ATOM 5460 C CA . ALA A 1 705 ? 3.525 33.569 -21.807 1.00 40.50 705 ALA A CA 1
ATOM 5461 C C . ALA A 1 705 ? 2.164 33.042 -21.288 1.00 40.50 705 ALA A C 1
ATOM 5463 O O . ALA A 1 705 ? 1.824 33.253 -20.121 1.00 40.50 705 ALA A O 1
ATOM 5464 N N . SER A 1 706 ? 1.383 32.368 -22.142 1.00 45.31 706 SER A N 1
ATOM 5465 C CA . SER A 1 706 ? 0.083 31.765 -21.826 1.00 45.31 706 SER A CA 1
ATOM 5466 C C . SER A 1 706 ? 0.147 30.224 -21.801 1.00 45.31 706 SER A C 1
ATOM 5468 O O . SER A 1 706 ? 0.917 29.614 -22.532 1.00 45.31 706 SER A O 1
ATOM 5470 N N . ARG A 1 707 ? -0.648 29.582 -20.925 1.00 54.94 707 ARG A N 1
ATOM 5471 C CA . ARG A 1 707 ? -0.649 28.114 -20.672 1.00 54.94 707 ARG A CA 1
ATOM 5472 C C . ARG A 1 707 ? -1.208 27.266 -21.829 1.00 54.94 707 ARG A C 1
ATOM 5474 O O . ARG A 1 707 ? -1.097 26.042 -21.823 1.00 54.94 707 ARG A O 1
ATOM 5481 N N . GLU A 1 708 ? -1.855 27.911 -22.788 1.00 59.19 708 GLU A N 1
ATOM 5482 C CA . GLU A 1 708 ? -2.404 27.304 -23.995 1.00 59.19 708 GLU A CA 1
ATOM 5483 C C . GLU A 1 708 ? -1.980 28.163 -25.175 1.00 59.19 708 GLU A C 1
ATOM 5485 O O . GLU A 1 708 ? -2.319 29.346 -25.231 1.00 59.19 708 GLU A O 1
ATOM 5490 N N . VAL A 1 709 ? -1.240 27.565 -26.102 1.00 66.88 709 VAL A N 1
ATOM 5491 C CA . VAL A 1 709 ? -0.749 28.247 -27.295 1.00 66.88 709 VAL A CA 1
ATOM 5492 C C . VAL A 1 709 ? -1.428 27.645 -28.511 1.00 66.88 709 VAL A C 1
ATOM 5494 O O . VAL A 1 709 ? -1.528 26.428 -28.644 1.00 66.88 709 VAL A O 1
ATOM 5497 N N . MET A 1 710 ? -1.926 28.488 -29.409 1.00 67.88 710 MET A N 1
ATOM 5498 C CA . MET A 1 710 ? -2.456 28.008 -30.681 1.00 67.88 710 MET A CA 1
ATOM 5499 C C . MET A 1 710 ? -1.303 27.569 -31.583 1.00 67.88 710 MET A C 1
ATOM 5501 O O . MET A 1 710 ? -0.313 28.283 -31.722 1.00 67.88 710 MET A O 1
ATOM 5505 N N . GLY A 1 711 ? -1.447 26.415 -32.225 1.00 75.44 711 GLY A N 1
ATOM 5506 C CA . GLY A 1 711 ? -0.467 25.930 -33.188 1.00 75.44 711 GLY A CA 1
ATOM 5507 C C . GLY A 1 711 ? -1.054 24.967 -34.208 1.00 75.44 711 GLY A C 1
ATOM 5508 O O . GLY A 1 711 ? -2.264 24.738 -34.267 1.00 75.44 711 GLY A O 1
ATOM 5509 N N . GLU A 1 712 ? -0.171 24.418 -35.029 1.00 82.62 712 GLU A N 1
ATOM 5510 C CA . GLU A 1 712 ? -0.467 23.460 -36.084 1.00 82.62 712 GLU A CA 1
ATOM 5511 C C . GLU A 1 712 ? -0.036 22.054 -35.671 1.00 82.62 712 GLU A C 1
ATOM 5513 O O . GLU A 1 712 ? 1.067 21.843 -35.160 1.00 82.62 712 GLU A O 1
ATOM 5518 N N . VAL A 1 713 ? -0.898 21.069 -35.917 1.00 83.94 713 VAL A N 1
ATOM 5519 C CA . VAL A 1 713 ? -0.625 19.664 -35.604 1.00 83.94 713 VAL A CA 1
ATOM 5520 C C . VAL A 1 713 ? -0.698 18.816 -36.867 1.00 83.94 713 VAL A C 1
ATOM 5522 O O . VAL A 1 713 ? -1.653 18.881 -37.644 1.00 83.94 713 VAL A O 1
ATOM 5525 N N . PHE A 1 714 ? 0.317 17.977 -37.042 1.00 91.25 714 PHE A N 1
ATOM 5526 C CA . PHE A 1 714 ? 0.403 16.950 -38.068 1.00 91.25 714 PHE A CA 1
ATOM 5527 C C . PHE A 1 714 ? 0.348 15.575 -37.411 1.00 91.25 714 PHE A C 1
ATOM 5529 O O . PHE A 1 714 ? 1.008 15.338 -36.395 1.00 91.25 714 PHE A O 1
ATOM 5536 N N . THR A 1 715 ? -0.405 14.649 -38.003 1.00 91.69 715 THR A N 1
ATOM 5537 C CA . THR A 1 715 ? -0.551 13.285 -37.479 1.00 91.69 715 THR A CA 1
ATOM 5538 C C . THR A 1 715 ? -0.404 12.238 -38.572 1.00 91.69 715 THR A C 1
ATOM 5540 O O . THR A 1 715 ? -0.837 12.435 -39.709 1.00 91.69 715 THR A O 1
ATOM 5543 N N . ARG A 1 716 ? 0.195 11.095 -38.231 1.00 90.75 716 ARG A N 1
ATOM 5544 C CA . ARG A 1 716 ? 0.191 9.915 -39.098 1.00 90.75 716 ARG A CA 1
ATOM 5545 C C . ARG A 1 716 ? -1.068 9.093 -38.828 1.00 90.75 716 ARG A C 1
ATOM 5547 O O . ARG A 1 716 ? -1.290 8.645 -37.708 1.00 90.75 716 ARG A O 1
ATOM 5554 N N . ALA A 1 717 ? -1.882 8.888 -39.856 1.00 85.25 717 ALA A N 1
ATOM 5555 C CA . ALA A 1 717 ? -3.050 8.019 -39.789 1.00 85.25 717 ALA A CA 1
ATOM 5556 C C . ALA A 1 717 ? -2.661 6.530 -39.882 1.00 85.25 717 ALA A C 1
ATOM 5558 O O . ALA A 1 717 ? -1.541 6.184 -40.264 1.00 85.25 717 ALA A O 1
ATOM 5559 N N . GLU A 1 718 ? -3.599 5.634 -39.560 1.00 80.69 718 GLU A N 1
ATOM 5560 C CA . GLU A 1 718 ? -3.386 4.174 -39.593 1.00 80.69 718 GLU A CA 1
ATOM 5561 C C . GLU A 1 718 ? -2.967 3.651 -40.980 1.00 80.69 718 GLU A C 1
ATOM 5563 O O . GLU A 1 718 ? -2.178 2.713 -41.086 1.00 80.69 718 GLU A O 1
ATOM 5568 N N . ASP A 1 719 ? -3.426 4.301 -42.054 1.00 83.94 719 ASP A N 1
ATOM 5569 C CA . ASP A 1 719 ? -3.046 4.012 -43.444 1.00 83.94 719 ASP A CA 1
ATOM 5570 C C . ASP A 1 719 ? -1.660 4.568 -43.835 1.00 83.94 719 ASP A C 1
ATOM 5572 O O . ASP A 1 719 ? -1.258 4.506 -44.998 1.00 83.94 719 ASP A O 1
ATOM 5576 N N . ARG A 1 720 ? -0.913 5.087 -42.851 1.00 82.19 720 ARG A N 1
ATOM 5577 C CA . ARG A 1 720 ? 0.402 5.735 -42.956 1.00 82.19 720 ARG A CA 1
ATOM 5578 C C . ARG A 1 720 ? 0.418 7.068 -43.699 1.00 82.19 720 ARG A C 1
ATOM 5580 O O . ARG A 1 720 ? 1.509 7.613 -43.889 1.00 82.19 720 ARG A O 1
ATOM 5587 N N . THR A 1 721 ? -0.740 7.617 -44.065 1.00 86.94 721 THR A N 1
ATOM 5588 C CA . THR A 1 721 ? -0.825 8.968 -44.632 1.00 86.94 721 THR A CA 1
ATOM 5589 C C . THR A 1 721 ? -0.600 10.030 -43.554 1.00 86.94 721 THR A C 1
ATOM 5591 O O . THR A 1 721 ? -0.944 9.839 -42.387 1.00 86.94 721 THR A O 1
ATOM 5594 N N . VAL A 1 722 ? 0.011 11.156 -43.933 1.00 88.25 722 VAL A N 1
ATOM 5595 C CA . VAL A 1 722 ? 0.242 12.298 -43.033 1.00 88.25 722 VAL A CA 1
ATOM 5596 C C . VAL A 1 722 ? -0.880 13.318 -43.218 1.00 88.25 722 VAL A C 1
ATOM 5598 O O . VAL A 1 722 ? -1.001 13.921 -44.292 1.00 88.25 722 VAL A O 1
ATOM 5601 N N . LYS A 1 723 ? -1.674 13.515 -42.162 1.00 87.44 723 LYS A N 1
ATOM 5602 C CA . LYS A 1 723 ? -2.748 14.512 -42.053 1.00 87.44 723 LYS A CA 1
ATOM 5603 C C . LYS A 1 723 ? -2.232 15.805 -41.413 1.00 87.44 723 LYS A C 1
A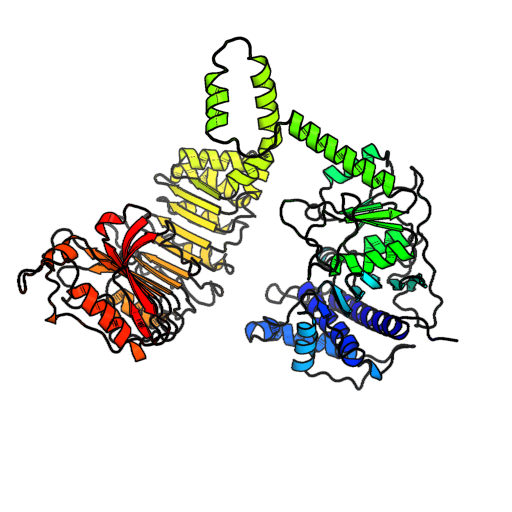TOM 5605 O O . LYS A 1 723 ? -1.278 15.770 -40.638 1.00 87.44 723 LYS A O 1
ATOM 5610 N N . GLY A 1 724 ? -2.879 16.925 -41.733 1.00 81.88 724 GLY A N 1
ATOM 5611 C CA . GLY A 1 724 ? -2.543 18.263 -41.235 1.00 81.88 724 GLY A CA 1
ATOM 5612 C C . GLY A 1 724 ? -1.871 19.191 -42.269 1.00 81.88 724 GLY A C 1
ATOM 5613 O O . GLY A 1 724 ? -1.578 18.751 -43.393 1.00 81.88 724 GLY A O 1
ATOM 5614 N N . PRO A 1 725 ? -1.631 20.467 -41.905 1.00 78.50 725 PRO A N 1
ATOM 5615 C CA . PRO A 1 725 ? -1.788 21.005 -40.548 1.00 78.50 725 PRO A CA 1
ATOM 5616 C C . PRO A 1 725 ? -3.259 21.159 -40.129 1.00 78.50 725 PRO A C 1
ATOM 5618 O O . PRO A 1 725 ? -4.098 21.597 -40.913 1.00 78.50 725 PRO A O 1
ATOM 5621 N N . GLU A 1 726 ? -3.571 20.781 -38.890 1.00 81.69 726 GLU A N 1
ATOM 5622 C CA . GLU A 1 726 ? -4.832 21.109 -38.214 1.00 81.69 726 GLU A CA 1
ATOM 5623 C C . GLU A 1 726 ? -4.543 22.122 -37.102 1.00 81.69 726 GLU A C 1
ATOM 5625 O O . GLU A 1 726 ? -3.619 21.925 -36.311 1.00 81.69 726 GLU A O 1
ATOM 5630 N N . SER A 1 727 ? -5.314 23.209 -37.032 1.00 78.44 727 SER A N 1
ATOM 5631 C CA . SER A 1 727 ? -5.175 24.186 -35.949 1.00 78.44 727 SER A CA 1
ATOM 5632 C C . SER A 1 727 ? -5.692 23.601 -34.635 1.00 78.44 727 SER A C 1
ATOM 5634 O O . SER A 1 727 ? -6.845 23.171 -34.558 1.00 78.44 727 SER A O 1
ATOM 5636 N N . ALA A 1 728 ? -4.868 23.627 -33.590 1.00 70.62 728 ALA A N 1
ATOM 5637 C CA . ALA A 1 728 ? -5.220 23.122 -32.267 1.00 70.62 728 ALA A CA 1
ATOM 5638 C C . ALA A 1 728 ? -4.660 24.018 -31.153 1.00 70.62 728 ALA A C 1
ATOM 5640 O O . ALA A 1 728 ? -3.637 24.680 -31.326 1.00 70.62 728 ALA A O 1
ATOM 5641 N N . SER A 1 729 ? -5.328 24.007 -29.996 1.00 66.19 729 SER A N 1
ATOM 5642 C CA . SER A 1 729 ? -4.739 24.507 -28.750 1.00 66.19 729 SER A CA 1
ATOM 5643 C C . SER A 1 729 ? -3.734 23.474 -28.244 1.00 66.19 729 SER A C 1
ATOM 5645 O O . SER A 1 729 ? -4.068 22.299 -28.066 1.00 66.19 729 SER A O 1
ATOM 5647 N N . ILE A 1 730 ? -2.494 23.906 -28.055 1.00 65.56 730 ILE A N 1
ATOM 5648 C CA . ILE A 1 730 ? -1.396 23.126 -27.502 1.00 65.56 730 ILE A CA 1
ATOM 5649 C C . ILE A 1 730 ? -1.220 23.597 -26.062 1.00 65.56 730 ILE A C 1
ATOM 5651 O O . ILE A 1 730 ? -0.798 24.723 -25.800 1.00 65.56 730 ILE A O 1
ATOM 5655 N N . SER A 1 731 ? -1.578 22.736 -25.113 1.00 60.66 731 SER A N 1
ATOM 5656 C CA . SER A 1 731 ? -1.359 23.024 -23.700 1.00 60.66 731 SER A CA 1
ATOM 5657 C C . SER A 1 731 ? 0.118 22.834 -23.366 1.00 60.66 731 SER A C 1
ATOM 5659 O O . SER A 1 731 ? 0.663 21.737 -23.508 1.00 60.66 731 SER A O 1
ATOM 5661 N N . LEU A 1 732 ? 0.753 23.918 -22.928 1.00 57.53 732 LEU A N 1
ATOM 5662 C CA . LEU A 1 732 ? 2.111 23.924 -22.402 1.00 57.53 732 LEU A CA 1
ATOM 5663 C C . LEU A 1 732 ? 1.987 24.038 -20.876 1.00 57.53 732 LEU A C 1
ATOM 5665 O O . LEU A 1 732 ? 1.642 25.092 -20.343 1.00 57.53 732 LEU A O 1
ATOM 5669 N N . ASP A 1 733 ? 2.169 22.926 -20.164 1.00 50.34 733 ASP A N 1
ATOM 5670 C CA . ASP A 1 733 ? 1.939 22.859 -18.713 1.00 50.34 733 ASP A CA 1
ATOM 5671 C C . ASP A 1 733 ? 2.959 23.725 -17.933 1.00 50.34 733 ASP A C 1
ATOM 5673 O O . ASP A 1 733 ? 4.117 23.832 -18.332 1.00 50.34 733 ASP A O 1
ATOM 5677 N N . GLU A 1 734 ? 2.589 24.316 -16.786 1.00 41.12 734 GLU A N 1
ATOM 5678 C CA . GLU A 1 734 ? 3.521 25.128 -15.957 1.00 41.12 734 GLU A CA 1
ATOM 5679 C C . GLU A 1 734 ? 4.742 24.316 -15.484 1.00 41.12 734 GLU A C 1
ATOM 5681 O O . GLU A 1 734 ? 5.825 24.857 -15.243 1.00 41.12 734 GLU A O 1
ATOM 5686 N N . ASP A 1 735 ? 4.567 22.995 -15.410 1.00 44.72 735 ASP A N 1
ATOM 5687 C CA . ASP A 1 735 ? 5.591 21.989 -15.149 1.00 44.72 735 ASP A CA 1
ATOM 5688 C C . ASP A 1 735 ? 6.396 21.623 -16.434 1.00 44.72 735 ASP A C 1
ATOM 5690 O O . ASP A 1 735 ? 7.053 20.582 -16.437 1.00 44.72 735 ASP A O 1
ATOM 5694 N N . MET A 1 736 ? 6.439 22.459 -17.496 1.00 44.44 736 MET A N 1
ATOM 5695 C CA . MET A 1 736 ? 7.303 22.300 -18.703 1.00 44.44 736 MET A CA 1
ATOM 5696 C C . MET A 1 736 ? 8.763 21.921 -18.369 1.00 44.44 736 MET A C 1
ATOM 5698 O O . MET A 1 736 ? 9.492 21.353 -19.182 1.00 44.44 736 MET A O 1
ATOM 5702 N N . TRP A 1 737 ? 9.188 22.230 -17.144 1.00 48.62 737 TRP A N 1
ATOM 5703 C CA . TRP A 1 737 ? 10.530 22.049 -16.602 1.00 48.62 737 TRP A CA 1
ATOM 5704 C C . TRP A 1 737 ? 10.670 20.843 -15.657 1.00 48.62 737 TRP A C 1
ATOM 5706 O O . TRP A 1 737 ? 11.764 20.570 -15.158 1.00 48.62 737 TRP A O 1
ATOM 5716 N N . THR A 1 738 ? 9.588 20.102 -15.404 1.00 39.59 738 THR A N 1
ATOM 5717 C CA . THR A 1 738 ? 9.567 18.848 -14.640 1.00 39.59 738 THR A CA 1
ATOM 5718 C C . THR A 1 738 ? 8.826 17.769 -15.423 1.00 39.59 738 THR A C 1
ATOM 5720 O O . THR A 1 738 ? 7.606 17.758 -15.522 1.00 39.59 738 THR A O 1
ATOM 5723 N N . LEU A 1 739 ? 9.593 16.832 -15.969 1.00 36.97 739 LEU A N 1
ATOM 5724 C CA . LEU A 1 739 ? 9.150 15.879 -16.984 1.00 36.97 739 LEU A CA 1
ATOM 5725 C C . LEU A 1 739 ? 7.923 15.039 -16.555 1.00 36.97 739 LEU A C 1
ATOM 5727 O O . LEU A 1 739 ? 7.978 14.301 -15.562 1.00 36.97 739 LEU A O 1
ATOM 5731 N N . ARG A 1 740 ? 6.846 15.108 -17.355 1.00 36.38 740 ARG A N 1
ATOM 5732 C CA . ARG A 1 740 ? 5.754 14.121 -17.431 1.00 36.38 740 ARG A CA 1
ATOM 5733 C C . ARG A 1 740 ? 5.580 13.648 -18.884 1.00 36.38 740 ARG A C 1
ATOM 5735 O O . ARG A 1 740 ? 5.446 14.500 -19.752 1.00 36.38 740 ARG A O 1
ATOM 5742 N N . PRO A 1 741 ? 5.546 12.329 -19.149 1.00 31.38 741 PRO A N 1
ATOM 5743 C CA . PRO A 1 741 ? 5.226 11.777 -20.471 1.00 31.38 741 PRO A CA 1
ATOM 5744 C C . PRO A 1 741 ? 3.746 11.379 -20.669 1.00 31.38 741 PRO A C 1
ATOM 5746 O O . PRO A 1 741 ? 3.430 10.804 -21.701 1.00 31.38 741 PRO A O 1
ATOM 5749 N N . GLU A 1 742 ? 2.850 11.605 -19.697 1.00 27.56 742 GLU A N 1
ATOM 5750 C CA . GLU A 1 742 ? 1.526 10.938 -19.634 1.00 27.56 742 GLU A CA 1
ATOM 5751 C C . GLU A 1 742 ? 0.297 11.867 -19.733 1.00 27.56 742 GLU A C 1
ATOM 5753 O O . GLU A 1 742 ? -0.732 11.598 -19.114 1.00 27.56 742 GLU A O 1
ATOM 5758 N N . THR A 1 743 ? 0.359 12.952 -20.501 1.00 25.55 743 THR A N 1
ATOM 5759 C CA . THR A 1 743 ? -0.850 13.721 -20.863 1.00 25.55 743 THR A CA 1
ATOM 5760 C C . THR A 1 743 ? -0.920 13.942 -22.355 1.00 25.55 743 THR A C 1
ATOM 5762 O O . THR A 1 743 ? -0.040 14.676 -22.856 1.00 25.55 743 THR A O 1
#

pLDDT: mean 81.03, std 17.58, range [25.55, 98.88]